Protein AF-A0A653CFW4-F1 (afdb_monomer)

InterPro domains:
  IPR059302 Domain of unknown function DUF8258 [PF26786] (8-149)
  IPR059302 Domain of unknown function DUF8258 [PF26786] (191-338)

Radius of gyration: 27.83 Å; Cα contacts (8 Å, |Δi|>4): 700; chains: 1; bounding box: 88×48×69 Å

Secondary structure (DSSP, 8-state):
----PPP-----SSHHHHHHHHHHHHHHHSS---TT----EEEEETTTS-GGG-S-EE--GGGEEE--GGGGGGS-BTSEEEEETTS-EEEEEEGGG-EE-SSSSSEEEEEEEE-S-TTSTTTTT--TT--EEEEEEEP-EEEEESS-SS------TTPPEEEEEEEEEEEPP-PEEPPHHHHGGGG--HHHHHTT--EEEEEETTEEEEEEEE-SSS--GGGGTSTTPPEEEEGGGEEPPPHHHHTTSPTTSEEEEETTS-EEEEEEGGG-EEEGGGTEEEEEEEEE--SSSSTT-TT-HHHHT--TTTEEEETTEEEEEEEEE--EEEEEEES-TT--GGG--SS--SS---SSPEEEEEEEEEEEEE--GGG-EE---TTS-------

Nearest PDB structures (foldseek):
  3uc2-assembly3_C  TM=2.489E-01  e=1.011E+00  Pseudomonas aeruginosa PAO1
  3gts-assembly1_C  TM=1.998E-01  e=3.021E+00  Stenotrophomonas maltophilia

pLDDT: mean 77.0, std 19.06, range [25.33, 97.38]

Organism: Callosobruchus maculatus (NCBI:txid64391)

Mean predicted aligned error: 14.69 Å

Foldseek 3Di:
DDDDDDDDDDPPDPVQLVVVLVVLQVQQVPQDDDPPFDQAWDKDFQSPDDPVPQEEAEDECVQKAFDDDSQQSSEFAQWGWIAGVQGKTFTWHFVVQWDQDPPDRFTWHWGKDFAPDCPRPQNVPPDVPDRIDTDTQTQSYKYWYQDDNPPDPDPDNGDTTIIRGGMMTRGDFRFAADDVVLVVQLPDFLLCVVVPNQWHWFDDPQKTFIKGKAFQVRHDPVCVVCPQDAAEAEPQQWFDDDPSLQRNEAPPFFWIAGPQRKTWGKDFPVQWDQDPVSRATWHWGKAFPDPPPDPDCPCSPVVVPDDPVQWDDDPNTIIGIDTQGQNHKYWYWDQDPDDDSSPDNRDDDDDDSHPDIDTTMIGTRMMIHTDDPNNMHGHDDPPPPPPPPDD

Sequence (391 aa):
MQQKKRGFFSGGSTFGNILTGMMIYHLTSSLIGGMFRHKPYNVYNYYNMPPEAKQEIKMPSNVLTLCEGNSTNFCAQGTTSICTTNGTVLCVATMTNAVPCAEEKTLCVNATMSCPDKNDPLCQNLTKGEDKATLPVPCLTNLTVDVNLLNETSNNGNADYKYCVTQLAVAGPEYRNCTEKDLVGTTLDYRNVIAGMYSWNLTVWGMVHPYAVFNYDRPMASAGSMGGGDIVMPLDMVISCVENATKVCAPPLVPICTAYKEVMCLETLTETKYCERFNTTCVRSVLPCDAADHLQDTNSPWCSNRTEEEMFEKDGKKHVAVQIPCFANITVNSNLPSFQIHEFNGTLPEGQNSSYTYHYRYCVGTLAIPGPESEACLQVDPAAPVLQTSS

Structure (mmCIF, N/CA/C/O backbone):
data_AF-A0A653CFW4-F1
#
_entry.id   AF-A0A653CFW4-F1
#
loop_
_atom_site.group_PDB
_atom_site.id
_atom_site.type_symbol
_atom_site.label_atom_id
_atom_site.label_alt_id
_atom_site.label_comp_id
_atom_site.label_asym_id
_atom_site.label_entity_id
_atom_site.label_seq_id
_atom_site.pdbx_PDB_ins_code
_atom_site.Cartn_x
_atom_site.Cartn_y
_atom_site.Cartn_z
_atom_site.occupancy
_atom_site.B_iso_or_equiv
_atom_site.auth_seq_id
_atom_site.auth_comp_id
_atom_site.auth_asym_id
_atom_site.auth_atom_id
_atom_site.pdbx_PDB_model_num
ATOM 1 N N . MET A 1 1 ? 57.896 20.022 13.201 1.00 36.12 1 MET A N 1
ATOM 2 C CA . MET A 1 1 ? 56.622 20.686 12.849 1.00 36.12 1 MET A CA 1
ATOM 3 C C . MET A 1 1 ? 56.010 19.954 11.661 1.00 36.12 1 MET A C 1
ATOM 5 O O . MET A 1 1 ? 56.416 20.186 10.534 1.00 36.12 1 MET A O 1
ATOM 9 N N . GLN A 1 2 ? 55.115 19.001 11.925 1.00 29.16 2 GLN A N 1
ATOM 10 C CA . GLN A 1 2 ? 54.359 18.267 10.906 1.00 29.16 2 GLN A CA 1
ATOM 11 C C . GLN A 1 2 ? 52.949 18.860 10.850 1.00 2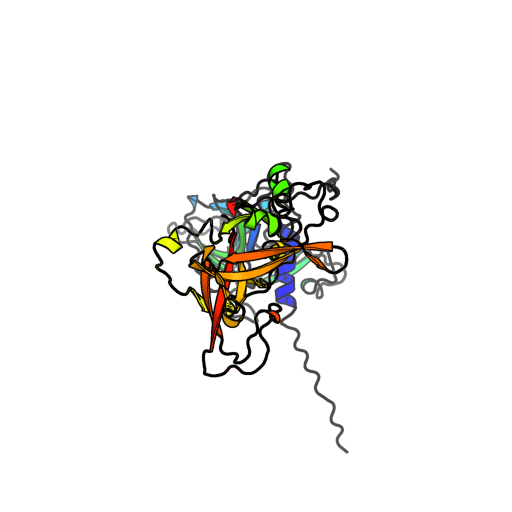9.16 2 GLN A C 1
ATOM 13 O O . GLN A 1 2 ? 52.244 18.849 11.857 1.00 29.16 2 GLN A O 1
ATOM 18 N N . GLN A 1 3 ? 52.542 19.398 9.699 1.00 30.98 3 GLN A N 1
ATOM 19 C CA . GLN A 1 3 ? 51.158 19.808 9.480 1.00 30.98 3 GLN A CA 1
ATOM 20 C C . GLN A 1 3 ? 50.369 18.659 8.853 1.00 30.98 3 GLN A C 1
ATOM 22 O O . GLN A 1 3 ? 50.568 18.273 7.706 1.00 30.98 3 GLN A O 1
ATOM 27 N N . LYS A 1 4 ? 49.456 18.132 9.664 1.00 32.31 4 LYS A N 1
ATOM 28 C CA . LYS A 1 4 ? 48.411 17.169 9.331 1.00 32.31 4 LYS A CA 1
ATOM 29 C C . LYS A 1 4 ? 47.306 17.920 8.572 1.00 32.31 4 LYS A C 1
ATOM 31 O O . LYS A 1 4 ? 46.625 18.749 9.176 1.00 32.31 4 LYS A O 1
ATOM 36 N N . LYS A 1 5 ? 47.115 17.662 7.273 1.00 30.62 5 LYS A N 1
ATOM 37 C CA . LYS A 1 5 ? 45.899 18.081 6.550 1.00 30.62 5 LYS A CA 1
ATOM 38 C C . LYS A 1 5 ? 44.933 16.905 6.442 1.00 30.62 5 LYS A C 1
ATOM 40 O O . LYS A 1 5 ? 45.321 15.775 6.170 1.00 30.62 5 LYS A O 1
ATOM 45 N N . ARG A 1 6 ? 43.694 17.222 6.804 1.00 27.61 6 ARG A N 1
ATOM 46 C CA . ARG A 1 6 ? 42.555 16.345 7.067 1.00 27.61 6 ARG A CA 1
ATOM 47 C C . ARG A 1 6 ? 42.071 15.667 5.786 1.00 27.61 6 ARG A C 1
ATOM 49 O O . ARG A 1 6 ? 42.059 16.295 4.732 1.00 27.61 6 ARG A O 1
ATOM 56 N N . GLY A 1 7 ? 41.649 14.412 5.923 1.00 26.84 7 GLY A N 1
ATOM 57 C CA . GLY A 1 7 ? 40.913 13.693 4.895 1.00 26.84 7 GLY A CA 1
ATOM 58 C C . GLY A 1 7 ? 39.557 14.344 4.634 1.00 26.84 7 GLY A C 1
ATOM 59 O O . GLY A 1 7 ? 38.867 14.755 5.566 1.00 26.84 7 GLY A O 1
ATOM 60 N N . PHE A 1 8 ? 39.208 14.422 3.356 1.00 27.27 8 PHE A N 1
ATOM 61 C CA . PHE A 1 8 ? 37.859 14.652 2.868 1.00 27.27 8 PHE A CA 1
ATOM 62 C C . PHE A 1 8 ? 37.437 13.347 2.191 1.00 27.27 8 PHE A C 1
ATOM 64 O O . PHE A 1 8 ? 37.987 12.972 1.158 1.00 27.27 8 PHE A O 1
ATOM 71 N N . PHE A 1 9 ? 36.524 12.616 2.826 1.00 26.62 9 PHE A N 1
ATOM 72 C CA . PHE A 1 9 ? 35.826 11.501 2.201 1.00 26.62 9 PHE A CA 1
ATOM 73 C C . PHE A 1 9 ? 34.834 12.084 1.185 1.00 26.62 9 PHE A C 1
ATOM 75 O O . PHE A 1 9 ? 33.966 12.867 1.561 1.00 26.62 9 PHE A O 1
ATOM 82 N N . SER A 1 10 ? 34.976 11.721 -0.090 1.00 25.33 10 SER A N 1
ATOM 83 C CA . SER A 1 10 ? 34.045 12.058 -1.175 1.00 25.33 10 SER A CA 1
ATOM 84 C C . SER A 1 10 ? 33.426 10.759 -1.697 1.00 25.33 10 SER A C 1
ATOM 86 O O . SER A 1 10 ? 33.944 10.150 -2.630 1.00 25.33 10 SER A O 1
ATOM 88 N N . GLY A 1 11 ? 32.353 10.303 -1.045 1.00 27.64 11 GLY A N 1
ATOM 89 C CA . GLY A 1 11 ? 31.527 9.170 -1.475 1.00 27.64 11 GLY A CA 1
ATOM 90 C C . GLY A 1 11 ? 30.452 9.626 -2.462 1.00 27.64 11 GLY A C 1
ATOM 91 O O . GLY A 1 11 ? 29.345 9.959 -2.054 1.00 27.64 11 GLY A O 1
ATOM 92 N N . GLY A 1 12 ? 30.807 9.684 -3.748 1.00 27.59 12 GLY A N 1
ATOM 93 C CA . GLY A 1 12 ? 29.988 10.258 -4.823 1.00 27.59 12 GLY A CA 1
ATOM 94 C C . GLY A 1 12 ? 29.283 9.267 -5.758 1.00 27.59 12 GLY A C 1
ATOM 95 O O . GLY A 1 12 ? 28.851 9.692 -6.820 1.00 27.59 12 GLY A O 1
ATOM 96 N N . SER A 1 13 ? 29.158 7.977 -5.431 1.00 30.05 13 SER A N 1
ATOM 97 C CA . SER A 1 13 ? 28.641 6.972 -6.385 1.00 30.05 13 SER A CA 1
ATOM 98 C C . SER A 1 13 ? 27.201 6.497 -6.150 1.00 30.05 13 SER A C 1
ATOM 100 O O . SER A 1 13 ? 26.670 5.752 -6.965 1.00 30.05 13 SER A O 1
ATOM 102 N N . THR A 1 14 ? 26.516 6.940 -5.091 1.00 29.33 14 THR A N 1
ATOM 103 C CA . THR A 1 14 ? 25.161 6.435 -4.768 1.00 29.33 14 THR A CA 1
ATOM 104 C C . THR A 1 14 ? 24.019 7.330 -5.263 1.00 29.33 14 THR A C 1
ATOM 106 O O . THR A 1 14 ? 22.893 6.861 -5.400 1.00 29.33 14 THR A O 1
ATOM 109 N N . PHE A 1 15 ? 24.285 8.605 -5.572 1.00 28.58 15 PHE A N 1
ATOM 110 C CA . PHE A 1 15 ? 23.240 9.563 -5.970 1.00 28.58 15 PHE A CA 1
ATOM 111 C C . PHE A 1 15 ? 22.862 9.509 -7.463 1.00 28.58 15 PHE A C 1
ATOM 113 O O . PHE A 1 15 ? 21.728 9.835 -7.805 1.00 28.58 15 PHE A O 1
ATOM 120 N N . GLY A 1 16 ? 23.747 9.041 -8.352 1.00 29.12 16 GLY A N 1
ATOM 121 C CA . GLY A 1 16 ? 23.452 8.934 -9.793 1.00 29.12 16 GLY A CA 1
ATOM 122 C C . GLY A 1 16 ? 22.421 7.849 -10.148 1.00 29.12 16 GLY A C 1
ATOM 123 O O . GLY A 1 16 ? 21.614 8.020 -11.063 1.00 29.12 16 GLY A O 1
ATOM 124 N N . ASN A 1 17 ? 22.377 6.759 -9.377 1.00 36.38 17 ASN A N 1
ATOM 125 C CA . ASN A 1 17 ? 21.551 5.584 -9.694 1.00 36.38 17 ASN A CA 1
ATOM 126 C C . ASN A 1 17 ? 20.061 5.778 -9.361 1.00 36.38 17 ASN A C 1
ATOM 128 O O . ASN A 1 17 ? 19.197 5.246 -10.054 1.00 36.38 17 ASN A O 1
ATOM 132 N N . ILE A 1 18 ? 19.748 6.591 -8.346 1.00 31.02 18 ILE A N 1
ATOM 133 C CA . ILE A 1 18 ? 18.365 6.941 -7.976 1.00 31.02 18 ILE A CA 1
ATOM 134 C C . ILE A 1 18 ? 17.772 7.932 -8.992 1.00 31.02 18 ILE A C 1
ATOM 136 O O . ILE A 1 18 ? 16.621 7.790 -9.405 1.00 31.02 18 ILE A O 1
ATOM 140 N N . LEU A 1 19 ? 18.579 8.889 -9.464 1.00 35.41 19 LEU A N 1
ATOM 141 C CA . LEU A 1 19 ? 18.164 9.894 -10.449 1.00 35.41 19 LEU A CA 1
ATOM 142 C C . LEU A 1 19 ? 17.912 9.292 -11.839 1.00 35.41 19 LEU A C 1
ATOM 144 O O . LEU A 1 19 ? 16.942 9.666 -12.491 1.00 35.41 19 LEU A O 1
ATOM 148 N N . THR A 1 20 ? 18.687 8.281 -12.242 1.00 39.38 20 THR A N 1
ATOM 149 C CA . THR A 1 20 ? 18.466 7.548 -13.505 1.00 39.38 20 THR A CA 1
ATOM 150 C C . THR A 1 20 ? 17.112 6.817 -13.518 1.00 39.38 20 THR A C 1
ATOM 152 O O . THR A 1 20 ? 16.410 6.808 -14.530 1.00 39.38 20 THR A O 1
ATOM 155 N N . GLY A 1 21 ? 16.693 6.246 -12.380 1.00 33.50 21 GLY A N 1
ATOM 156 C CA . GLY A 1 21 ? 15.370 5.627 -12.225 1.00 33.50 21 GLY A CA 1
ATOM 157 C C . GLY A 1 21 ? 14.217 6.639 -12.249 1.00 33.50 21 GLY A C 1
ATOM 158 O O . GLY A 1 21 ? 13.188 6.383 -12.875 1.00 33.50 21 GLY A O 1
ATOM 159 N N . MET A 1 22 ? 14.405 7.810 -11.631 1.00 37.09 22 MET A N 1
ATOM 160 C CA . MET A 1 22 ? 13.423 8.905 -11.628 1.00 37.09 22 MET A CA 1
ATOM 161 C C . MET A 1 22 ? 13.275 9.577 -13.005 1.00 37.09 22 MET A C 1
ATOM 163 O O . MET A 1 22 ? 12.168 9.936 -13.401 1.00 37.09 22 MET A O 1
ATOM 167 N N . MET A 1 23 ? 14.356 9.708 -13.778 1.00 43.19 23 MET A N 1
ATOM 168 C CA . MET A 1 23 ? 14.316 10.323 -15.110 1.00 43.19 23 MET A CA 1
ATOM 169 C C . MET A 1 23 ? 13.592 9.435 -16.131 1.00 43.19 23 MET A C 1
ATOM 171 O O . MET A 1 23 ? 12.788 9.930 -16.917 1.00 43.19 23 MET A O 1
ATOM 175 N N . ILE A 1 24 ? 13.796 8.114 -16.070 1.00 43.25 24 ILE A N 1
ATOM 176 C CA . ILE A 1 24 ? 13.047 7.151 -16.889 1.00 43.25 24 ILE A CA 1
ATOM 177 C C . ILE A 1 24 ? 11.545 7.201 -16.554 1.00 43.25 24 ILE A C 1
ATOM 179 O O . ILE A 1 24 ? 10.716 7.130 -17.458 1.00 43.25 24 ILE A O 1
ATOM 183 N N . TYR A 1 25 ? 11.175 7.411 -15.288 1.00 37.66 25 TYR A N 1
ATOM 184 C CA . TYR A 1 25 ? 9.782 7.621 -14.879 1.00 37.66 25 TYR A CA 1
ATOM 185 C C . TYR A 1 25 ? 9.181 8.926 -15.451 1.00 37.66 25 TYR A C 1
ATOM 187 O O . TYR A 1 25 ? 8.052 8.934 -15.947 1.00 37.66 25 TYR A O 1
ATOM 195 N N . HIS A 1 26 ? 9.944 10.026 -15.469 1.00 36.69 26 HIS A N 1
ATOM 196 C CA . HIS A 1 26 ? 9.489 11.318 -16.007 1.00 36.69 26 HIS A CA 1
ATOM 197 C C . HIS A 1 26 ? 9.454 11.386 -17.544 1.00 36.69 26 HIS A C 1
ATOM 199 O O . HIS A 1 26 ? 8.540 11.998 -18.109 1.00 36.69 26 HIS A O 1
ATOM 205 N N . LEU A 1 27 ? 10.382 10.711 -18.230 1.00 40.75 27 LEU A N 1
ATOM 206 C CA . LEU A 1 27 ? 10.376 10.569 -19.690 1.00 40.75 27 LEU A CA 1
ATOM 207 C C . LEU A 1 27 ? 9.238 9.670 -20.182 1.00 40.75 27 LEU A C 1
ATOM 209 O O . LEU A 1 27 ? 8.833 9.782 -21.328 1.00 40.75 27 LEU A O 1
ATOM 213 N N . THR A 1 28 ? 8.680 8.802 -19.339 1.00 42.56 28 THR A N 1
ATOM 214 C CA . THR A 1 28 ? 7.626 7.858 -19.746 1.00 42.56 28 THR A CA 1
ATOM 215 C C . THR A 1 28 ? 6.223 8.269 -19.312 1.00 42.56 28 THR A C 1
ATOM 217 O O . THR A 1 28 ? 5.260 7.911 -19.986 1.00 42.56 28 THR A O 1
ATOM 220 N N . SER A 1 29 ? 6.086 9.106 -18.277 1.00 34.50 29 SER A N 1
ATOM 221 C CA . SER A 1 29 ? 4.784 9.676 -17.889 1.00 34.50 29 SER A CA 1
ATOM 222 C C . SER A 1 29 ? 4.270 10.774 -18.833 1.00 34.50 29 SER A C 1
ATOM 224 O O . SER A 1 29 ? 3.079 11.065 -18.823 1.00 34.50 29 SER A O 1
ATOM 226 N N . SER A 1 30 ? 5.128 11.389 -19.659 1.00 34.78 30 SER A N 1
ATOM 227 C CA . SER A 1 30 ? 4.762 12.554 -20.491 1.00 34.78 30 SER A CA 1
ATOM 228 C C . SER A 1 30 ? 4.729 12.306 -22.009 1.00 34.78 30 SER A C 1
ATOM 230 O O . SER A 1 30 ? 4.259 13.168 -22.748 1.00 34.78 30 SER A O 1
ATOM 232 N N . LEU A 1 31 ? 5.180 11.145 -22.507 1.00 42.12 31 LEU A N 1
ATOM 233 C CA . LEU A 1 31 ? 5.502 10.960 -23.936 1.00 42.12 31 LEU A CA 1
ATOM 234 C C . LEU A 1 31 ? 4.509 10.136 -24.772 1.00 42.12 31 LEU A C 1
ATOM 236 O O . LEU A 1 31 ? 4.741 9.945 -25.965 1.00 42.12 31 LEU A O 1
ATOM 240 N N . ILE A 1 32 ? 3.383 9.680 -24.214 1.00 41.59 32 ILE A N 1
ATOM 241 C CA . ILE A 1 32 ? 2.377 8.926 -24.987 1.00 41.59 32 ILE A CA 1
ATOM 242 C C . ILE A 1 32 ? 0.999 9.544 -24.802 1.00 41.59 32 ILE A C 1
ATOM 244 O O . ILE A 1 32 ? 0.158 9.013 -24.091 1.00 41.59 32 ILE A O 1
ATOM 248 N N . GLY A 1 33 ? 0.779 10.681 -25.465 1.00 34.47 33 GLY A N 1
ATOM 249 C CA . GLY A 1 33 ? -0.529 11.293 -25.697 1.00 34.47 33 GLY A CA 1
ATOM 250 C C . GLY A 1 33 ? -1.067 10.966 -27.082 1.00 34.47 33 GLY A C 1
ATOM 251 O O . GLY A 1 33 ? -1.013 11.793 -27.983 1.00 34.47 33 GLY A O 1
ATOM 252 N N . GLY A 1 34 ? -1.583 9.748 -27.255 1.00 33.12 34 GLY A N 1
ATOM 253 C CA . GLY A 1 34 ? -2.521 9.430 -28.330 1.00 33.12 34 GLY A CA 1
ATOM 254 C C . GLY A 1 34 ? -3.940 9.637 -27.808 1.00 33.12 34 GLY A C 1
ATOM 255 O O . GLY A 1 34 ? -4.271 9.105 -26.754 1.00 33.12 34 GLY A O 1
ATOM 256 N N . MET A 1 35 ? -4.752 10.392 -28.550 1.00 36.00 35 MET A N 1
ATOM 257 C CA . MET A 1 35 ? -6.013 11.056 -28.170 1.00 36.00 35 MET A CA 1
ATOM 258 C C . MET A 1 35 ? -7.044 10.276 -27.316 1.00 36.00 35 MET A C 1
ATOM 260 O O . MET A 1 35 ? -7.975 10.914 -26.842 1.00 36.00 35 MET A O 1
ATOM 264 N N . PHE A 1 36 ? -6.929 8.958 -27.069 1.00 37.25 36 PHE A N 1
ATOM 265 C CA . PHE A 1 36 ? -7.952 8.208 -26.318 1.00 37.25 36 PHE A CA 1
ATOM 266 C C . PHE A 1 36 ? -7.522 7.050 -25.390 1.00 37.25 36 PHE A C 1
ATOM 268 O O . PHE A 1 36 ? -8.416 6.505 -24.747 1.00 37.25 36 PHE A O 1
ATOM 275 N N . ARG A 1 37 ? -6.248 6.632 -25.258 1.00 47.84 37 ARG A N 1
ATOM 276 C CA . ARG A 1 37 ? -5.880 5.506 -24.351 1.00 47.84 37 ARG A CA 1
ATOM 277 C C . ARG A 1 37 ? -4.445 5.598 -23.821 1.00 47.84 37 ARG A C 1
ATOM 279 O O . ARG A 1 37 ? -3.516 5.118 -24.464 1.00 47.84 37 ARG A O 1
ATOM 286 N N . HIS A 1 38 ? -4.269 6.165 -22.630 1.00 53.75 38 HIS A N 1
ATOM 287 C CA . HIS A 1 38 ? -3.001 6.109 -21.903 1.00 53.75 38 HIS A CA 1
ATOM 288 C C . HIS A 1 38 ? -2.937 4.799 -21.112 1.00 53.75 38 HIS A C 1
ATOM 290 O O . HIS A 1 38 ? -3.597 4.671 -20.084 1.00 53.75 38 HIS A O 1
ATOM 296 N N . LYS A 1 39 ? -2.167 3.811 -21.583 1.00 55.25 39 LYS A N 1
ATOM 297 C CA . LYS A 1 39 ? -1.753 2.710 -20.706 1.00 55.25 39 LYS A CA 1
ATOM 298 C C . LYS A 1 39 ? -0.632 3.238 -19.816 1.00 55.25 39 LYS A C 1
ATOM 300 O O . LYS A 1 39 ? 0.380 3.676 -20.361 1.00 55.25 39 LYS A O 1
ATOM 305 N N . PRO A 1 40 ? -0.787 3.243 -18.486 1.00 65.94 40 PRO A N 1
ATOM 306 C CA . PRO A 1 40 ? 0.333 3.531 -17.612 1.00 65.94 40 PRO A CA 1
ATOM 307 C C . PRO A 1 40 ? 1.329 2.386 -17.732 1.00 65.94 40 PRO A C 1
ATOM 309 O O . PRO A 1 40 ? 0.945 1.219 -17.796 1.00 65.94 40 PRO A O 1
ATOM 312 N N . TYR A 1 41 ? 2.606 2.727 -17.778 1.00 73.31 41 TYR A N 1
ATOM 313 C CA . TYR A 1 41 ? 3.681 1.756 -17.866 1.00 73.31 41 TYR A CA 1
ATOM 314 C C . TYR A 1 41 ? 4.487 1.775 -16.576 1.00 73.31 41 TYR A C 1
ATOM 316 O O . TYR A 1 41 ? 4.948 2.830 -16.145 1.00 73.31 41 TYR A O 1
ATOM 324 N N . ASN A 1 42 ? 4.697 0.600 -15.990 1.00 78.00 42 ASN A N 1
ATOM 325 C CA . ASN A 1 42 ? 5.676 0.423 -14.928 1.00 78.00 42 ASN A CA 1
ATOM 326 C C . ASN A 1 42 ? 7.026 0.140 -15.570 1.00 78.00 42 ASN A C 1
ATOM 328 O O . ASN A 1 42 ? 7.176 -0.842 -16.301 1.00 78.00 42 ASN A O 1
ATOM 332 N N . VAL A 1 43 ? 7.998 1.012 -15.320 1.00 82.88 43 VAL A N 1
ATOM 333 C CA . VAL A 1 43 ? 9.284 0.959 -16.008 1.00 82.88 43 VAL A CA 1
ATOM 334 C C . VAL A 1 43 ? 10.370 0.418 -15.093 1.00 82.88 43 VAL A C 1
ATOM 336 O O . VAL A 1 43 ? 10.724 1.021 -14.079 1.00 82.88 43 VAL A O 1
ATOM 339 N N . TYR A 1 44 ? 10.921 -0.720 -15.491 1.00 84.88 44 TYR A N 1
ATOM 340 C CA . TYR A 1 44 ? 11.989 -1.422 -14.806 1.00 84.88 44 TYR A CA 1
ATOM 341 C C . TYR A 1 44 ? 13.294 -1.303 -15.588 1.00 84.88 44 TYR A C 1
ATOM 343 O O . TYR A 1 44 ? 13.335 -1.430 -16.810 1.00 84.88 44 TYR A O 1
ATOM 351 N N . ASN A 1 45 ? 14.372 -1.082 -14.857 1.00 87.06 45 ASN A N 1
ATOM 352 C CA . ASN A 1 45 ? 15.750 -1.086 -15.300 1.00 87.06 45 ASN A CA 1
ATOM 353 C C . ASN A 1 45 ? 16.584 -1.881 -14.286 1.00 87.06 45 ASN A C 1
ATOM 355 O O . ASN A 1 45 ? 16.080 -2.393 -13.283 1.00 87.06 45 ASN A O 1
ATOM 359 N N . TYR A 1 46 ? 17.881 -1.999 -14.548 1.00 84.50 46 TYR A N 1
ATOM 360 C CA . TYR A 1 46 ? 18.771 -2.815 -13.725 1.00 84.50 46 TYR A CA 1
ATOM 361 C C . TYR A 1 46 ? 18.797 -2.429 -12.234 1.00 84.50 46 TYR A C 1
ATOM 363 O O . TYR A 1 46 ? 18.972 -3.304 -11.376 1.00 84.50 46 TYR A O 1
ATOM 371 N N . TYR A 1 47 ? 18.605 -1.142 -11.931 1.00 81.44 47 TYR A N 1
ATOM 372 C CA . TYR A 1 47 ? 18.723 -0.579 -10.588 1.00 81.44 47 TYR A CA 1
ATOM 373 C C . TYR A 1 47 ? 17.439 -0.690 -9.762 1.00 81.44 47 TYR A C 1
ATOM 375 O O . TYR A 1 47 ? 17.527 -0.802 -8.543 1.00 81.44 47 TYR A O 1
ATOM 383 N N . ASN A 1 48 ? 16.260 -0.666 -10.392 1.00 79.12 48 ASN A N 1
ATOM 384 C CA . ASN A 1 48 ? 14.973 -0.708 -9.684 1.00 79.12 48 ASN A CA 1
ATOM 385 C C . ASN A 1 48 ? 14.233 -2.053 -9.806 1.00 79.12 48 ASN A C 1
ATOM 387 O O . ASN A 1 48 ? 13.197 -2.233 -9.167 1.00 79.12 48 ASN A O 1
ATOM 391 N N . MET A 1 49 ? 14.734 -3.001 -10.604 1.00 78.06 49 MET A N 1
ATOM 392 C CA . MET A 1 49 ? 14.104 -4.314 -10.714 1.00 78.06 49 MET A CA 1
ATOM 393 C C . MET A 1 49 ? 14.396 -5.177 -9.480 1.00 78.06 49 MET A C 1
ATOM 395 O O . MET A 1 49 ? 15.568 -5.337 -9.111 1.00 78.06 49 MET A O 1
ATOM 399 N N . PRO A 1 50 ? 13.362 -5.789 -8.871 1.00 72.31 50 PRO A N 1
ATOM 400 C CA . PRO A 1 50 ? 13.546 -6.673 -7.732 1.00 72.31 50 PRO A CA 1
ATOM 401 C C . PRO A 1 50 ? 14.465 -7.855 -8.101 1.00 72.31 50 PRO A C 1
ATOM 403 O O . PRO A 1 50 ? 14.323 -8.418 -9.191 1.00 72.31 50 PRO A O 1
ATOM 406 N N . PRO A 1 51 ? 15.405 -8.259 -7.221 1.00 71.56 51 PRO A N 1
ATOM 407 C CA . PRO A 1 51 ? 16.406 -9.290 -7.525 1.00 71.56 51 PRO A CA 1
ATOM 408 C C . PRO A 1 51 ? 15.806 -10.621 -7.991 1.00 71.56 51 PRO A C 1
ATOM 410 O O . PRO A 1 51 ? 16.362 -11.288 -8.859 1.00 71.56 51 PRO A O 1
ATOM 413 N N . GLU A 1 52 ? 14.644 -10.975 -7.446 1.00 65.88 52 GLU A N 1
ATOM 414 C CA . GLU A 1 52 ? 13.893 -12.198 -7.749 1.00 65.88 52 GLU A CA 1
ATOM 415 C C . GLU A 1 52 ? 13.399 -12.253 -9.203 1.00 65.88 52 GLU A C 1
ATOM 417 O O . GLU A 1 52 ? 13.205 -13.338 -9.752 1.00 65.88 52 GLU A O 1
ATOM 422 N N . ALA A 1 53 ? 13.253 -11.092 -9.849 1.00 62.62 53 ALA A N 1
ATOM 423 C CA . ALA A 1 53 ? 12.731 -10.952 -11.202 1.00 62.62 53 ALA A CA 1
ATOM 424 C C . ALA A 1 53 ? 13.826 -10.889 -12.287 1.00 62.62 53 ALA A C 1
ATOM 426 O O . ALA A 1 53 ? 13.505 -10.854 -13.472 1.00 62.62 53 ALA A O 1
ATOM 427 N N . LYS A 1 54 ? 15.118 -10.942 -11.921 1.00 71.50 54 LYS A N 1
ATOM 428 C CA . LYS A 1 54 ? 16.264 -10.905 -12.861 1.00 71.50 54 LYS A CA 1
ATOM 429 C C . LYS A 1 54 ? 16.519 -12.238 -13.589 1.00 71.50 54 LYS A C 1
ATOM 431 O O . LYS A 1 54 ? 17.640 -12.526 -14.004 1.00 71.50 54 LYS A O 1
ATOM 436 N N . GLN A 1 55 ? 15.500 -13.084 -13.715 1.00 77.88 55 GLN A N 1
ATOM 437 C CA . GLN A 1 55 ? 15.611 -14.376 -14.394 1.00 77.88 55 GLN A CA 1
ATOM 438 C C . GLN A 1 55 ? 15.594 -14.199 -15.915 1.00 77.88 55 GLN A C 1
ATOM 440 O O . GLN A 1 55 ? 15.003 -13.248 -16.429 1.00 77.88 55 GLN A O 1
ATOM 445 N N . GLU A 1 56 ? 16.246 -15.123 -16.629 1.00 82.25 56 GLU A N 1
ATOM 446 C CA . GLU A 1 56 ? 16.223 -15.168 -18.095 1.00 82.25 56 GLU A CA 1
ATOM 447 C C . GLU A 1 56 ? 14.775 -15.222 -18.595 1.00 82.25 56 GLU A C 1
ATOM 449 O O . GLU A 1 56 ? 13.997 -16.099 -18.211 1.00 82.25 56 GLU A O 1
ATOM 454 N N . ILE A 1 57 ? 14.425 -14.288 -19.475 1.00 83.44 57 ILE A N 1
ATOM 455 C CA . ILE A 1 57 ? 13.110 -14.221 -20.096 1.00 83.44 57 ILE A CA 1
ATOM 456 C C . ILE A 1 57 ? 13.147 -15.095 -21.346 1.00 83.44 57 ILE A C 1
ATOM 458 O O . ILE A 1 57 ? 13.855 -14.799 -22.306 1.00 83.44 57 ILE A O 1
ATOM 462 N N . LYS A 1 58 ? 12.358 -16.168 -21.352 1.00 86.19 58 LYS A N 1
ATOM 463 C CA . LYS A 1 58 ? 12.141 -16.994 -22.544 1.00 86.19 58 LYS A CA 1
ATOM 464 C C . LYS A 1 58 ? 10.767 -16.682 -23.102 1.00 86.19 58 LYS A C 1
ATOM 466 O O . LYS A 1 58 ? 9.766 -16.911 -22.424 1.00 86.19 58 LYS A O 1
ATOM 471 N N . MET A 1 59 ? 10.719 -16.144 -24.315 1.00 83.56 59 MET A N 1
ATOM 472 C CA . MET A 1 59 ? 9.464 -15.814 -24.985 1.00 83.56 59 MET A CA 1
ATOM 473 C C . MET A 1 59 ? 9.447 -16.424 -26.385 1.00 83.56 59 MET A C 1
ATOM 475 O O . MET A 1 59 ? 10.445 -16.325 -27.098 1.00 83.56 59 MET A O 1
ATOM 479 N N . PRO A 1 60 ? 8.332 -17.047 -26.794 1.00 82.94 60 PRO A N 1
ATOM 480 C CA . PRO A 1 60 ? 8.198 -17.519 -28.160 1.00 82.94 60 PRO A CA 1
ATOM 481 C C . PRO A 1 60 ? 8.015 -16.325 -29.110 1.00 82.94 60 PRO A C 1
ATOM 483 O O . PRO A 1 60 ? 7.394 -15.319 -28.764 1.00 82.94 60 PRO A O 1
ATOM 486 N N . SER A 1 61 ? 8.542 -16.415 -30.326 1.00 80.25 61 SER A N 1
ATOM 487 C CA . SER A 1 61 ? 8.481 -15.328 -31.316 1.00 80.25 61 SER A CA 1
ATOM 488 C C . SER A 1 61 ? 7.066 -14.856 -31.643 1.00 80.25 61 SER A C 1
ATOM 490 O O . SER A 1 61 ? 6.864 -13.678 -31.917 1.00 80.25 61 SER A O 1
ATOM 492 N N . ASN A 1 62 ? 6.062 -15.732 -31.557 1.00 78.44 62 ASN A N 1
ATOM 493 C CA . ASN A 1 62 ? 4.671 -15.390 -31.855 1.00 78.44 62 ASN A CA 1
ATOM 494 C C . ASN A 1 62 ? 4.036 -14.404 -30.858 1.00 78.44 62 ASN A C 1
ATOM 496 O O . ASN A 1 62 ? 2.948 -13.897 -31.134 1.00 78.44 62 ASN A O 1
ATOM 500 N N . VAL A 1 63 ? 4.667 -14.147 -29.704 1.00 83.62 63 VAL A N 1
ATOM 501 C CA . VAL A 1 63 ? 4.199 -13.131 -28.747 1.00 83.62 63 VAL A CA 1
ATOM 502 C C . VAL A 1 63 ? 4.981 -11.825 -28.826 1.00 83.62 63 VAL A C 1
ATOM 504 O O . VAL A 1 63 ? 4.709 -10.934 -28.024 1.00 83.62 63 VAL A O 1
ATOM 507 N N . LEU A 1 64 ? 5.923 -11.702 -29.765 1.00 87.31 64 LEU A N 1
ATOM 508 C CA . LEU A 1 64 ? 6.817 -10.559 -29.916 1.00 87.31 64 LEU A CA 1
ATOM 509 C C . LEU A 1 64 ? 6.629 -9.895 -31.280 1.00 87.31 64 LEU A C 1
ATOM 511 O O . LEU A 1 64 ? 6.533 -10.550 -32.312 1.00 87.31 64 LEU A O 1
ATOM 515 N N . THR A 1 65 ? 6.624 -8.571 -31.284 1.00 89.06 65 THR A N 1
ATOM 516 C CA . THR A 1 65 ? 6.635 -7.740 -32.487 1.00 89.06 65 THR A CA 1
ATOM 517 C C . THR A 1 65 ? 7.569 -6.560 -32.268 1.00 89.06 65 THR A C 1
ATOM 519 O O . THR A 1 65 ? 7.827 -6.172 -31.132 1.00 89.06 65 THR A O 1
ATOM 522 N N . LEU A 1 66 ? 8.081 -5.951 -33.334 1.00 89.88 66 LEU A N 1
ATOM 523 C CA . LEU A 1 66 ? 8.704 -4.636 -33.195 1.00 89.88 66 LEU A CA 1
ATOM 524 C C . LEU A 1 66 ? 7.635 -3.633 -32.750 1.00 89.88 66 LEU A C 1
ATOM 526 O O . LEU A 1 66 ? 6.497 -3.684 -33.222 1.00 89.88 66 LEU A O 1
ATOM 530 N N . CYS A 1 67 ? 7.981 -2.763 -31.803 1.00 86.62 67 CYS A N 1
ATOM 531 C CA . CYS A 1 67 ? 7.080 -1.690 -31.406 1.00 86.62 67 CYS A CA 1
ATOM 532 C C . CYS A 1 67 ? 6.915 -0.681 -32.545 1.00 86.62 67 CYS A C 1
ATOM 534 O O . CYS A 1 67 ? 7.886 -0.322 -33.208 1.00 86.62 67 CYS A O 1
ATOM 536 N N . GLU A 1 68 ? 5.701 -0.164 -32.708 1.00 84.75 68 GLU A N 1
ATOM 537 C CA . GLU A 1 68 ? 5.386 0.900 -33.662 1.00 84.75 68 GLU A CA 1
ATOM 538 C C . GLU A 1 68 ? 4.982 2.192 -32.933 1.00 84.75 68 GLU A C 1
ATOM 540 O O . GLU A 1 68 ? 4.565 2.176 -31.770 1.00 84.75 68 GLU A O 1
ATOM 545 N N . GLY A 1 69 ? 5.086 3.327 -33.628 1.00 80.81 69 GLY A N 1
ATOM 546 C CA . GLY A 1 69 ? 4.648 4.630 -33.122 1.00 80.81 69 GLY A CA 1
ATOM 547 C C . GLY A 1 69 ? 5.414 5.093 -31.880 1.00 80.81 69 GLY A C 1
ATOM 548 O O . GLY A 1 69 ? 6.614 4.881 -31.757 1.00 80.81 69 GLY A O 1
ATOM 549 N N . ASN A 1 70 ? 4.717 5.734 -30.939 1.00 72.62 70 ASN A N 1
ATOM 550 C CA . ASN A 1 70 ? 5.348 6.362 -29.770 1.00 72.62 70 ASN A CA 1
ATOM 551 C C . ASN A 1 70 ? 5.981 5.365 -28.786 1.00 72.62 70 ASN A C 1
ATOM 553 O O . ASN A 1 70 ? 6.816 5.764 -27.976 1.00 72.62 70 ASN A O 1
ATOM 557 N N . SER A 1 71 ? 5.635 4.076 -28.858 1.00 73.00 71 SER A N 1
ATOM 558 C CA . SER A 1 71 ? 6.236 3.048 -28.000 1.00 73.00 71 SER A CA 1
ATOM 559 C C . SER A 1 71 ? 7.724 2.824 -28.293 1.00 73.00 71 SER A C 1
ATOM 561 O O . SER A 1 71 ? 8.433 2.266 -27.459 1.00 73.00 71 SER A O 1
ATOM 563 N N . THR A 1 72 ? 8.242 3.300 -29.430 1.00 79.50 72 THR A N 1
ATOM 564 C CA . THR A 1 72 ? 9.688 3.285 -29.697 1.00 79.50 72 THR A CA 1
ATOM 565 C C . THR A 1 72 ? 10.459 4.265 -28.812 1.00 79.50 72 THR A C 1
ATOM 567 O O . THR A 1 72 ? 11.651 4.084 -28.584 1.00 79.50 72 THR A O 1
ATOM 570 N N . ASN A 1 73 ? 9.789 5.288 -28.269 1.00 81.62 73 ASN A N 1
ATOM 571 C CA . ASN A 1 73 ? 10.424 6.327 -27.455 1.00 81.62 73 ASN A CA 1
ATOM 572 C C . ASN A 1 73 ? 10.767 5.855 -26.034 1.00 81.62 73 ASN A C 1
ATOM 574 O O . ASN A 1 73 ? 11.504 6.543 -25.332 1.00 81.62 73 ASN A O 1
ATOM 578 N N . PHE A 1 74 ? 10.263 4.690 -25.606 1.00 80.31 74 PHE A N 1
ATOM 579 C CA . PHE A 1 74 ? 10.641 4.083 -24.325 1.00 80.31 74 PHE A CA 1
ATOM 580 C C . PHE A 1 74 ? 12.112 3.679 -24.271 1.00 80.31 74 PHE A C 1
ATOM 582 O O . PHE A 1 74 ? 12.673 3.582 -23.182 1.00 80.31 74 PHE A O 1
ATOM 589 N N . CYS A 1 75 ? 12.710 3.409 -25.429 1.00 87.31 75 CYS A N 1
ATOM 590 C CA . CYS A 1 75 ? 14.023 2.806 -25.526 1.00 87.31 75 CYS A CA 1
ATOM 591 C C . CYS A 1 75 ? 15.060 3.833 -25.971 1.00 87.31 75 CYS A C 1
ATOM 593 O O . CYS A 1 75 ? 14.860 4.579 -26.929 1.00 87.31 75 CYS A O 1
ATOM 595 N N . ALA A 1 76 ? 16.189 3.865 -25.264 1.00 85.75 76 ALA A N 1
ATOM 596 C CA . ALA A 1 76 ? 17.307 4.725 -25.622 1.00 85.75 76 ALA A CA 1
ATOM 597 C C . ALA A 1 76 ? 17.894 4.329 -26.988 1.00 85.75 76 ALA A C 1
ATOM 599 O O . ALA A 1 76 ? 17.843 3.162 -27.399 1.00 85.75 76 ALA A O 1
ATOM 600 N N . GLN A 1 77 ? 18.495 5.295 -27.689 1.00 84.38 77 GLN A N 1
ATOM 601 C CA . GLN A 1 77 ? 19.135 5.029 -28.980 1.00 84.38 77 GLN A CA 1
ATOM 602 C C . GLN A 1 77 ? 20.262 4.006 -28.787 1.00 84.38 77 GLN A C 1
ATOM 604 O O . GLN A 1 77 ? 20.999 4.079 -27.809 1.00 84.38 77 GLN A O 1
ATOM 609 N N . GLY A 1 78 ? 20.388 3.040 -29.697 1.00 84.19 78 GLY A N 1
ATOM 610 C CA . GLY A 1 78 ? 21.293 1.890 -29.533 1.00 84.19 78 GLY A CA 1
ATOM 611 C C . GLY A 1 78 ? 20.612 0.638 -28.967 1.00 84.19 78 GLY A C 1
ATOM 612 O O . GLY A 1 78 ? 21.191 -0.444 -29.006 1.00 84.19 78 GLY A O 1
ATOM 613 N N . THR A 1 79 ? 19.359 0.759 -28.526 1.00 90.69 79 THR A N 1
ATOM 614 C CA . THR A 1 79 ? 18.480 -0.377 -28.225 1.00 90.69 79 THR A CA 1
ATOM 615 C C . THR A 1 79 ? 17.293 -0.396 -29.187 1.00 90.69 79 THR A C 1
ATOM 617 O O . THR A 1 79 ? 16.953 0.619 -29.794 1.00 90.69 79 THR A O 1
ATOM 620 N N . THR A 1 80 ? 16.683 -1.563 -29.362 1.00 92.19 80 THR A N 1
ATOM 621 C CA . THR A 1 80 ? 15.490 -1.769 -30.182 1.00 92.19 80 THR A CA 1
ATOM 622 C C . THR A 1 80 ? 14.299 -2.085 -29.293 1.00 92.19 80 THR A C 1
ATOM 624 O O . THR A 1 80 ? 14.398 -2.901 -28.379 1.00 92.19 80 THR A O 1
ATOM 627 N N . SER A 1 81 ? 13.166 -1.452 -29.577 1.00 93.06 81 SER A N 1
ATOM 628 C CA . SER A 1 81 ? 11.911 -1.667 -28.863 1.00 93.06 81 SER A CA 1
ATOM 629 C C . SER A 1 81 ? 11.172 -2.886 -29.414 1.00 93.06 81 SER A C 1
ATOM 631 O O . SER A 1 81 ? 10.701 -2.875 -30.553 1.00 93.06 81 SER A O 1
ATOM 633 N N . ILE A 1 82 ? 11.035 -3.924 -28.595 1.00 92.31 82 ILE A N 1
ATOM 634 C CA . ILE A 1 82 ? 10.216 -5.104 -28.875 1.00 92.31 82 ILE A CA 1
ATOM 635 C C . ILE A 1 82 ? 8.969 -5.039 -28.001 1.00 92.31 82 ILE A C 1
ATOM 637 O O . ILE A 1 82 ? 9.054 -4.945 -26.783 1.00 92.31 82 ILE A O 1
ATOM 641 N N . CYS A 1 83 ? 7.804 -5.105 -28.622 1.00 90.38 83 CYS A N 1
ATOM 642 C CA . CYS A 1 83 ? 6.516 -5.111 -27.960 1.00 90.38 83 CYS A CA 1
ATOM 643 C C . CYS A 1 83 ? 6.000 -6.542 -27.858 1.00 90.38 83 CYS A C 1
ATOM 645 O O . CYS A 1 83 ? 6.063 -7.319 -28.809 1.00 90.38 83 CYS A O 1
ATOM 647 N N . THR A 1 84 ? 5.455 -6.889 -26.706 1.00 87.00 84 THR A N 1
ATOM 648 C CA . THR A 1 84 ? 4.744 -8.147 -26.507 1.00 87.00 84 THR A CA 1
ATOM 649 C C . THR A 1 84 ? 3.255 -7.989 -26.841 1.00 87.00 84 THR A C 1
ATOM 651 O O . THR A 1 84 ? 2.713 -6.880 -26.877 1.00 87.00 84 THR A O 1
ATOM 654 N N . THR A 1 85 ? 2.533 -9.099 -26.996 1.00 81.50 85 THR A N 1
ATOM 655 C CA . THR A 1 85 ? 1.070 -9.094 -27.212 1.00 81.50 85 THR A CA 1
ATOM 656 C C . THR A 1 85 ? 0.264 -8.499 -26.052 1.00 81.50 85 THR A C 1
ATOM 658 O O . THR A 1 85 ? -0.836 -7.997 -26.275 1.00 81.50 85 THR A O 1
ATOM 661 N N . ASN A 1 86 ? 0.796 -8.504 -24.824 1.00 75.50 86 ASN A N 1
ATOM 662 C CA . ASN A 1 86 ? 0.175 -7.836 -23.672 1.00 75.50 86 ASN A CA 1
ATOM 663 C C . ASN A 1 86 ? 0.545 -6.344 -23.552 1.00 75.50 86 ASN A C 1
ATOM 665 O O . ASN A 1 86 ? 0.132 -5.686 -22.601 1.00 75.50 86 ASN A O 1
ATOM 669 N N . GLY A 1 87 ? 1.275 -5.795 -24.527 1.00 81.12 87 GLY A N 1
ATOM 670 C CA . GLY A 1 87 ? 1.608 -4.376 -24.607 1.00 81.12 87 GLY A CA 1
ATOM 671 C C . GLY A 1 87 ? 2.848 -3.965 -23.819 1.00 81.12 87 GLY A C 1
ATOM 672 O O . GLY A 1 87 ? 3.150 -2.776 -23.801 1.00 81.12 87 GLY A O 1
ATOM 673 N N . THR A 1 88 ? 3.562 -4.905 -23.198 1.00 87.19 88 THR A N 1
ATOM 674 C CA . THR A 1 88 ? 4.859 -4.661 -22.554 1.00 87.19 88 THR A CA 1
ATOM 675 C C . THR A 1 88 ? 5.915 -4.321 -23.602 1.00 87.19 88 THR A C 1
ATOM 677 O O . THR A 1 88 ? 5.997 -4.966 -24.645 1.00 87.19 88 THR A O 1
ATOM 680 N N . VAL A 1 89 ? 6.744 -3.320 -23.316 1.00 91.94 89 VAL A N 1
ATOM 681 C CA . VAL A 1 89 ? 7.859 -2.893 -24.165 1.00 91.94 89 VAL A CA 1
ATOM 682 C C . VAL A 1 89 ? 9.172 -3.378 -23.558 1.00 91.94 89 VAL A C 1
ATOM 684 O O . VAL A 1 89 ? 9.479 -3.100 -22.401 1.00 91.94 89 VAL A O 1
ATOM 687 N N . LEU A 1 90 ? 9.957 -4.096 -24.347 1.00 93.38 90 LEU A N 1
ATOM 688 C CA . LEU A 1 90 ? 11.298 -4.575 -24.046 1.00 93.38 90 LEU A CA 1
ATOM 689 C C . LEU A 1 90 ? 12.290 -3.728 -24.844 1.00 93.38 90 LEU A C 1
ATOM 691 O O . LEU A 1 90 ? 12.262 -3.739 -26.073 1.00 93.38 90 LEU A O 1
ATOM 695 N N . CYS A 1 91 ? 13.181 -3.016 -24.166 1.00 94.50 91 CYS A N 1
ATOM 696 C CA . CYS A 1 91 ? 14.302 -2.345 -24.815 1.00 94.50 91 CYS A CA 1
ATOM 697 C C . CYS A 1 91 ? 15.470 -3.312 -24.861 1.00 94.50 91 CYS A C 1
ATOM 699 O O . CYS A 1 91 ? 16.030 -3.661 -23.820 1.00 94.50 91 CYS A O 1
ATOM 701 N N . VAL A 1 92 ? 15.800 -3.784 -26.058 1.00 94.25 92 VAL A N 1
ATOM 702 C CA . VAL A 1 92 ? 16.777 -4.852 -26.234 1.00 94.25 92 VAL A CA 1
ATOM 703 C C . VAL A 1 92 ? 17.960 -4.428 -27.085 1.00 94.25 92 VAL A C 1
ATOM 705 O O . VAL A 1 92 ? 17.843 -3.621 -28.000 1.00 94.25 92 VAL A O 1
ATOM 708 N N . ALA A 1 93 ? 19.107 -5.027 -26.829 1.00 93.31 93 ALA A N 1
ATOM 709 C CA . ALA A 1 93 ? 20.276 -4.955 -27.685 1.00 93.31 93 ALA A CA 1
ATOM 710 C C . ALA A 1 93 ? 20.795 -6.369 -27.939 1.00 93.31 93 ALA A C 1
ATOM 712 O O . ALA A 1 93 ? 20.582 -7.287 -27.147 1.00 93.31 93 ALA A O 1
ATOM 713 N N . THR A 1 94 ? 21.458 -6.573 -29.068 1.00 91.38 94 THR A N 1
ATOM 714 C CA . THR A 1 94 ? 22.059 -7.866 -29.398 1.00 91.38 94 THR A CA 1
ATOM 715 C C . THR A 1 94 ? 23.176 -8.173 -28.400 1.00 91.38 94 THR A C 1
ATOM 717 O O . THR A 1 94 ? 23.912 -7.279 -27.979 1.00 91.38 94 THR A O 1
ATOM 720 N N . MET A 1 95 ? 23.326 -9.438 -27.997 1.00 89.12 95 MET A N 1
ATOM 721 C CA . MET A 1 95 ? 24.393 -9.819 -27.056 1.00 89.12 95 MET A CA 1
ATOM 722 C C . MET A 1 95 ? 25.798 -9.597 -27.634 1.00 89.12 95 MET A C 1
ATOM 724 O O . MET A 1 95 ? 26.755 -9.461 -26.881 1.00 89.12 95 MET A O 1
ATOM 728 N N . THR A 1 96 ? 25.925 -9.506 -28.960 1.00 88.31 96 THR A N 1
ATOM 729 C CA . THR A 1 96 ? 27.156 -9.123 -29.668 1.00 88.31 96 THR A CA 1
ATOM 730 C C . THR A 1 96 ? 27.588 -7.684 -29.373 1.00 88.31 96 THR A C 1
ATOM 732 O O . THR A 1 96 ? 28.783 -7.399 -29.385 1.00 88.31 96 THR A O 1
ATOM 735 N N . ASN A 1 97 ? 26.640 -6.799 -29.050 1.00 88.38 97 ASN A N 1
ATOM 736 C CA . ASN A 1 97 ? 26.892 -5.409 -28.665 1.00 88.38 97 ASN A CA 1
ATOM 737 C C . ASN A 1 97 ? 27.091 -5.232 -27.150 1.00 88.38 97 ASN A C 1
ATOM 739 O O . ASN A 1 97 ? 27.352 -4.117 -26.693 1.00 88.38 97 ASN A O 1
ATOM 743 N N . ALA A 1 98 ? 26.948 -6.305 -26.368 1.00 89.81 98 ALA A N 1
ATOM 744 C CA . ALA A 1 98 ? 27.064 -6.268 -24.920 1.00 89.81 98 ALA A CA 1
ATOM 745 C C . ALA A 1 98 ? 28.519 -6.489 -24.477 1.00 89.81 98 ALA A C 1
ATOM 747 O O . ALA A 1 98 ? 29.161 -7.476 -24.834 1.00 89.81 98 ALA A O 1
ATOM 748 N N . VAL A 1 99 ? 29.041 -5.567 -23.670 1.00 91.56 99 VAL A N 1
ATOM 749 C CA . VAL A 1 99 ? 30.406 -5.581 -23.125 1.00 91.56 99 VAL A CA 1
ATOM 750 C C . VAL A 1 99 ? 30.368 -5.608 -21.596 1.00 91.56 99 VAL A C 1
ATOM 752 O O . VAL A 1 99 ? 29.424 -5.089 -21.012 1.00 91.56 99 VAL A O 1
ATOM 755 N N . PRO A 1 100 ? 31.359 -6.185 -20.900 1.00 90.19 100 PRO A N 1
ATOM 756 C CA . PRO A 1 100 ? 31.403 -6.132 -19.438 1.00 90.19 100 PRO A CA 1
ATOM 757 C C . PRO A 1 100 ? 31.386 -4.687 -18.912 1.00 90.19 100 PRO A C 1
ATOM 759 O O . PRO A 1 100 ? 32.147 -3.846 -19.393 1.00 90.19 100 PRO A O 1
ATOM 762 N N . CYS A 1 101 ? 30.535 -4.396 -17.925 1.00 85.50 101 CYS A N 1
ATOM 763 C CA . CYS A 1 101 ? 30.499 -3.086 -17.273 1.00 85.50 101 CYS A CA 1
ATOM 764 C C . CYS A 1 101 ? 31.771 -2.852 -16.433 1.00 85.50 101 CYS A C 1
ATOM 766 O O . CYS A 1 101 ? 32.311 -3.783 -15.840 1.00 85.50 101 CYS A O 1
ATOM 768 N N . ALA A 1 102 ? 32.236 -1.602 -16.331 1.00 78.69 102 ALA A N 1
ATOM 769 C CA . ALA A 1 102 ? 33.472 -1.270 -15.609 1.00 78.69 102 ALA A CA 1
ATOM 770 C C . ALA A 1 102 ? 33.383 -1.479 -14.083 1.00 78.69 102 ALA A C 1
ATOM 772 O O . ALA A 1 102 ? 34.382 -1.814 -13.449 1.00 78.69 102 ALA A O 1
ATOM 773 N N . GLU A 1 103 ? 32.199 -1.293 -13.497 1.00 68.38 103 GLU A N 1
ATOM 774 C CA . GLU A 1 103 ? 31.998 -1.288 -12.038 1.00 68.38 103 GLU A CA 1
ATOM 775 C C . GLU A 1 103 ? 31.171 -2.481 -11.536 1.00 68.38 103 GLU A C 1
ATOM 777 O O . GLU A 1 103 ? 30.991 -2.659 -10.332 1.00 68.38 103 GLU A O 1
ATOM 782 N N . GLU A 1 104 ? 30.696 -3.343 -12.440 1.00 65.00 104 GLU A N 1
ATOM 783 C CA . GLU A 1 104 ? 29.717 -4.377 -12.117 1.00 65.00 104 GLU A CA 1
ATOM 784 C C . GLU A 1 104 ? 29.992 -5.717 -12.810 1.00 65.00 104 GLU A C 1
ATOM 786 O O . GLU A 1 104 ? 30.536 -5.776 -13.907 1.00 65.00 104 GLU A O 1
ATOM 791 N N . LYS A 1 105 ? 29.539 -6.822 -12.200 1.00 77.44 105 LYS A N 1
ATOM 792 C CA . LYS A 1 105 ? 29.596 -8.177 -12.791 1.00 77.44 105 LYS A CA 1
ATOM 793 C C . LYS A 1 105 ? 28.504 -8.426 -13.845 1.00 77.44 105 LYS A C 1
ATOM 795 O O . LYS A 1 105 ? 28.125 -9.574 -14.068 1.00 77.44 105 LYS A O 1
ATOM 800 N N . THR A 1 106 ? 27.964 -7.371 -14.446 1.00 84.38 106 THR A N 1
ATOM 801 C CA . THR A 1 106 ? 26.910 -7.453 -15.461 1.00 84.38 106 THR A CA 1
ATOM 802 C C . THR A 1 106 ? 27.437 -7.010 -16.825 1.00 84.38 106 THR A C 1
ATOM 804 O O . THR A 1 106 ? 28.524 -6.437 -16.942 1.00 84.38 106 THR A O 1
ATOM 807 N N . LEU A 1 107 ? 26.689 -7.340 -17.873 1.00 91.19 107 LEU A N 1
ATOM 808 C CA . LEU A 1 107 ? 26.943 -6.845 -19.219 1.00 91.19 107 LEU A CA 1
ATOM 809 C C . LEU A 1 107 ? 26.278 -5.477 -19.380 1.00 91.19 107 LEU A C 1
ATOM 811 O O . LEU A 1 107 ? 25.231 -5.227 -18.796 1.00 91.19 107 LEU A O 1
ATOM 815 N N . CYS A 1 108 ? 26.880 -4.607 -20.174 1.00 91.44 108 CYS A N 1
ATOM 816 C CA . CYS A 1 108 ? 26.412 -3.273 -20.507 1.00 91.44 108 CYS A CA 1
ATOM 817 C C . CYS A 1 108 ? 26.336 -3.130 -22.022 1.00 91.44 108 CYS A C 1
ATOM 819 O O . CYS A 1 108 ? 27.146 -3.695 -22.755 1.00 91.44 108 CYS A O 1
ATOM 821 N N . VAL A 1 109 ? 25.409 -2.309 -22.490 1.00 92.19 109 VAL A N 1
ATOM 822 C CA . VAL A 1 109 ? 25.340 -1.884 -23.889 1.00 92.19 109 VAL A CA 1
ATOM 823 C C . VAL A 1 109 ? 25.436 -0.371 -23.949 1.00 92.19 109 VAL A C 1
ATOM 825 O O . VAL A 1 109 ? 24.931 0.333 -23.075 1.00 92.19 109 VAL A O 1
ATOM 828 N N . ASN A 1 110 ? 26.111 0.142 -24.970 1.00 90.06 110 ASN A N 1
ATOM 829 C CA . ASN A 1 110 ? 26.218 1.582 -25.153 1.00 90.06 110 ASN A CA 1
ATOM 830 C C . ASN A 1 110 ? 24.891 2.109 -25.691 1.00 90.06 110 ASN A C 1
ATOM 832 O O . ASN A 1 110 ? 24.506 1.782 -26.813 1.00 90.06 110 ASN A O 1
ATOM 836 N N . ALA A 1 111 ? 24.215 2.931 -24.895 1.00 85.94 111 ALA A N 1
ATOM 837 C CA . ALA A 1 111 ? 22.997 3.603 -25.307 1.00 85.94 111 ALA A CA 1
ATOM 838 C C . ALA A 1 111 ? 23.214 5.116 -25.326 1.00 85.94 111 ALA A C 1
ATOM 840 O O . ALA A 1 111 ? 23.881 5.679 -24.456 1.00 85.94 111 ALA A O 1
ATOM 841 N N . THR A 1 112 ? 22.643 5.781 -26.323 1.00 83.12 112 THR A N 1
ATOM 842 C CA . THR A 1 112 ? 22.673 7.234 -26.445 1.00 83.12 112 THR A CA 1
ATOM 843 C C . THR A 1 112 ? 21.346 7.810 -25.959 1.00 83.12 112 THR A C 1
ATOM 845 O O . THR A 1 112 ? 20.273 7.464 -26.461 1.00 83.12 112 THR A O 1
ATOM 848 N N . MET A 1 113 ? 21.420 8.709 -24.983 1.00 77.69 113 MET A N 1
ATOM 849 C CA . MET A 1 113 ? 20.278 9.433 -24.434 1.00 77.69 113 MET A CA 1
ATOM 850 C C . MET A 1 113 ? 20.351 10.915 -24.792 1.00 77.69 113 MET A C 1
ATOM 852 O O . MET A 1 113 ? 21.435 11.478 -24.949 1.00 77.69 113 MET A O 1
ATOM 856 N N . SER A 1 114 ? 19.185 11.541 -24.939 1.00 77.56 114 SER A N 1
ATOM 857 C CA . SER A 1 114 ? 19.089 12.990 -25.106 1.00 77.56 114 SER A CA 1
ATOM 858 C C . SER A 1 114 ? 19.269 13.668 -23.752 1.00 77.56 114 SER A C 1
ATOM 860 O O . SER A 1 114 ? 18.665 13.242 -22.772 1.00 77.56 114 SER A O 1
ATOM 862 N N . CYS A 1 115 ? 20.042 14.747 -23.720 1.00 72.19 115 CYS A N 1
ATOM 863 C CA . CYS A 1 115 ? 20.342 15.541 -22.532 1.00 72.19 115 CYS A CA 1
ATOM 864 C C . CYS A 1 115 ? 19.727 16.943 -22.661 1.00 72.19 115 CYS A C 1
ATOM 866 O O . CYS A 1 115 ? 20.439 17.898 -22.971 1.00 72.19 115 CYS A O 1
ATOM 868 N N . PRO A 1 116 ? 18.399 17.085 -22.481 1.00 68.62 116 PRO A N 1
ATOM 869 C CA . PRO A 1 116 ? 17.739 18.385 -22.574 1.00 68.62 116 PRO A CA 1
ATOM 870 C C . PRO A 1 116 ? 18.125 19.318 -21.415 1.00 68.62 116 PRO A C 1
ATOM 872 O O . PRO A 1 116 ? 18.183 20.531 -21.608 1.00 68.62 116 PRO A O 1
ATOM 875 N N . ASP A 1 117 ? 18.426 18.764 -20.235 1.00 69.69 117 ASP A N 1
ATOM 876 C CA . ASP A 1 117 ? 18.969 19.505 -19.096 1.00 69.69 117 ASP A CA 1
ATOM 877 C C . ASP A 1 117 ? 20.466 19.211 -18.934 1.00 69.69 117 ASP A C 1
ATOM 879 O O . ASP A 1 117 ? 20.886 18.073 -18.733 1.00 69.69 117 ASP A O 1
ATOM 883 N N . LYS A 1 118 ? 21.286 20.262 -19.005 1.00 66.38 118 LYS A N 1
ATOM 884 C CA . LYS A 1 118 ? 22.749 20.177 -18.857 1.00 66.38 118 LYS A CA 1
ATOM 885 C C . LYS A 1 118 ? 23.192 20.015 -17.406 1.00 66.38 118 LYS A C 1
ATOM 887 O O . LYS A 1 118 ? 24.355 19.707 -17.161 1.00 66.38 118 LYS A O 1
ATOM 892 N N . ASN A 1 119 ? 22.291 20.246 -16.455 1.00 65.81 119 ASN A N 1
ATOM 893 C CA . ASN A 1 119 ? 22.562 20.052 -15.036 1.00 65.81 119 ASN A CA 1
ATOM 894 C C . ASN A 1 119 ? 22.308 18.608 -14.587 1.00 65.81 119 ASN A C 1
ATOM 896 O O . ASN A 1 119 ? 22.688 18.257 -13.467 1.00 65.81 119 ASN A O 1
ATOM 900 N N . ASP A 1 120 ? 21.703 17.777 -15.444 1.00 64.06 120 ASP A N 1
ATOM 901 C CA . ASP A 1 120 ? 21.495 16.362 -15.157 1.00 64.06 120 ASP A CA 1
ATOM 902 C C . ASP A 1 120 ? 22.853 15.680 -14.903 1.00 64.06 120 ASP A C 1
ATOM 904 O O . ASP A 1 120 ? 23.755 15.801 -15.740 1.00 64.06 120 ASP A O 1
ATOM 908 N N . PRO A 1 121 ? 23.038 14.973 -13.771 1.00 67.06 121 PRO A N 1
ATOM 909 C CA . PRO A 1 121 ? 24.275 14.264 -13.446 1.00 67.06 121 PRO A CA 1
ATOM 910 C C . PRO A 1 121 ? 24.798 13.349 -14.552 1.00 67.06 121 PRO A C 1
ATOM 912 O O . PRO A 1 121 ? 26.011 13.219 -14.710 1.00 67.06 121 PRO A O 1
ATOM 915 N N . LEU A 1 122 ? 23.906 12.752 -15.342 1.00 62.91 122 LEU A N 1
ATOM 916 C CA . LEU A 1 122 ? 24.260 11.879 -16.462 1.00 62.91 122 LEU A CA 1
ATOM 917 C C . LEU A 1 122 ? 24.801 12.658 -17.671 1.00 62.91 122 LEU A C 1
ATOM 919 O O . LEU A 1 122 ? 25.482 12.095 -18.526 1.00 62.91 122 LEU A O 1
ATOM 923 N N . CYS A 1 123 ? 24.545 13.963 -17.715 1.00 69.25 123 CYS A N 1
ATOM 924 C CA . CYS A 1 123 ? 24.893 14.876 -18.797 1.00 69.25 123 CYS A CA 1
ATOM 925 C C . CYS A 1 123 ? 26.035 15.844 -18.423 1.00 69.25 123 CYS A C 1
ATOM 927 O O . CYS A 1 123 ? 26.492 16.609 -19.271 1.00 69.25 123 CYS A O 1
ATOM 929 N N . GLN A 1 124 ? 26.546 15.794 -17.185 1.00 67.81 124 GLN A N 1
ATOM 930 C CA . GLN A 1 124 ? 27.587 16.710 -16.684 1.00 67.81 124 GLN A CA 1
ATOM 931 C C . GLN A 1 124 ? 28.932 16.590 -17.415 1.00 67.81 124 GLN A C 1
ATOM 933 O O . GLN A 1 124 ? 29.707 17.546 -17.435 1.00 67.81 124 GLN A O 1
ATOM 938 N N . ASN A 1 125 ? 29.203 15.439 -18.035 1.00 66.31 125 ASN A N 1
ATOM 939 C CA . ASN A 1 125 ? 30.440 15.189 -18.779 1.00 66.31 125 ASN A CA 1
ATOM 940 C C . ASN A 1 125 ? 30.356 15.580 -20.264 1.00 66.31 125 ASN A C 1
ATOM 942 O O . ASN A 1 125 ? 31.311 15.342 -21.003 1.00 66.31 125 ASN A O 1
ATOM 946 N N . LEU A 1 126 ? 29.239 16.159 -20.714 1.00 71.38 126 LEU A N 1
ATOM 947 C CA . LEU A 1 126 ? 29.076 16.577 -22.103 1.00 71.38 126 LEU A CA 1
ATOM 948 C C . LEU A 1 126 ? 29.854 17.849 -22.419 1.00 71.38 126 LEU A C 1
ATOM 950 O O . LEU A 1 126 ? 29.879 18.820 -21.655 1.00 71.38 126 LEU A O 1
ATOM 954 N N . THR A 1 127 ? 30.466 17.867 -23.598 1.00 69.06 127 THR A N 1
ATOM 955 C CA . THR A 1 127 ? 31.181 19.038 -24.098 1.00 69.06 127 THR A CA 1
ATOM 956 C C . THR A 1 127 ? 30.175 20.145 -24.431 1.00 69.06 127 THR A C 1
ATOM 958 O O . THR A 1 127 ? 29.039 19.880 -24.828 1.00 69.06 127 THR A O 1
ATOM 961 N N . LYS A 1 128 ? 30.562 21.425 -24.297 1.00 58.22 128 LYS A N 1
ATOM 962 C CA . LYS A 1 128 ? 29.685 22.554 -24.664 1.00 58.22 128 LYS A CA 1
ATOM 963 C C . LYS A 1 128 ? 29.242 22.439 -26.131 1.00 58.22 128 LYS A C 1
ATOM 965 O O . LYS A 1 128 ? 30.024 22.743 -27.024 1.00 58.22 128 LYS A O 1
ATOM 970 N N . GLY A 1 129 ? 27.982 22.059 -26.350 1.00 61.16 129 GLY A N 1
ATOM 971 C CA . GLY A 1 129 ? 27.372 21.910 -27.678 1.00 61.16 129 GLY A CA 1
ATOM 972 C C . GLY A 1 129 ? 26.856 20.503 -27.992 1.00 61.16 129 GLY A C 1
ATOM 973 O O . GLY A 1 129 ? 26.224 20.323 -29.026 1.00 61.16 129 GLY A O 1
ATOM 974 N N . GLU A 1 130 ? 27.097 19.524 -27.118 1.00 70.44 130 GLU A N 1
ATOM 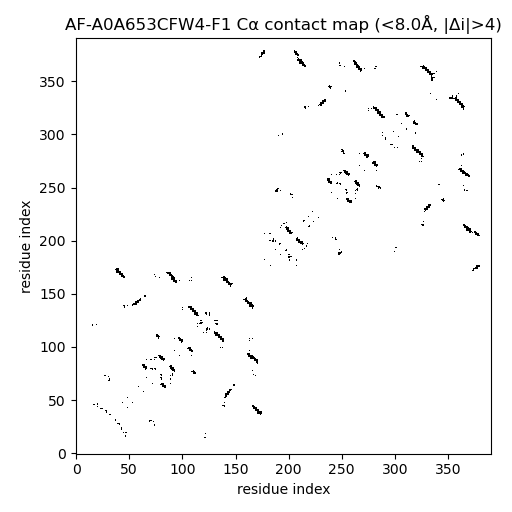975 C CA . GLU A 1 130 ? 26.526 18.182 -27.235 1.00 70.44 130 GLU A CA 1
ATOM 976 C C . GLU A 1 130 ? 25.212 18.095 -26.453 1.00 70.44 130 GLU A C 1
ATOM 978 O O . GLU A 1 130 ? 25.171 18.396 -25.262 1.00 70.44 130 GLU A O 1
ATOM 983 N N . ASP A 1 131 ? 24.148 17.654 -27.126 1.00 75.88 131 ASP A N 1
ATOM 984 C CA . ASP A 1 131 ? 22.821 17.444 -26.524 1.00 75.88 131 ASP A CA 1
ATOM 985 C C . ASP A 1 131 ? 22.511 15.946 -26.335 1.00 75.88 131 ASP A C 1
ATOM 987 O O . ASP A 1 131 ? 21.374 15.553 -26.069 1.00 75.88 131 ASP A O 1
ATOM 991 N N . LYS A 1 132 ? 23.519 15.079 -26.508 1.00 78.19 132 LYS A N 1
ATOM 992 C CA . LYS A 1 132 ? 23.398 13.623 -26.394 1.00 78.19 132 LYS A CA 1
ATOM 993 C C . LYS A 1 132 ? 24.576 13.027 -25.635 1.00 78.19 132 LYS A C 1
ATOM 995 O O . LYS A 1 132 ? 25.718 13.264 -26.017 1.00 78.19 132 LYS A O 1
ATOM 1000 N N . ALA A 1 133 ? 24.294 12.192 -24.640 1.00 79.62 133 ALA A N 1
ATOM 1001 C CA . ALA A 1 133 ? 25.292 11.407 -23.917 1.00 79.62 133 ALA A CA 1
ATOM 1002 C C . ALA A 1 133 ? 25.216 9.939 -24.318 1.00 79.62 133 ALA A C 1
ATOM 1004 O O . ALA A 1 133 ? 24.129 9.370 -24.393 1.00 79.62 133 ALA A O 1
ATOM 1005 N N . THR A 1 134 ? 26.373 9.323 -24.569 1.00 83.94 134 THR A N 1
ATOM 1006 C CA . THR A 1 134 ? 26.475 7.867 -24.719 1.00 83.94 134 THR A CA 1
ATOM 1007 C C . THR A 1 134 ? 26.967 7.288 -23.410 1.00 83.94 134 THR A C 1
ATOM 1009 O O . THR A 1 134 ? 28.052 7.638 -22.947 1.00 83.94 134 THR A O 1
ATOM 1012 N N . LEU A 1 135 ? 26.155 6.427 -22.809 1.00 83.81 135 LEU A N 1
ATOM 1013 C CA . LEU A 1 135 ? 26.389 5.874 -21.485 1.00 83.81 135 LEU A CA 1
ATOM 1014 C C . LEU A 1 135 ? 26.261 4.345 -21.538 1.00 83.81 135 LEU A C 1
ATOM 1016 O O . LEU A 1 135 ? 25.422 3.823 -22.281 1.00 83.81 135 LEU A O 1
ATOM 1020 N N . PRO A 1 136 ? 27.088 3.615 -20.773 1.00 87.44 136 PRO A N 1
ATOM 1021 C CA . PRO A 1 136 ? 26.946 2.175 -20.646 1.00 87.44 136 PRO A CA 1
ATOM 1022 C C . PRO A 1 136 ? 25.708 1.868 -19.797 1.00 87.44 136 PRO A C 1
ATOM 1024 O O . PRO A 1 136 ? 25.655 2.209 -18.618 1.00 87.44 136 PRO A O 1
ATOM 1027 N N . VAL A 1 137 ? 24.707 1.224 -20.396 1.00 88.06 137 VAL A N 1
ATOM 1028 C CA . VAL A 1 137 ? 23.476 0.818 -19.709 1.00 88.06 137 VAL A CA 1
ATOM 1029 C C . VAL A 1 137 ? 23.555 -0.672 -19.380 1.00 88.06 137 VAL A C 1
ATOM 1031 O O . VAL A 1 137 ? 23.702 -1.477 -20.304 1.00 88.06 137 VAL A O 1
ATOM 1034 N N . PRO A 1 138 ? 23.459 -1.066 -18.100 1.00 90.62 138 PRO A N 1
ATOM 1035 C CA . PRO A 1 138 ? 23.517 -2.467 -17.703 1.00 90.62 138 PRO A CA 1
ATOM 1036 C C . PRO A 1 138 ? 22.319 -3.271 -18.224 1.00 90.62 138 PRO A C 1
ATOM 1038 O O . PRO A 1 138 ? 21.178 -2.804 -18.244 1.00 90.62 138 PRO A O 1
ATOM 1041 N N . CYS A 1 139 ? 22.585 -4.518 -18.600 1.00 90.50 139 CYS A N 1
ATOM 1042 C CA . CYS A 1 139 ? 21.580 -5.510 -18.940 1.00 90.50 139 CYS A CA 1
ATOM 1043 C C . CYS A 1 139 ? 20.808 -5.891 -17.678 1.00 90.50 139 CYS A C 1
ATOM 1045 O O . CYS A 1 139 ? 21.370 -6.396 -16.706 1.00 90.50 139 CYS A O 1
ATOM 1047 N N . LEU A 1 140 ? 19.502 -5.666 -17.725 1.00 89.94 140 LEU A N 1
ATOM 1048 C CA . LEU A 1 140 ? 18.517 -6.089 -16.746 1.00 89.94 140 LEU A CA 1
ATOM 1049 C C . LEU A 1 140 ? 18.454 -7.612 -16.632 1.00 89.94 140 LEU A C 1
ATOM 1051 O O . LEU A 1 140 ? 18.515 -8.174 -15.541 1.00 89.94 140 LEU A O 1
ATOM 1055 N N . THR A 1 141 ? 18.290 -8.254 -17.784 1.00 91.12 141 THR A N 1
ATOM 1056 C CA . THR A 1 141 ? 18.165 -9.698 -17.956 1.00 91.12 141 THR A CA 1
ATOM 1057 C C . THR A 1 141 ? 18.450 -10.055 -19.416 1.00 91.12 141 THR A C 1
ATOM 1059 O O . THR A 1 141 ? 18.581 -9.177 -20.273 1.00 91.12 141 THR A O 1
ATOM 1062 N N . ASN A 1 142 ? 18.537 -11.347 -19.708 1.00 91.50 142 ASN A N 1
ATOM 1063 C CA . ASN A 1 142 ? 18.665 -11.861 -21.062 1.00 91.50 142 ASN A CA 1
ATOM 1064 C C . ASN A 1 142 ? 17.292 -12.298 -21.575 1.00 91.50 142 ASN A C 1
ATOM 1066 O O . ASN A 1 142 ? 16.560 -13.002 -20.879 1.00 91.50 142 ASN A O 1
ATOM 1070 N N . LEU A 1 143 ? 16.969 -11.899 -22.799 1.00 90.44 143 LEU A N 1
ATOM 1071 C CA . LEU A 1 143 ? 15.823 -12.373 -23.559 1.00 90.44 143 LEU A CA 1
ATOM 1072 C C . LEU A 1 143 ? 16.308 -13.422 -24.560 1.00 90.44 143 LEU A C 1
ATOM 1074 O O . LEU A 1 143 ? 17.165 -13.124 -25.390 1.00 90.44 143 LEU A O 1
ATOM 1078 N N . THR A 1 144 ? 15.734 -14.617 -24.503 1.00 90.44 144 THR A N 1
ATOM 1079 C CA . THR A 1 144 ? 16.005 -15.695 -25.457 1.00 90.44 144 THR A CA 1
ATOM 1080 C C . THR A 1 144 ? 14.754 -15.972 -26.284 1.00 90.44 144 THR A C 1
ATOM 1082 O O . THR A 1 144 ? 13.678 -16.194 -25.722 1.00 90.44 144 THR A O 1
ATOM 1085 N N . VAL A 1 145 ? 14.900 -15.940 -27.610 1.00 86.50 145 VAL A N 1
ATOM 1086 C CA . VAL A 1 145 ? 13.810 -16.123 -28.582 1.00 86.50 145 VAL A CA 1
ATOM 1087 C C . VAL A 1 145 ? 14.232 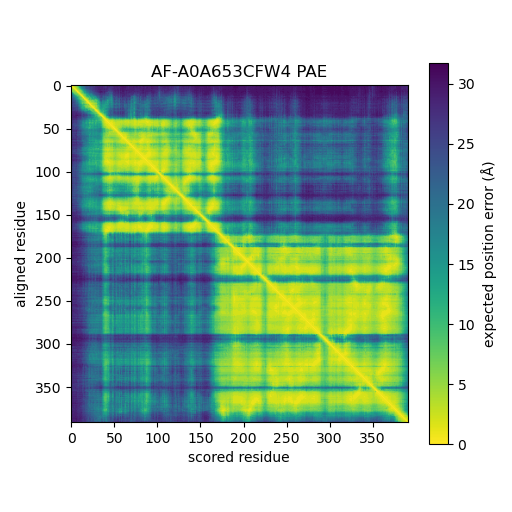-17.064 -29.708 1.00 86.50 145 VAL A C 1
ATOM 1089 O O . VAL A 1 145 ? 15.409 -17.170 -30.049 1.00 86.50 145 VAL A O 1
ATOM 1092 N N . ASP A 1 146 ? 13.250 -17.717 -30.315 1.00 82.06 146 ASP A N 1
ATOM 1093 C CA . ASP A 1 146 ? 13.422 -18.724 -31.367 1.00 82.06 146 ASP A CA 1
ATOM 1094 C C . ASP A 1 146 ? 13.496 -18.137 -32.791 1.00 82.06 146 ASP A C 1
ATOM 1096 O O . ASP A 1 146 ? 13.704 -18.870 -33.757 1.00 82.06 146 ASP A O 1
ATOM 1100 N N . VAL A 1 147 ? 13.353 -16.815 -32.942 1.00 81.50 147 VAL A N 1
ATOM 1101 C CA . VAL A 1 147 ? 13.428 -16.109 -34.231 1.00 81.50 147 VAL A CA 1
ATOM 1102 C C . VAL A 1 147 ? 14.261 -14.843 -34.098 1.00 81.50 147 VAL A C 1
ATOM 1104 O O . VAL A 1 147 ? 14.206 -14.137 -33.094 1.00 81.50 147 VAL A O 1
ATOM 1107 N N . ASN A 1 148 ? 15.004 -14.518 -35.152 1.00 81.19 148 ASN A N 1
ATOM 1108 C CA . ASN A 1 148 ? 15.754 -13.279 -35.222 1.00 81.19 148 ASN A CA 1
ATOM 1109 C C . ASN A 1 148 ? 14.837 -12.071 -35.437 1.00 81.19 148 ASN A C 1
ATOM 1111 O O . 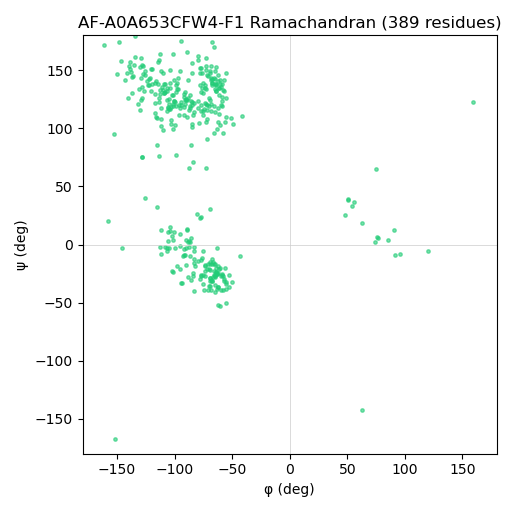ASN A 1 148 ? 14.364 -11.827 -36.547 1.00 81.19 148 ASN A O 1
ATOM 1115 N N . LEU A 1 149 ? 14.630 -11.284 -34.387 1.00 78.50 149 LEU A N 1
ATOM 1116 C CA . LEU A 1 149 ? 13.774 -10.098 -34.434 1.00 78.50 149 LEU A CA 1
ATOM 1117 C C . LEU A 1 149 ? 14.490 -8.864 -35.006 1.00 78.50 149 LEU A C 1
ATOM 1119 O O . LEU A 1 149 ? 13.829 -7.921 -35.429 1.00 78.50 149 LEU A O 1
ATOM 1123 N N . LEU A 1 150 ? 15.829 -8.869 -35.042 1.00 79.81 150 LEU A N 1
ATOM 1124 C CA . LEU A 1 150 ? 16.660 -7.721 -35.440 1.00 79.81 150 LEU A CA 1
ATOM 1125 C C . LEU A 1 150 ? 17.400 -7.933 -36.769 1.00 79.81 150 LEU A C 1
ATOM 1127 O O . LEU A 1 150 ? 18.276 -7.148 -37.124 1.00 79.81 150 LEU A O 1
ATOM 1131 N N . ASN A 1 151 ? 17.026 -8.976 -37.516 1.00 66.88 151 ASN A N 1
ATOM 1132 C CA . ASN A 1 151 ? 17.523 -9.274 -38.859 1.00 66.88 151 ASN A CA 1
ATOM 1133 C C . ASN A 1 151 ? 19.064 -9.362 -38.964 1.00 66.88 151 ASN A C 1
ATOM 1135 O O . ASN A 1 151 ? 19.651 -9.004 -39.984 1.00 66.88 151 ASN A O 1
ATOM 1139 N N . GLU A 1 152 ? 19.742 -9.841 -37.914 1.00 60.78 152 GLU A N 1
ATOM 1140 C CA . GLU A 1 152 ? 21.159 -10.215 -38.016 1.00 60.78 152 GLU A CA 1
ATOM 1141 C C . GLU A 1 152 ? 21.340 -11.355 -39.041 1.00 60.78 152 GLU A C 1
ATOM 1143 O O . GLU A 1 152 ? 20.618 -12.352 -39.036 1.00 60.78 152 GLU A O 1
ATOM 1148 N N . THR A 1 153 ? 22.325 -11.253 -39.927 1.00 53.88 153 THR A N 1
ATOM 1149 C CA . THR A 1 153 ? 22.643 -12.275 -40.935 1.00 53.88 153 THR A CA 1
ATOM 1150 C C . THR A 1 153 ? 23.301 -13.510 -40.301 1.00 53.88 153 THR A C 1
ATOM 1152 O O . THR A 1 153 ? 24.464 -13.818 -40.545 1.00 53.88 153 THR A O 1
ATOM 1155 N N . SER A 1 154 ? 22.568 -14.244 -39.462 1.00 55.16 154 SER A N 1
ATOM 1156 C CA . SER A 1 154 ? 23.006 -15.517 -38.886 1.00 55.16 154 SER A CA 1
ATOM 1157 C C . SER A 1 154 ? 22.311 -16.672 -39.601 1.00 55.16 154 SER A C 1
ATOM 1159 O O . SER A 1 154 ? 21.119 -16.913 -39.426 1.00 55.16 154 SER A O 1
ATOM 1161 N N . ASN A 1 155 ? 23.078 -17.381 -40.427 1.00 51.94 155 ASN A N 1
ATOM 1162 C CA . ASN A 1 155 ? 22.631 -18.436 -41.342 1.00 51.94 155 ASN A CA 1
ATOM 1163 C C . ASN A 1 155 ? 22.415 -19.810 -40.662 1.00 51.94 155 ASN A C 1
ATOM 1165 O O . ASN A 1 155 ? 22.534 -20.849 -41.310 1.00 51.94 155 ASN A O 1
ATOM 1169 N N . ASN A 1 156 ? 22.123 -19.840 -39.359 1.00 58.03 156 ASN A N 1
ATOM 1170 C CA . ASN A 1 156 ? 21.979 -21.081 -38.594 1.00 58.03 156 ASN A CA 1
ATOM 1171 C C . ASN A 1 156 ? 20.517 -21.300 -38.198 1.00 58.03 156 ASN A C 1
ATOM 1173 O O . ASN A 1 156 ? 20.047 -20.760 -37.202 1.00 58.03 156 ASN A O 1
ATOM 1177 N N . GLY A 1 157 ? 19.811 -22.128 -38.969 1.00 56.00 157 GLY A N 1
ATOM 1178 C CA . GLY A 1 157 ? 18.371 -22.389 -38.837 1.00 56.00 157 GLY A CA 1
ATOM 1179 C C . GLY A 1 157 ? 17.917 -23.175 -37.600 1.00 56.00 157 GLY A C 1
ATOM 1180 O O . GLY A 1 157 ? 16.954 -23.913 -37.725 1.00 56.00 157 GLY A O 1
ATOM 1181 N N . ASN A 1 158 ? 18.605 -23.065 -36.456 1.00 59.38 158 ASN A N 1
ATOM 1182 C CA . ASN A 1 158 ? 18.238 -23.679 -35.166 1.00 59.38 158 ASN A CA 1
ATOM 1183 C C . ASN A 1 158 ? 18.886 -22.969 -33.950 1.00 59.38 158 ASN A C 1
ATOM 1185 O O . ASN A 1 158 ? 19.061 -23.580 -32.896 1.00 59.38 158 ASN A O 1
ATOM 1189 N N . ALA A 1 159 ? 19.328 -21.716 -34.090 1.00 73.81 159 ALA A N 1
ATOM 1190 C CA . ALA A 1 159 ? 19.969 -20.995 -32.993 1.00 73.81 159 ALA A CA 1
ATOM 1191 C C . ALA A 1 159 ? 18.948 -20.147 -32.224 1.00 73.81 159 ALA A C 1
ATOM 1193 O O . ALA A 1 159 ? 18.320 -19.269 -32.806 1.00 73.81 159 ALA A O 1
ATOM 1194 N N . ASP A 1 160 ? 18.837 -20.377 -30.915 1.00 83.88 160 ASP A N 1
ATOM 1195 C CA . ASP A 1 160 ? 18.198 -19.436 -29.997 1.00 83.88 160 ASP A CA 1
ATOM 1196 C C . ASP A 1 160 ? 18.940 -18.089 -30.056 1.00 83.88 160 ASP A C 1
ATOM 1198 O O . ASP A 1 160 ? 20.153 -18.019 -29.812 1.00 83.88 160 ASP A O 1
ATOM 1202 N N . TYR A 1 161 ? 18.222 -17.010 -30.364 1.00 87.62 161 TYR A N 1
ATOM 1203 C CA . TYR A 1 161 ? 18.769 -15.658 -30.387 1.00 87.62 161 TYR A CA 1
ATOM 1204 C C . TYR A 1 161 ? 18.683 -15.055 -28.993 1.00 87.62 161 TYR A C 1
ATOM 1206 O O . TYR A 1 161 ? 17.624 -15.051 -28.364 1.00 87.62 161 TYR A O 1
ATOM 1214 N N . LYS A 1 162 ? 19.814 -14.535 -28.513 1.00 91.25 162 LYS A N 1
ATOM 1215 C CA . LYS A 1 162 ? 19.918 -13.914 -27.194 1.00 91.25 162 LYS A CA 1
ATOM 1216 C C . LYS A 1 162 ? 20.085 -12.412 -27.324 1.00 91.25 162 LYS A C 1
ATOM 1218 O O . LYS A 1 162 ? 20.987 -11.933 -28.015 1.00 91.25 162 LYS A O 1
ATOM 1223 N N . TYR A 1 163 ? 19.264 -11.687 -26.585 1.00 93.38 163 TYR A N 1
ATOM 1224 C CA . TYR A 1 163 ? 19.291 -10.240 -26.489 1.00 93.38 163 TYR A CA 1
ATOM 1225 C C . TYR A 1 163 ? 19.490 -9.813 -25.034 1.00 93.38 163 TYR A C 1
ATOM 1227 O O . TYR A 1 163 ? 18.950 -10.419 -24.111 1.00 93.38 163 TYR A O 1
ATOM 1235 N N . CYS A 1 164 ? 20.255 -8.752 -24.830 1.00 93.12 164 CYS A N 1
ATOM 1236 C CA . CYS A 1 164 ? 20.345 -8.036 -23.567 1.00 93.12 164 CYS A CA 1
ATOM 1237 C C . CYS A 1 164 ? 19.126 -7.118 -23.448 1.00 93.12 164 CYS A C 1
ATOM 1239 O O . CYS A 1 164 ? 18.964 -6.209 -24.260 1.00 93.12 164 CYS A O 1
ATOM 1241 N N . VAL A 1 165 ? 18.273 -7.338 -22.450 1.00 94.12 165 VAL A N 1
ATOM 1242 C CA . VAL A 1 165 ? 17.194 -6.405 -22.100 1.00 94.12 165 VAL A CA 1
ATOM 1243 C C . VAL A 1 165 ? 17.798 -5.336 -21.204 1.00 94.12 165 VAL A C 1
ATOM 1245 O O . VAL A 1 165 ? 18.335 -5.670 -20.157 1.00 94.12 165 VAL A O 1
ATOM 1248 N N . THR A 1 166 ? 17.727 -4.063 -21.573 1.00 92.06 166 THR A N 1
ATOM 1249 C CA . THR A 1 166 ? 18.211 -2.948 -20.737 1.00 92.06 166 THR A CA 1
ATOM 1250 C C . THR A 1 166 ? 17.107 -2.349 -19.878 1.00 92.06 166 THR A C 1
ATOM 1252 O O . THR A 1 166 ? 17.346 -1.907 -18.754 1.00 92.06 166 THR A O 1
ATOM 1255 N N . GLN A 1 167 ? 15.886 -2.353 -20.407 1.00 91.69 167 GLN A N 1
ATOM 1256 C CA . GLN A 1 167 ? 14.722 -1.737 -19.797 1.00 91.69 167 GLN A CA 1
ATOM 1257 C C . GLN A 1 167 ? 13.458 -2.497 -20.202 1.00 91.69 167 GLN A C 1
ATOM 1259 O O . GLN A 1 167 ? 13.349 -3.028 -21.309 1.00 91.69 167 GLN A O 1
ATOM 1264 N N . LEU A 1 168 ? 12.501 -2.540 -19.287 1.00 89.81 168 LEU A N 1
ATOM 1265 C CA . LEU A 1 168 ? 11.217 -3.204 -19.431 1.00 89.81 168 LEU A CA 1
ATOM 1266 C C . LEU A 1 168 ? 10.128 -2.214 -19.021 1.00 89.81 168 LEU A C 1
ATOM 1268 O O . LEU A 1 168 ? 10.063 -1.834 -17.858 1.00 89.81 168 LEU A O 1
ATOM 1272 N N . ALA A 1 169 ? 9.261 -1.807 -19.939 1.00 89.19 169 ALA A N 1
ATOM 1273 C CA . ALA A 1 169 ? 8.055 -1.058 -19.614 1.00 89.19 169 ALA A CA 1
ATOM 1274 C C . ALA A 1 169 ? 6.869 -2.027 -19.639 1.00 89.19 169 ALA A C 1
ATOM 1276 O O . ALA A 1 169 ? 6.362 -2.379 -20.702 1.00 89.19 169 ALA A O 1
ATOM 1277 N N . VAL A 1 170 ? 6.434 -2.491 -18.470 1.00 84.62 170 VAL A N 1
ATOM 1278 C CA . VAL A 1 170 ? 5.276 -3.384 -18.342 1.00 84.62 170 VAL A CA 1
ATOM 1279 C C . VAL A 1 170 ? 4.011 -2.548 -18.424 1.00 84.62 170 VAL A C 1
ATOM 1281 O O . VAL A 1 170 ? 3.844 -1.613 -17.640 1.00 84.62 170 VAL A O 1
ATOM 1284 N N . ALA A 1 171 ? 3.125 -2.877 -19.364 1.00 75.06 171 ALA A N 1
ATOM 1285 C CA . ALA A 1 171 ? 1.817 -2.240 -19.425 1.00 75.06 171 ALA A CA 1
ATOM 1286 C C . ALA A 1 171 ? 1.051 -2.563 -18.133 1.00 75.06 171 ALA A C 1
ATOM 1288 O O . ALA A 1 171 ? 0.785 -3.729 -17.836 1.00 75.06 171 ALA A O 1
ATOM 1289 N N . GLY A 1 172 ? 0.728 -1.531 -17.355 1.00 64.56 172 GLY A N 1
ATOM 1290 C CA . GLY A 1 172 ? -0.181 -1.643 -16.223 1.00 64.56 172 GLY A CA 1
ATOM 1291 C C . GLY A 1 172 ? -1.605 -1.976 -16.688 1.00 64.56 172 GLY A C 1
ATOM 1292 O O . GLY A 1 172 ? -1.894 -1.936 -17.892 1.00 64.56 172 GLY A O 1
ATOM 1293 N N . PRO A 1 173 ? -2.517 -2.307 -15.757 1.00 61.53 173 PRO A N 1
ATOM 1294 C CA . PRO A 1 173 ? -3.930 -2.439 -16.096 1.00 61.53 173 PRO A CA 1
ATOM 1295 C C . PRO A 1 173 ? -4.443 -1.145 -16.755 1.00 61.53 173 PRO A C 1
ATOM 1297 O O . PRO A 1 173 ? -3.973 -0.046 -16.458 1.00 61.53 173 PRO A O 1
ATOM 1300 N N . GLU A 1 174 ? -5.395 -1.270 -17.685 1.00 60.38 174 GLU A N 1
ATOM 1301 C CA . GLU A 1 174 ? -6.054 -0.109 -18.292 1.00 60.38 174 GLU A CA 1
ATOM 1302 C C . GLU A 1 174 ? -6.868 0.618 -17.214 1.00 60.38 174 GLU A C 1
ATOM 1304 O O . GLU A 1 174 ? -7.998 0.229 -16.922 1.00 60.38 174 GLU A O 1
ATOM 1309 N N . TYR A 1 175 ? -6.301 1.661 -16.598 1.00 66.00 175 TYR A N 1
ATOM 1310 C CA . TYR A 1 175 ? -7.065 2.489 -15.670 1.00 66.00 175 TYR A CA 1
ATOM 1311 C C . TYR A 1 175 ? -8.097 3.297 -16.450 1.00 66.00 175 TYR A C 1
ATOM 1313 O O . TYR A 1 175 ? -7.779 4.030 -17.390 1.00 66.00 175 TYR A O 1
ATOM 1321 N N . ARG A 1 176 ? -9.357 3.182 -16.037 1.00 77.88 176 ARG A N 1
ATOM 1322 C CA . ARG A 1 176 ? -10.418 4.081 -16.491 1.00 77.88 176 ARG A CA 1
ATOM 1323 C C . ARG A 1 176 ? -10.243 5.454 -15.838 1.00 77.88 176 ARG A C 1
ATOM 1325 O O . ARG A 1 176 ? -9.721 5.553 -14.730 1.00 77.88 176 ARG A O 1
ATOM 1332 N N . ASN A 1 177 ? -10.724 6.514 -16.482 1.00 82.94 177 ASN A N 1
ATOM 1333 C CA . ASN A 1 177 ? -10.886 7.797 -15.796 1.00 82.94 177 ASN A CA 1
ATOM 1334 C C . ASN A 1 177 ? -11.983 7.662 -14.737 1.00 82.94 177 ASN A C 1
ATOM 1336 O O . ASN A 1 177 ? -13.013 7.028 -14.991 1.00 82.94 177 ASN A O 1
ATOM 1340 N N . CYS A 1 178 ? -11.768 8.252 -13.564 1.00 83.38 178 CYS A N 1
ATOM 1341 C CA . CYS A 1 178 ? -12.776 8.264 -12.515 1.00 83.38 178 CYS A CA 1
ATOM 1342 C C . CYS A 1 178 ? -14.005 9.047 -12.976 1.00 83.38 178 CYS A C 1
ATOM 1344 O O . CYS A 1 178 ? -13.902 10.159 -13.496 1.00 83.38 178 CYS A O 1
ATOM 1346 N N . THR A 1 179 ? -15.182 8.467 -12.772 1.00 85.62 179 THR A N 1
ATOM 1347 C CA . THR A 1 179 ? -16.448 9.183 -12.907 1.00 85.62 179 THR A CA 1
ATOM 1348 C C . THR A 1 179 ? -16.713 10.003 -11.648 1.00 85.62 179 THR A C 1
ATOM 1350 O O . THR A 1 179 ? -16.159 9.725 -10.586 1.00 85.62 179 THR A O 1
ATOM 1353 N N . GLU A 1 180 ? -17.612 10.983 -11.727 1.00 80.75 180 GLU A N 1
ATOM 1354 C CA . GLU A 1 180 ? -18.042 11.745 -10.547 1.00 80.75 180 GLU A CA 1
ATOM 1355 C C . GLU A 1 180 ? -18.523 10.817 -9.419 1.00 80.75 180 GLU A C 1
ATOM 1357 O O . GLU A 1 180 ? -18.183 11.025 -8.263 1.00 80.75 180 GLU A O 1
ATOM 1362 N N . LYS A 1 181 ? -19.197 9.707 -9.751 1.00 78.38 181 LYS A N 1
ATOM 1363 C CA . LYS A 1 181 ? -19.621 8.695 -8.769 1.00 78.38 181 LYS A CA 1
ATOM 1364 C C . LYS A 1 181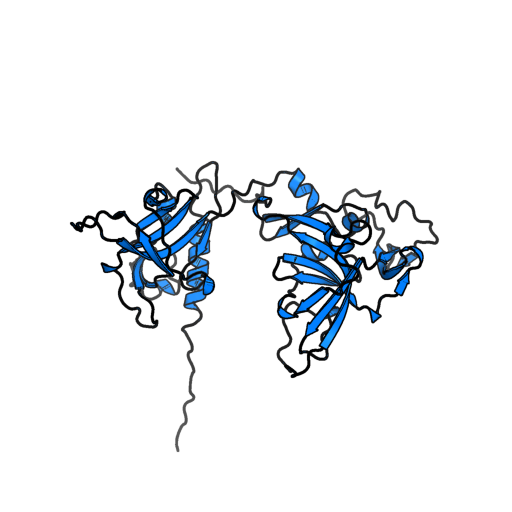 ? -18.452 8.020 -8.051 1.00 78.38 181 LYS A C 1
ATOM 1366 O O . LYS A 1 181 ? -18.569 7.729 -6.866 1.00 78.38 181 LYS A O 1
ATOM 1371 N N . ASP A 1 182 ? -17.342 7.786 -8.751 1.00 78.31 182 ASP A N 1
ATOM 1372 C CA . ASP A 1 182 ? -16.132 7.218 -8.148 1.00 78.31 182 ASP A CA 1
ATOM 1373 C C . ASP A 1 182 ? -15.477 8.237 -7.189 1.00 78.31 182 ASP A C 1
ATOM 1375 O O . ASP A 1 182 ? -14.882 7.858 -6.181 1.00 78.31 182 ASP A O 1
ATOM 1379 N N . LEU A 1 183 ? -15.655 9.537 -7.450 1.00 77.62 183 LEU A N 1
ATOM 1380 C CA . LEU A 1 183 ? -15.147 10.629 -6.615 1.00 77.62 183 LEU A CA 1
ATOM 1381 C C . LEU A 1 183 ? -16.069 10.980 -5.438 1.00 77.62 183 LEU A C 1
ATOM 1383 O O . LEU A 1 183 ? -15.580 11.431 -4.404 1.00 77.62 183 LEU A O 1
ATOM 1387 N N . VAL A 1 184 ? -17.378 10.733 -5.539 1.00 64.44 184 VAL A N 1
ATOM 1388 C CA . VAL A 1 184 ? -18.361 10.972 -4.458 1.00 64.44 184 VAL A CA 1
ATOM 1389 C C . VAL A 1 184 ? -18.040 10.145 -3.197 1.00 64.44 184 VAL A C 1
ATOM 1391 O O . VAL A 1 184 ? -18.426 10.528 -2.099 1.00 64.44 184 VAL A O 1
ATOM 1394 N N . GLY A 1 185 ? -17.248 9.071 -3.319 1.00 58.47 185 GLY A N 1
ATOM 1395 C CA . GLY A 1 185 ? -16.716 8.293 -2.192 1.00 58.47 185 GLY A CA 1
ATOM 1396 C C . GLY A 1 185 ? -15.440 8.847 -1.534 1.00 58.47 185 GLY A C 1
ATOM 1397 O O . GLY A 1 185 ? -14.954 8.262 -0.573 1.00 58.47 185 GLY A O 1
ATOM 1398 N N . THR A 1 186 ? -14.864 9.948 -2.018 1.00 57.94 186 THR A N 1
ATOM 1399 C CA . THR A 1 186 ? -13.585 10.480 -1.492 1.00 57.94 186 THR A CA 1
ATOM 1400 C C . THR A 1 186 ? -13.749 11.351 -0.241 1.00 57.94 186 THR A C 1
ATOM 1402 O O . THR A 1 186 ? -12.775 11.635 0.454 1.00 57.94 186 THR A O 1
ATOM 1405 N N . THR A 1 187 ? -14.983 11.742 0.094 1.00 63.66 187 THR A N 1
ATOM 1406 C CA . THR A 1 187 ? -15.343 12.422 1.354 1.00 63.66 187 THR A CA 1
ATOM 1407 C C . THR A 1 187 ? -15.656 11.445 2.488 1.00 63.66 187 THR A C 1
ATOM 1409 O O . THR A 1 187 ? -16.040 11.859 3.582 1.00 63.66 187 THR A O 1
ATOM 1412 N N . LEU A 1 188 ? -15.513 10.143 2.238 1.00 67.56 188 LEU A N 1
ATOM 1413 C CA . LEU A 1 188 ? -15.834 9.111 3.205 1.00 67.56 188 LEU A CA 1
ATOM 1414 C C . LEU A 1 188 ? -14.790 9.082 4.336 1.00 67.56 188 LEU A C 1
ATOM 1416 O O . LEU A 1 188 ? -13.651 8.658 4.152 1.00 67.56 188 LEU A O 1
ATOM 1420 N N . ASP A 1 189 ? -15.222 9.549 5.503 1.00 84.56 189 ASP A N 1
ATOM 1421 C CA . ASP A 1 189 ? -14.533 9.481 6.797 1.00 84.56 189 ASP A CA 1
ATOM 1422 C C . ASP A 1 189 ? -14.987 8.247 7.614 1.00 84.56 189 ASP A C 1
ATOM 1424 O O . ASP A 1 189 ? -15.935 7.552 7.228 1.00 84.56 189 ASP A O 1
ATOM 1428 N N . TYR A 1 190 ? -14.377 8.003 8.778 1.00 88.81 190 TYR A N 1
ATOM 1429 C CA . TYR A 1 190 ? -14.698 6.923 9.722 1.00 88.81 190 TYR A CA 1
ATOM 1430 C C . TYR A 1 190 ? -16.178 6.897 10.100 1.00 88.81 190 TYR A C 1
ATOM 1432 O O . TYR A 1 190 ? -16.728 5.847 10.434 1.00 88.81 190 TYR A O 1
ATOM 1440 N N . ARG A 1 191 ? -16.846 8.053 10.024 1.00 87.50 191 ARG A N 1
ATOM 1441 C CA . ARG A 1 191 ? -18.292 8.168 10.191 1.00 87.50 191 ARG A CA 1
ATOM 1442 C C . ARG A 1 191 ? -18.999 7.234 9.207 1.00 87.50 191 ARG A C 1
ATOM 1444 O O . ARG A 1 191 ? -19.779 6.388 9.593 1.00 87.50 191 ARG A O 1
ATOM 1451 N N . ASN A 1 192 ? -18.686 7.250 7.928 1.00 85.94 192 ASN A N 1
ATOM 1452 C CA . ASN A 1 192 ? -19.423 6.387 7.001 1.00 85.94 192 ASN A CA 1
ATOM 1453 C C . ASN A 1 192 ? -19.197 4.895 7.292 1.00 85.94 192 ASN A C 1
ATOM 1455 O O . ASN A 1 192 ? -20.135 4.099 7.230 1.00 85.94 192 ASN A O 1
ATOM 1459 N N . VAL A 1 193 ? -17.987 4.537 7.726 1.00 87.94 193 VAL A N 1
ATOM 1460 C CA . VAL A 1 193 ? -17.636 3.162 8.101 1.00 87.94 193 VAL A CA 1
ATOM 1461 C C . VAL A 1 193 ? -18.491 2.643 9.251 1.00 87.94 193 VAL A C 1
ATOM 1463 O O . VAL A 1 193 ? -19.099 1.579 9.134 1.00 87.94 193 VAL A O 1
ATOM 1466 N N . ILE A 1 194 ? -18.568 3.378 10.364 1.00 86.56 194 ILE A N 1
ATOM 1467 C CA . ILE A 1 194 ? -19.334 2.901 11.525 1.00 86.56 194 ILE A CA 1
ATOM 1468 C C . ILE A 1 194 ? -20.863 2.925 11.190 1.00 86.56 194 ILE A C 1
ATOM 1470 O O . ILE A 1 194 ? -21.651 2.251 11.842 1.00 86.56 194 ILE A O 1
ATOM 1474 N N . ALA A 1 195 ? -21.300 3.647 10.140 1.00 85.50 195 ALA A N 1
ATOM 1475 C CA . ALA A 1 195 ? -22.699 3.776 9.721 1.00 85.50 195 ALA A CA 1
ATOM 1476 C C . ALA A 1 195 ? -23.115 2.642 8.772 1.00 85.50 195 ALA A C 1
ATOM 1478 O O . ALA A 1 195 ? -24.244 2.618 8.282 1.00 85.50 195 ALA A O 1
ATOM 1479 N N . GLY A 1 196 ? -22.202 1.706 8.501 1.00 85.81 196 GLY A N 1
ATOM 1480 C CA . GLY A 1 196 ? -22.435 0.557 7.637 1.00 85.81 196 GLY A CA 1
ATOM 1481 C C . GLY A 1 196 ? -22.092 0.797 6.167 1.00 85.81 196 GLY A C 1
ATOM 1482 O O . GLY A 1 196 ? -22.450 -0.016 5.315 1.00 85.81 196 GLY A O 1
ATOM 1483 N N . MET A 1 197 ? -21.393 1.885 5.827 1.00 87.12 197 MET A N 1
ATOM 1484 C CA . MET A 1 197 ? -20.823 2.048 4.489 1.00 87.12 197 MET A CA 1
ATOM 1485 C C . MET A 1 197 ? -19.470 1.345 4.424 1.00 87.12 197 MET A C 1
ATOM 1487 O O . MET A 1 197 ? -18.446 1.847 4.877 1.00 87.12 197 MET A O 1
ATOM 1491 N N . TYR A 1 198 ? -19.479 0.157 3.831 1.00 88.75 198 TYR A N 1
ATOM 1492 C CA . TYR A 1 198 ? -18.323 -0.740 3.790 1.00 88.75 198 TYR A CA 1
ATOM 1493 C C . TYR A 1 198 ? -17.542 -0.712 2.470 1.00 88.75 198 TYR A C 1
ATOM 1495 O O . TYR A 1 198 ? -16.730 -1.600 2.208 1.00 88.75 198 TYR A O 1
ATOM 1503 N N . SER A 1 199 ? -17.845 0.251 1.605 1.00 88.44 199 SER A N 1
ATOM 1504 C CA . SER A 1 199 ? -17.094 0.530 0.385 1.00 88.44 199 SER A CA 1
ATOM 1505 C C . SER A 1 199 ? -16.527 1.925 0.523 1.00 88.44 199 SER A C 1
ATOM 1507 O O . SER A 1 199 ? -17.263 2.860 0.839 1.00 88.44 199 SER A O 1
ATOM 1509 N N . TRP A 1 200 ? -15.234 2.056 0.288 1.00 87.00 200 TRP A N 1
ATOM 1510 C CA . TRP A 1 200 ? -14.505 3.292 0.497 1.00 87.00 200 TRP A CA 1
ATOM 1511 C C . TRP A 1 200 ? -13.557 3.537 -0.668 1.00 87.00 200 TRP A C 1
ATOM 1513 O O . TRP A 1 200 ? -13.012 2.586 -1.204 1.00 87.00 200 TRP A O 1
ATOM 1523 N N . ASN A 1 201 ? -13.369 4.789 -1.076 1.00 87.69 201 ASN A N 1
ATOM 1524 C CA . ASN A 1 201 ? -12.478 5.130 -2.179 1.00 87.69 201 ASN A CA 1
ATOM 1525 C C . ASN A 1 201 ? -11.341 6.001 -1.646 1.00 87.69 201 ASN A C 1
ATOM 1527 O O . ASN A 1 201 ? -11.566 7.137 -1.228 1.00 87.69 201 ASN A O 1
ATOM 1531 N N . LEU A 1 202 ? -10.121 5.470 -1.668 1.00 85.19 202 LEU A N 1
ATOM 1532 C CA . LEU A 1 202 ? -8.928 6.175 -1.222 1.00 85.19 202 LEU A CA 1
ATOM 1533 C C . LEU A 1 202 ? -8.214 6.804 -2.417 1.00 85.19 202 LEU A C 1
ATOM 1535 O O . LEU A 1 202 ? -7.743 6.101 -3.312 1.00 85.19 202 LEU A O 1
ATOM 1539 N N . THR A 1 203 ? -8.074 8.128 -2.394 1.00 82.06 203 THR A N 1
ATOM 1540 C CA . THR A 1 203 ? -7.249 8.845 -3.367 1.00 82.06 203 THR A CA 1
ATOM 1541 C C . THR A 1 203 ? -5.796 8.909 -2.901 1.00 82.06 203 THR A C 1
ATOM 1543 O O . THR A 1 203 ? -5.492 9.555 -1.891 1.00 82.06 203 THR A O 1
ATOM 1546 N N . VAL A 1 204 ? -4.892 8.305 -3.672 1.00 75.06 204 VAL A N 1
ATOM 1547 C CA . VAL A 1 204 ? -3.437 8.374 -3.486 1.00 75.06 204 VAL A CA 1
ATOM 1548 C C . VAL A 1 204 ? -2.788 8.759 -4.813 1.00 75.06 204 VAL A C 1
ATOM 1550 O O . VAL A 1 204 ? -3.014 8.107 -5.826 1.00 75.06 204 VAL A O 1
ATOM 1553 N N . TRP A 1 205 ? -1.996 9.835 -4.821 1.00 73.88 205 TRP A N 1
ATOM 1554 C CA . TRP A 1 205 ? -1.229 10.288 -5.997 1.00 73.88 205 TRP A CA 1
ATOM 1555 C C . TRP A 1 205 ? -2.050 10.426 -7.297 1.00 73.88 205 TRP A C 1
ATOM 1557 O O . TRP A 1 205 ? -1.582 10.077 -8.377 1.00 73.88 205 TRP A O 1
ATOM 1567 N N . GLY A 1 206 ? -3.287 10.923 -7.200 1.00 74.44 206 GLY A N 1
ATOM 1568 C CA . GLY A 1 206 ? -4.176 11.084 -8.359 1.00 74.44 206 GLY A CA 1
ATOM 1569 C C . GLY A 1 206 ? -4.820 9.784 -8.857 1.00 74.44 206 GLY A C 1
ATOM 1570 O O . GLY A 1 206 ? -5.519 9.803 -9.866 1.00 74.44 206 GLY A O 1
ATOM 1571 N N . MET A 1 207 ? -4.631 8.664 -8.158 1.00 77.88 207 MET A N 1
ATOM 1572 C CA . MET A 1 207 ? -5.379 7.426 -8.372 1.00 77.88 207 MET A CA 1
ATOM 1573 C C . MET A 1 207 ? -6.412 7.253 -7.270 1.00 77.88 207 MET A C 1
ATOM 1575 O O . MET A 1 207 ? -6.123 7.500 -6.101 1.00 77.88 207 MET A O 1
ATOM 1579 N N . VAL A 1 208 ? -7.607 6.803 -7.633 1.00 85.69 208 VAL A N 1
ATOM 1580 C CA . VAL A 1 208 ? -8.655 6.425 -6.687 1.00 85.69 208 VAL A CA 1
ATOM 1581 C C . VAL A 1 208 ? -8.717 4.909 -6.643 1.00 85.69 208 VAL A C 1
ATOM 1583 O O . VAL A 1 208 ? -9.027 4.265 -7.646 1.00 85.69 208 VAL A O 1
ATOM 1586 N N . HIS A 1 209 ? -8.415 4.349 -5.479 1.00 86.75 209 HIS A N 1
ATOM 1587 C CA . HIS A 1 209 ? -8.481 2.920 -5.216 1.00 86.75 209 HIS A CA 1
ATOM 1588 C C . HIS A 1 209 ? -9.756 2.594 -4.440 1.00 86.75 209 HIS A C 1
ATOM 1590 O O . HIS A 1 209 ? -9.992 3.216 -3.401 1.00 86.75 209 HIS A O 1
ATOM 1596 N N . PRO A 1 210 ? -10.563 1.618 -4.886 1.00 90.00 210 PRO A N 1
ATOM 1597 C CA . PRO A 1 210 ? -11.635 1.099 -4.055 1.00 90.00 210 PRO A CA 1
ATOM 1598 C C . PRO A 1 210 ? -11.044 0.276 -2.910 1.00 90.00 210 PRO A C 1
ATOM 1600 O O . PRO A 1 210 ? -10.037 -0.406 -3.069 1.00 90.00 210 PRO A O 1
ATOM 1603 N N . TYR A 1 211 ? -11.684 0.335 -1.755 1.00 92.25 211 TYR A N 1
ATOM 1604 C CA . TYR A 1 211 ? -11.352 -0.382 -0.537 1.00 92.25 211 TYR A CA 1
ATOM 1605 C C . TYR A 1 211 ? -12.617 -1.042 0.003 1.00 92.25 211 TYR A C 1
ATOM 1607 O O . TYR A 1 211 ? -13.677 -0.418 0.114 1.00 92.25 211 TYR A O 1
ATOM 1615 N N . ALA A 1 212 ? -12.487 -2.307 0.385 1.00 92.12 212 ALA A N 1
ATOM 1616 C CA . ALA A 1 212 ? -13.487 -3.008 1.169 1.00 92.12 212 ALA A CA 1
ATOM 1617 C C . ALA A 1 212 ? -13.189 -2.786 2.652 1.00 92.12 212 ALA A C 1
ATOM 1619 O O . ALA A 1 212 ? -12.086 -3.076 3.117 1.00 92.12 212 ALA A O 1
ATOM 1620 N N . VAL A 1 213 ? -14.170 -2.276 3.390 1.00 93.62 213 VAL A N 1
ATOM 1621 C CA . VAL A 1 213 ? -14.033 -2.001 4.821 1.00 93.62 213 VAL A CA 1
ATOM 1622 C C . VAL A 1 213 ? -14.759 -3.067 5.635 1.00 93.62 213 VAL A C 1
ATOM 1624 O O . VAL A 1 213 ? -15.898 -3.435 5.342 1.00 93.62 213 VAL A O 1
ATOM 1627 N N . PHE A 1 214 ? -14.086 -3.545 6.672 1.00 92.81 214 PHE A N 1
ATOM 1628 C 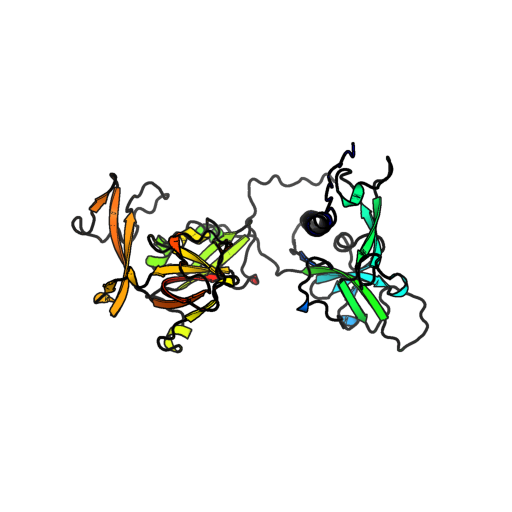CA . PHE A 1 214 ? -14.520 -4.584 7.589 1.00 92.81 214 PHE A CA 1
ATOM 1629 C C . PHE A 1 214 ? -14.481 -4.052 9.019 1.00 92.81 214 PHE A C 1
ATOM 1631 O O . PHE A 1 214 ? -13.571 -3.315 9.409 1.00 92.81 214 PHE A O 1
ATOM 1638 N N . ASN A 1 215 ? -15.482 -4.436 9.798 1.00 94.19 215 ASN A N 1
ATOM 1639 C CA . ASN A 1 215 ? -15.596 -4.128 11.218 1.00 94.19 215 ASN A CA 1
ATOM 1640 C C . ASN A 1 215 ? -16.395 -5.243 11.909 1.00 94.19 215 ASN A C 1
ATOM 1642 O O . ASN A 1 215 ? -16.639 -6.297 11.322 1.00 94.19 215 ASN A O 1
ATOM 1646 N N . TYR A 1 216 ? -16.818 -5.016 13.150 1.00 93.00 216 TYR A N 1
ATOM 1647 C CA . TYR A 1 216 ? -17.589 -5.999 13.911 1.00 93.00 216 TYR A CA 1
ATOM 1648 C C . TYR A 1 216 ? -18.916 -6.400 13.251 1.00 93.00 216 TYR A C 1
ATOM 1650 O O . TYR A 1 216 ? -19.267 -7.577 13.259 1.00 93.00 216 TYR A O 1
ATOM 1658 N N . ASP A 1 217 ? -19.634 -5.450 12.649 1.00 92.12 217 ASP A N 1
ATOM 1659 C CA . ASP A 1 217 ? -20.932 -5.709 12.016 1.00 92.12 217 ASP A CA 1
ATOM 1660 C C . ASP A 1 217 ? -20.787 -6.393 10.645 1.00 92.12 217 ASP A C 1
ATOM 1662 O O . ASP A 1 217 ? -21.676 -7.127 10.209 1.00 92.12 217 ASP A O 1
ATOM 1666 N N . ARG A 1 218 ? -19.648 -6.189 9.970 1.00 92.12 218 ARG A N 1
ATOM 1667 C CA . ARG A 1 218 ? -19.281 -6.869 8.721 1.00 92.12 218 ARG A CA 1
ATOM 1668 C C . ARG A 1 218 ? -17.880 -7.475 8.833 1.00 92.12 218 ARG A C 1
ATOM 1670 O O . ARG A 1 218 ? -16.930 -6.932 8.256 1.00 92.12 218 ARG A O 1
ATOM 1677 N N . PRO A 1 219 ? -17.734 -8.599 9.553 1.00 88.75 219 PRO A N 1
ATOM 1678 C CA . PRO A 1 219 ? -16.446 -9.256 9.671 1.00 88.75 219 PRO A CA 1
ATOM 1679 C C . PRO A 1 219 ? -16.039 -9.852 8.320 1.00 88.75 219 PRO A C 1
ATOM 1681 O O . PRO A 1 219 ? -16.876 -10.203 7.482 1.00 88.75 219 PRO A O 1
ATOM 1684 N N . MET A 1 220 ? -14.735 -9.993 8.100 1.00 83.25 220 MET A N 1
ATOM 1685 C CA . MET A 1 220 ? -14.217 -10.705 6.933 1.00 83.25 220 MET A CA 1
ATOM 1686 C C . MET A 1 220 ? -14.723 -12.158 6.963 1.00 83.25 220 MET A C 1
ATOM 1688 O O . MET A 1 220 ? -14.687 -12.799 8.010 1.00 83.25 220 MET A O 1
ATOM 1692 N N . ALA A 1 221 ? -15.187 -12.709 5.834 1.00 72.25 221 ALA A N 1
ATOM 1693 C CA . ALA A 1 221 ? -15.760 -14.064 5.791 1.00 72.25 221 ALA A CA 1
ATOM 1694 C C . ALA A 1 221 ? -14.788 -15.155 6.294 1.00 72.25 221 ALA A C 1
ATOM 1696 O O . ALA A 1 221 ? -15.213 -16.177 6.832 1.00 72.25 221 ALA A O 1
ATOM 1697 N N . SER A 1 222 ? -13.479 -14.916 6.177 1.00 61.03 222 SER A N 1
ATOM 1698 C CA . SER A 1 222 ? -12.439 -15.777 6.741 1.00 61.03 222 SER A CA 1
ATOM 1699 C C . SER A 1 222 ? -12.427 -15.784 8.271 1.00 61.03 222 SER A C 1
ATOM 1701 O O . SER A 1 222 ? -12.095 -16.821 8.835 1.00 61.03 222 SER A O 1
ATOM 1703 N N . ALA A 1 223 ? -12.856 -14.713 8.947 1.00 53.44 223 ALA A N 1
ATOM 1704 C CA . ALA A 1 223 ? -12.865 -14.602 10.408 1.00 53.44 223 ALA A CA 1
ATOM 1705 C C . ALA A 1 223 ? -13.837 -15.589 11.081 1.00 53.44 223 ALA A C 1
ATOM 1707 O O . ALA A 1 223 ? -13.599 -16.024 12.202 1.00 53.44 223 ALA A O 1
ATOM 1708 N N . GLY A 1 224 ? -14.896 -16.013 10.379 1.00 48.59 224 GLY A N 1
ATOM 1709 C CA . GLY A 1 224 ? -15.803 -17.063 10.860 1.00 48.59 224 GLY A CA 1
ATOM 1710 C C . GLY A 1 224 ? -15.213 -18.480 10.795 1.00 48.59 224 GLY A C 1
ATOM 1711 O O . GLY A 1 224 ? -15.655 -19.353 11.535 1.00 48.59 224 GLY A O 1
ATOM 1712 N N . SER A 1 225 ? -14.210 -18.715 9.935 1.00 45.19 225 SER A N 1
ATOM 1713 C CA . SER A 1 225 ? -13.489 -20.002 9.841 1.00 45.19 225 SER A CA 1
ATOM 1714 C C . SER A 1 225 ? -12.124 -19.982 10.542 1.00 45.19 225 SER A C 1
ATOM 1716 O O . SER A 1 225 ? -11.633 -21.018 10.984 1.00 45.19 225 SER A O 1
ATOM 1718 N N . MET A 1 226 ? -11.534 -18.796 10.698 1.00 46.47 226 MET A N 1
ATOM 1719 C CA . MET A 1 226 ? -10.369 -18.526 11.531 1.00 46.47 226 MET A CA 1
ATOM 1720 C C . MET A 1 226 ? -10.856 -18.299 12.960 1.00 46.47 226 MET A C 1
ATOM 1722 O O . MET A 1 226 ? -10.886 -17.171 13.438 1.00 46.47 226 MET A O 1
ATOM 1726 N N . GLY A 1 227 ? -11.310 -19.364 13.623 1.00 44.56 227 GLY A N 1
ATOM 1727 C CA . GLY A 1 227 ? -11.835 -19.288 14.984 1.00 44.56 227 GLY A CA 1
ATOM 1728 C C . GLY A 1 227 ? -10.890 -18.529 15.916 1.00 44.56 227 GLY A C 1
ATOM 1729 O O . GLY A 1 227 ? -9.857 -19.068 16.295 1.00 44.56 227 GLY A O 1
ATOM 1730 N N . GLY A 1 228 ? -11.236 -17.279 16.245 1.00 56.75 228 GLY A N 1
ATOM 1731 C CA . GLY A 1 228 ? -10.556 -16.439 17.238 1.00 56.75 228 GLY A CA 1
ATOM 1732 C C . GLY A 1 228 ? -9.029 -16.374 17.131 1.00 56.75 228 GLY A C 1
ATOM 1733 O O . GLY A 1 228 ? -8.374 -16.176 18.150 1.00 56.75 228 GLY A O 1
ATOM 1734 N N . GLY A 1 229 ? -8.457 -16.607 15.948 1.00 62.75 229 GLY A N 1
ATOM 1735 C CA . GLY A 1 229 ? -7.010 -16.673 15.782 1.00 62.75 229 GLY A CA 1
ATOM 1736 C C . GLY A 1 229 ? -6.400 -15.283 15.897 1.00 62.75 229 GLY A C 1
ATOM 1737 O O . GLY A 1 229 ? -6.749 -14.402 15.114 1.00 62.75 229 GLY A O 1
ATOM 1738 N N . ASP A 1 230 ? -5.488 -15.093 16.851 1.00 75.56 230 ASP A N 1
ATOM 1739 C CA . ASP A 1 230 ? -4.660 -13.889 16.911 1.00 75.56 230 ASP A CA 1
ATOM 1740 C C . ASP A 1 230 ? -3.871 -13.775 15.595 1.00 75.56 230 ASP A C 1
ATOM 1742 O O . ASP A 1 230 ? -3.079 -14.659 15.251 1.00 75.56 230 ASP A O 1
ATOM 1746 N N . ILE A 1 231 ? -4.080 -12.690 14.847 1.00 82.38 231 ILE A N 1
ATOM 1747 C CA . ILE A 1 231 ? -3.275 -12.395 13.657 1.00 82.38 231 ILE A CA 1
ATOM 1748 C C . ILE A 1 231 ? -1.880 -12.026 14.155 1.00 82.38 231 ILE A C 1
ATOM 1750 O O . ILE A 1 231 ? -1.742 -11.125 14.975 1.00 82.38 231 ILE A O 1
ATOM 1754 N N . VAL A 1 232 ? -0.837 -12.710 13.691 1.00 85.69 232 VAL A N 1
ATOM 1755 C CA . VAL A 1 232 ? 0.544 -12.387 14.070 1.00 85.69 232 VAL A CA 1
ATOM 1756 C C . VAL A 1 232 ? 1.202 -11.642 12.919 1.00 85.69 232 VAL A C 1
ATOM 1758 O O . VAL A 1 232 ? 1.337 -12.189 11.827 1.00 85.69 232 VAL A O 1
ATOM 1761 N N . MET A 1 233 ? 1.618 -10.403 13.169 1.00 87.25 233 MET A N 1
ATOM 1762 C CA . MET A 1 233 ? 2.240 -9.530 12.177 1.00 87.25 233 MET A CA 1
ATOM 1763 C C . MET A 1 233 ? 3.648 -9.127 12.628 1.00 87.25 233 MET A C 1
ATOM 1765 O O . MET A 1 233 ? 3.830 -8.724 13.779 1.00 87.25 233 MET A O 1
ATOM 1769 N N . PRO A 1 234 ? 4.667 -9.229 11.766 1.00 86.31 234 PRO A N 1
ATOM 1770 C CA . PRO A 1 234 ? 5.984 -8.695 12.074 1.00 86.31 234 PRO A CA 1
ATOM 1771 C C . PRO A 1 234 ? 5.994 -7.164 11.915 1.00 86.31 234 PRO A C 1
ATOM 1773 O O . PRO A 1 234 ? 5.272 -6.602 11.092 1.00 86.31 234 PRO A O 1
ATOM 1776 N N . LEU A 1 235 ? 6.789 -6.470 12.733 1.00 87.25 235 LEU A N 1
ATOM 1777 C CA . LEU A 1 235 ? 6.801 -5.004 12.765 1.00 87.25 235 LEU A CA 1
ATOM 1778 C C . LEU A 1 235 ? 7.257 -4.352 11.440 1.00 87.25 235 LEU A C 1
ATOM 1780 O O . LEU A 1 235 ? 6.860 -3.231 11.149 1.00 87.25 235 LEU A O 1
ATOM 1784 N N . ASP A 1 236 ? 8.047 -5.040 10.619 1.00 83.19 236 ASP A N 1
ATOM 1785 C CA . ASP A 1 236 ? 8.495 -4.562 9.302 1.00 83.19 236 ASP A CA 1
ATOM 1786 C C . ASP A 1 236 ? 7.372 -4.490 8.253 1.00 83.19 236 ASP A C 1
ATOM 1788 O O . ASP A 1 236 ? 7.524 -3.820 7.234 1.00 83.19 236 ASP A O 1
ATOM 1792 N N . MET A 1 237 ? 6.226 -5.129 8.509 1.00 82.94 237 MET A N 1
ATOM 1793 C CA . MET A 1 237 ? 5.030 -4.969 7.682 1.00 82.94 237 MET A CA 1
ATOM 1794 C C . MET A 1 237 ? 4.255 -3.688 7.990 1.00 82.94 237 MET A C 1
ATOM 1796 O O . MET A 1 237 ? 3.395 -3.322 7.193 1.00 82.94 237 MET A O 1
ATOM 1800 N N . VAL A 1 238 ? 4.530 -3.020 9.113 1.00 86.69 238 VAL A N 1
ATOM 1801 C CA . VAL A 1 238 ? 3.813 -1.828 9.577 1.00 86.69 238 VAL A CA 1
ATOM 1802 C C . VAL A 1 238 ? 4.494 -0.565 9.045 1.00 86.69 238 VAL A C 1
ATOM 1804 O O . VAL A 1 238 ? 5.674 -0.326 9.289 1.00 86.69 238 VAL A O 1
ATOM 1807 N N . ILE A 1 239 ? 3.732 0.271 8.343 1.00 89.06 239 ILE A N 1
ATOM 1808 C CA . ILE A 1 239 ? 4.159 1.560 7.789 1.00 89.06 239 ILE A CA 1
ATOM 1809 C C . ILE A 1 239 ? 3.179 2.673 8.182 1.00 89.06 239 ILE A C 1
ATOM 1811 O O . ILE A 1 239 ? 2.033 2.417 8.565 1.00 89.06 239 ILE A O 1
ATOM 1815 N N . SER A 1 240 ? 3.622 3.929 8.107 1.00 89.00 240 SER A N 1
ATOM 1816 C CA . SER A 1 240 ? 2.730 5.068 8.329 1.00 89.00 240 SER A CA 1
ATOM 1817 C C . SER A 1 240 ? 1.710 5.191 7.198 1.00 89.00 240 SER A C 1
ATOM 1819 O O . SER A 1 240 ? 2.007 4.962 6.024 1.00 89.00 240 SER A O 1
ATOM 1821 N N . CYS A 1 241 ? 0.483 5.554 7.561 1.00 90.19 241 CYS A N 1
ATOM 1822 C CA . CYS A 1 241 ? -0.559 5.822 6.585 1.00 90.19 241 CYS A CA 1
ATOM 1823 C C . CYS A 1 241 ? -0.404 7.200 5.942 1.00 90.19 241 CYS A C 1
ATOM 1825 O O . CYS A 1 241 ? -0.015 8.170 6.590 1.00 90.19 241 CYS A O 1
ATOM 1827 N N . VAL A 1 242 ? -0.802 7.299 4.673 1.00 88.25 242 VAL A N 1
ATOM 1828 C CA . VAL A 1 242 ? -1.025 8.591 4.009 1.00 88.25 242 VAL A CA 1
ATOM 1829 C C . VAL A 1 242 ? -2.187 9.339 4.676 1.00 88.25 242 VAL A C 1
ATOM 1831 O O . VAL A 1 242 ? -3.129 8.710 5.155 1.00 88.25 242 VAL A O 1
ATOM 1834 N N . GLU A 1 243 ? -2.166 10.676 4.676 1.00 83.06 243 GLU A N 1
ATOM 1835 C CA . GLU A 1 243 ? -3.155 11.512 5.389 1.00 83.06 243 GLU A CA 1
ATOM 1836 C C . GLU A 1 243 ? -4.615 11.222 5.017 1.00 83.06 243 GLU A C 1
ATOM 1838 O O . GLU A 1 243 ? -5.509 11.334 5.847 1.00 83.06 243 GLU A O 1
ATOM 1843 N N . ASN A 1 244 ? -4.894 10.828 3.774 1.00 85.25 244 ASN A N 1
ATOM 1844 C CA . ASN A 1 244 ? -6.259 10.464 3.393 1.00 85.25 244 ASN A CA 1
ATOM 1845 C C . ASN A 1 244 ? -6.686 9.108 3.955 1.00 85.25 244 ASN A C 1
ATOM 1847 O O . ASN A 1 244 ? -7.875 8.899 4.176 1.00 85.25 244 ASN A O 1
ATOM 1851 N N . ALA A 1 245 ? -5.739 8.202 4.202 1.00 88.06 245 ALA A N 1
ATOM 1852 C CA . ALA A 1 245 ? -6.042 6.885 4.733 1.00 88.06 245 ALA A CA 1
ATOM 1853 C C . ALA A 1 245 ? -6.344 6.904 6.228 1.00 88.06 245 ALA A C 1
ATOM 1855 O O . ALA A 1 245 ? -7.138 6.096 6.700 1.00 88.06 245 ALA A O 1
ATOM 1856 N N . THR A 1 246 ? -5.792 7.868 6.966 1.00 90.81 246 THR A N 1
ATOM 1857 C CA . THR A 1 246 ? -6.064 8.018 8.402 1.00 90.81 246 THR A CA 1
ATOM 1858 C C . THR A 1 246 ? -7.532 8.326 8.696 1.00 90.81 246 THR A C 1
ATOM 1860 O O . THR A 1 246 ? -8.031 7.945 9.752 1.00 90.81 246 THR A O 1
ATOM 1863 N N . LYS A 1 247 ? -8.249 8.928 7.737 1.00 91.50 247 LYS A N 1
ATOM 1864 C CA . LYS A 1 247 ? -9.677 9.259 7.842 1.00 91.50 247 LYS A CA 1
ATOM 1865 C C . LYS A 1 247 ? -10.566 8.031 8.025 1.00 91.50 247 LYS A C 1
ATOM 1867 O O . LYS A 1 247 ? -11.660 8.155 8.542 1.00 91.50 247 LYS A O 1
ATOM 1872 N N . VAL A 1 248 ? -10.130 6.823 7.665 1.00 92.44 248 VAL A N 1
ATOM 1873 C CA . VAL A 1 248 ? -10.954 5.619 7.887 1.00 92.44 248 VAL A CA 1
ATOM 1874 C C . VAL A 1 248 ? -11.053 5.233 9.374 1.00 92.44 248 VAL A C 1
ATOM 1876 O O . VAL A 1 248 ? -11.946 4.475 9.761 1.00 92.44 248 VAL A O 1
ATOM 1879 N N . CYS A 1 249 ? -10.162 5.762 10.221 1.00 95.00 249 CYS A N 1
ATOM 1880 C CA . CYS A 1 249 ? -10.055 5.402 11.629 1.00 95.00 249 CYS A CA 1
ATOM 1881 C C . CYS A 1 249 ? -10.731 6.418 12.546 1.00 95.00 249 CYS A C 1
ATOM 1883 O O . CYS A 1 249 ? -10.388 7.597 12.579 1.00 95.00 249 CYS A O 1
ATOM 1885 N N . ALA A 1 250 ? -11.682 5.932 13.343 1.00 94.31 250 ALA A N 1
ATOM 1886 C CA . ALA A 1 250 ? -12.338 6.746 14.351 1.00 94.31 250 ALA A CA 1
ATOM 1887 C C . ALA A 1 250 ? -11.426 6.949 15.571 1.00 94.31 250 ALA A C 1
ATOM 1889 O O . ALA A 1 250 ? -10.894 5.966 16.090 1.00 94.31 250 ALA A O 1
ATOM 1890 N N . PRO A 1 251 ? -11.300 8.175 16.107 1.00 93.81 251 PRO A N 1
ATOM 1891 C CA . PRO A 1 251 ? -10.530 8.417 17.327 1.00 93.81 251 PRO A CA 1
ATOM 1892 C C . PRO A 1 251 ? -11.052 7.575 18.508 1.00 93.81 251 PRO A C 1
ATOM 1894 O O . PRO A 1 251 ? -12.267 7.448 18.645 1.00 93.81 251 PRO A O 1
ATOM 1897 N N . PRO A 1 252 ? -10.212 7.028 19.404 1.00 95.56 252 PRO A N 1
ATOM 1898 C CA . PRO A 1 252 ? -8.758 7.178 19.477 1.00 95.56 252 PRO A CA 1
ATOM 1899 C C . PRO A 1 252 ? -7.970 6.128 18.670 1.00 95.56 252 PRO A C 1
ATOM 1901 O O . PRO A 1 252 ? -6.764 6.029 18.859 1.00 95.56 252 PRO A O 1
ATOM 1904 N N . LEU A 1 253 ? -8.616 5.344 17.795 1.00 96.56 253 LEU A N 1
ATOM 1905 C CA . LEU A 1 253 ? -7.928 4.292 17.042 1.00 96.56 253 LEU A CA 1
ATOM 1906 C C . LEU A 1 253 ? -6.783 4.880 16.207 1.00 96.56 253 LEU A C 1
ATOM 1908 O O . LEU A 1 253 ? -6.972 5.851 15.471 1.00 96.56 253 LEU A O 1
ATOM 1912 N N . VAL A 1 254 ? -5.618 4.245 16.278 1.00 96.12 254 VAL A N 1
ATOM 1913 C CA . VAL A 1 254 ? -4.424 4.631 15.529 1.00 96.12 254 VAL A CA 1
ATOM 1914 C C . VAL A 1 254 ? -4.474 4.014 14.133 1.00 96.12 254 VAL A C 1
ATOM 1916 O O . VAL A 1 254 ? -4.552 2.786 14.022 1.00 96.12 254 VAL A O 1
ATOM 1919 N N . PRO A 1 255 ? -4.415 4.825 13.064 1.00 96.31 255 PRO A N 1
ATOM 1920 C CA . PRO A 1 255 ? -4.322 4.326 11.702 1.00 96.31 255 PRO A CA 1
ATOM 1921 C C . PRO A 1 255 ? -2.922 3.781 11.427 1.00 96.31 255 PRO A C 1
ATOM 1923 O O . PRO A 1 255 ? -1.929 4.503 11.512 1.00 96.31 255 PRO A O 1
ATOM 1926 N N . ILE A 1 256 ? -2.853 2.513 11.046 1.00 95.00 256 ILE A N 1
ATOM 1927 C CA . ILE A 1 256 ? -1.627 1.822 10.663 1.00 95.00 256 ILE A CA 1
ATOM 1928 C C . ILE A 1 256 ? -1.816 1.201 9.295 1.00 95.00 256 ILE A C 1
ATOM 1930 O O . ILE A 1 256 ? -2.815 0.530 9.048 1.00 95.00 256 ILE A O 1
ATOM 1934 N N . CYS A 1 257 ? -0.846 1.411 8.413 1.00 92.94 257 CYS A N 1
ATOM 1935 C CA . CYS A 1 257 ? -0.887 0.855 7.077 1.00 92.94 257 CYS A CA 1
ATOM 1936 C C . CYS A 1 257 ? 0.068 -0.330 6.982 1.00 92.94 257 CYS A C 1
ATOM 1938 O O . CYS A 1 257 ? 1.075 -0.380 7.688 1.00 92.94 257 CYS A O 1
ATOM 1940 N N . THR A 1 258 ? -0.251 -1.299 6.129 1.00 88.12 258 THR A N 1
ATOM 1941 C CA . THR A 1 258 ? 0.635 -2.442 5.877 1.00 88.12 258 THR A CA 1
ATOM 1942 C C . THR A 1 258 ? 1.402 -2.276 4.571 1.00 88.12 258 THR A C 1
ATOM 1944 O O . THR A 1 258 ? 1.011 -1.503 3.692 1.00 88.12 258 THR A O 1
ATOM 1947 N N . ALA A 1 259 ? 2.466 -3.059 4.389 1.00 79.31 259 ALA A N 1
ATOM 1948 C CA . ALA A 1 259 ? 3.151 -3.190 3.099 1.00 79.31 259 ALA A CA 1
ATOM 1949 C C . ALA A 1 259 ? 2.213 -3.632 1.951 1.00 79.31 259 ALA A C 1
ATOM 1951 O O . ALA A 1 259 ? 2.505 -3.381 0.782 1.00 79.31 259 ALA A O 1
ATOM 1952 N N . TYR A 1 260 ? 1.059 -4.228 2.275 1.00 80.12 260 TYR A N 1
ATOM 1953 C CA . TYR A 1 260 ? 0.016 -4.624 1.324 1.00 80.12 260 TYR A CA 1
ATOM 1954 C C . TYR A 1 260 ? -1.026 -3.524 1.065 1.00 80.12 260 TYR A C 1
ATOM 1956 O O . TYR A 1 260 ? -2.064 -3.788 0.463 1.00 80.12 260 TYR A O 1
ATOM 1964 N N . LYS A 1 261 ? -0.749 -2.281 1.488 1.00 85.19 261 LYS A N 1
ATOM 1965 C CA . LYS A 1 261 ? -1.634 -1.109 1.352 1.00 85.19 261 LYS A CA 1
ATOM 1966 C C . LYS A 1 261 ? -2.968 -1.251 2.105 1.00 85.19 261 LYS A C 1
ATOM 1968 O O . LYS A 1 261 ? -3.917 -0.528 1.801 1.00 85.19 261 LYS A O 1
ATOM 1973 N N . GLU A 1 262 ? -3.055 -2.161 3.072 1.00 90.19 262 GLU A N 1
ATOM 1974 C CA . GLU A 1 262 ? -4.209 -2.288 3.969 1.00 90.19 262 GLU A CA 1
ATOM 1975 C C . GLU A 1 262 ? -4.148 -1.193 5.033 1.00 90.19 262 GLU A C 1
ATOM 1977 O O . GLU A 1 262 ? -3.059 -0.761 5.406 1.00 90.19 262 GLU A O 1
ATOM 1982 N N . VAL A 1 263 ? -5.302 -0.770 5.547 1.00 94.75 263 VAL A N 1
ATOM 1983 C CA . VAL A 1 263 ? -5.408 0.199 6.644 1.00 94.75 263 VAL A CA 1
ATOM 1984 C C . VAL A 1 263 ? -6.065 -0.477 7.838 1.00 94.75 263 VAL A C 1
ATOM 1986 O O . VAL A 1 263 ? -7.191 -0.959 7.746 1.00 94.75 263 VAL A O 1
ATOM 1989 N N . MET A 1 264 ? -5.380 -0.501 8.971 1.00 95.31 264 MET A N 1
ATOM 1990 C CA . MET A 1 264 ? -5.867 -1.038 10.237 1.00 95.31 264 MET A CA 1
ATOM 1991 C C . MET A 1 264 ? -6.033 0.090 11.246 1.00 95.31 264 MET A C 1
ATOM 1993 O O . MET A 1 264 ? -5.130 0.898 11.436 1.00 95.31 264 MET A O 1
ATOM 1997 N N . CYS A 1 265 ? -7.170 0.111 11.930 1.00 97.12 265 CYS A N 1
ATOM 1998 C CA . CYS A 1 265 ? -7.450 1.056 13.002 1.00 97.12 265 CYS A CA 1
ATOM 1999 C C . CYS A 1 265 ? -7.301 0.336 14.340 1.00 97.12 265 CYS A C 1
ATOM 2001 O O . CYS A 1 265 ? -8.159 -0.475 14.711 1.00 97.12 265 CYS A O 1
ATOM 2003 N N . LEU A 1 266 ? -6.188 0.599 15.021 1.00 96.56 266 LEU A N 1
ATOM 2004 C CA . LEU A 1 266 ? -5.711 -0.191 16.151 1.00 96.56 266 LEU A CA 1
ATOM 2005 C C . LEU A 1 266 ? -5.828 0.557 17.479 1.00 96.56 266 LEU A C 1
ATOM 2007 O O . LEU A 1 266 ? -5.633 1.765 17.543 1.00 96.56 266 LEU A O 1
ATOM 2011 N N . GLU A 1 267 ? -6.067 -0.179 18.557 1.00 97.25 267 GLU A N 1
ATOM 2012 C CA . GLU A 1 267 ? -5.891 0.306 19.930 1.00 97.25 267 GLU A CA 1
ATOM 2013 C C . GLU A 1 267 ? -5.227 -0.772 20.779 1.00 97.25 267 GLU A C 1
ATOM 2015 O O . GLU A 1 267 ? -5.422 -1.967 20.561 1.00 97.25 267 GLU A O 1
ATOM 2020 N N . THR A 1 268 ? -4.436 -0.370 21.764 1.00 96.44 268 THR A N 1
ATOM 2021 C CA . THR A 1 268 ? -3.825 -1.301 22.715 1.00 96.44 268 THR A CA 1
ATOM 2022 C C . THR A 1 268 ? -4.899 -2.047 23.511 1.00 96.44 268 THR A C 1
ATOM 2024 O O . THR A 1 268 ? -5.852 -1.451 24.012 1.00 96.44 268 THR A O 1
ATOM 2027 N N . LEU A 1 269 ? -4.759 -3.369 23.675 1.00 95.31 269 LEU A N 1
ATOM 2028 C CA . LEU A 1 269 ? -5.759 -4.144 24.427 1.00 95.31 269 LEU A CA 1
ATOM 2029 C C . LEU A 1 269 ? -5.912 -3.674 25.883 1.00 95.31 269 LEU A C 1
ATOM 2031 O O . LEU A 1 269 ? -6.994 -3.808 26.450 1.00 95.31 269 LEU A O 1
ATOM 2035 N N . THR A 1 270 ? -4.866 -3.096 26.476 1.00 95.12 270 THR A N 1
ATOM 2036 C CA . THR A 1 270 ? -4.890 -2.530 27.834 1.00 95.12 270 THR A CA 1
ATOM 2037 C C . THR A 1 270 ? -5.813 -1.322 27.977 1.00 95.12 270 THR A C 1
ATOM 2039 O O . THR A 1 270 ? -6.336 -1.100 29.064 1.00 95.12 270 THR A O 1
ATOM 2042 N N . GLU A 1 271 ? -6.046 -0.576 26.895 1.00 95.94 271 GLU A N 1
ATOM 2043 C CA . GLU A 1 271 ? -6.939 0.593 26.867 1.00 95.94 271 GLU A CA 1
ATOM 2044 C C . GLU A 1 271 ? -8.380 0.226 26.464 1.00 95.94 271 GLU A C 1
ATOM 2046 O O . GLU A 1 271 ? -9.290 1.059 26.487 1.00 95.94 271 GLU A O 1
ATOM 2051 N N . THR A 1 272 ? -8.627 -1.043 26.124 1.00 96.25 272 THR A N 1
ATOM 2052 C CA . THR A 1 272 ? -9.967 -1.534 25.782 1.00 96.25 272 THR A CA 1
ATOM 2053 C C . THR A 1 272 ? -10.765 -1.920 27.029 1.00 96.25 272 THR A C 1
ATOM 2055 O O . THR A 1 272 ? -10.219 -2.247 28.083 1.00 96.25 272 THR A O 1
ATOM 2058 N N . LYS A 1 273 ? -12.097 -1.902 26.922 1.00 97.38 273 LYS A N 1
ATOM 2059 C CA . LYS A 1 273 ? -13.016 -2.349 27.983 1.00 97.38 273 LYS A CA 1
ATOM 2060 C C . LYS A 1 273 ? -13.996 -3.370 27.442 1.00 97.38 273 LYS A C 1
ATOM 2062 O O . LYS A 1 273 ? -14.407 -3.277 26.294 1.00 97.38 273 LYS A O 1
ATOM 2067 N N . TYR A 1 274 ? -14.402 -4.326 28.270 1.00 96.94 274 TYR A N 1
ATOM 2068 C CA . TYR A 1 274 ? -15.430 -5.284 27.875 1.00 96.94 274 TYR A CA 1
ATOM 2069 C C . TYR A 1 274 ? -16.781 -4.586 27.650 1.00 96.94 274 TYR A C 1
ATOM 2071 O O . TYR A 1 274 ? -17.212 -3.767 28.464 1.00 96.94 274 TYR A O 1
ATOM 2079 N N . CYS A 1 275 ? -17.438 -4.924 26.546 1.00 96.31 275 CYS A N 1
ATOM 2080 C CA . CYS A 1 275 ? -18.758 -4.451 26.164 1.00 96.31 275 CYS A CA 1
ATOM 2081 C C . CYS A 1 275 ? -19.747 -5.605 26.149 1.00 96.31 275 CYS A C 1
ATOM 2083 O O . CYS A 1 275 ? -19.763 -6.410 25.218 1.00 96.31 275 CYS A O 1
ATOM 2085 N N . GLU A 1 276 ? -20.652 -5.616 27.122 1.00 96.31 276 GLU A N 1
ATOM 2086 C CA . GLU A 1 276 ? -21.710 -6.626 27.208 1.00 96.31 276 GLU A CA 1
ATOM 2087 C C . GLU A 1 276 ? -22.587 -6.657 25.952 1.00 96.31 276 GLU A C 1
ATOM 2089 O O . GLU A 1 276 ? -22.907 -7.730 25.451 1.00 96.31 276 GLU A O 1
ATOM 2094 N N . ARG A 1 277 ? -22.904 -5.484 25.381 1.00 94.38 277 ARG A N 1
ATOM 2095 C CA . ARG A 1 277 ? -23.753 -5.363 24.183 1.00 94.38 277 ARG A CA 1
ATOM 2096 C C . ARG A 1 277 ? -23.242 -6.180 22.994 1.00 94.38 277 ARG A C 1
ATOM 2098 O O . ARG A 1 277 ? -24.048 -6.720 22.244 1.00 94.38 277 ARG A O 1
ATOM 2105 N N . PHE A 1 278 ? -21.927 -6.225 22.809 1.00 93.38 278 PHE A N 1
ATOM 2106 C CA . PHE A 1 278 ? -21.288 -6.906 21.684 1.00 93.38 278 PHE A CA 1
ATOM 2107 C C . PHE A 1 278 ? -20.613 -8.215 22.107 1.00 93.38 278 PHE A C 1
ATOM 2109 O O . PHE A 1 278 ? -20.079 -8.920 21.264 1.00 93.38 278 PHE A O 1
ATOM 2116 N N . ASN A 1 279 ? -20.615 -8.546 23.402 1.00 94.50 279 ASN A N 1
ATOM 2117 C CA . ASN A 1 279 ? -19.892 -9.691 23.950 1.00 94.50 279 ASN A CA 1
ATOM 2118 C C . ASN A 1 279 ? -18.405 -9.742 23.513 1.00 94.50 279 ASN A C 1
ATOM 2120 O O . ASN A 1 279 ? -17.858 -10.804 23.227 1.00 94.50 279 ASN A O 1
ATOM 2124 N N . THR A 1 280 ? -17.750 -8.583 23.435 1.00 94.19 280 THR A N 1
ATOM 2125 C CA . THR A 1 280 ? -16.334 -8.435 23.054 1.00 94.19 280 THR A CA 1
ATOM 2126 C C . THR A 1 280 ? -15.723 -7.228 23.771 1.00 94.19 280 THR A C 1
ATOM 2128 O O . THR A 1 280 ? -16.422 -6.495 24.474 1.00 94.19 280 THR A O 1
ATOM 2131 N N . THR A 1 281 ? -14.418 -7.010 23.642 1.00 95.69 281 THR A N 1
ATOM 2132 C CA . THR A 1 281 ? -13.785 -5.753 24.053 1.00 95.69 281 THR A CA 1
ATOM 2133 C C . THR A 1 281 ? -14.151 -4.631 23.082 1.00 95.69 281 THR A C 1
ATOM 2135 O O . THR A 1 281 ? -14.398 -4.865 21.904 1.00 95.69 281 THR A O 1
ATOM 2138 N N . CYS A 1 282 ? -14.200 -3.394 23.563 1.00 97.12 282 CYS A N 1
ATOM 2139 C CA . CYS A 1 282 ? -14.360 -2.211 22.734 1.00 97.12 282 CYS A CA 1
ATOM 2140 C C . CYS A 1 282 ? -13.394 -1.112 23.133 1.00 97.12 282 CYS A C 1
ATOM 2142 O O . CYS A 1 282 ? -12.944 -1.009 24.278 1.00 97.12 282 CYS A O 1
ATOM 2144 N N . VAL A 1 283 ? -13.231 -0.198 22.191 1.00 96.81 283 VAL A N 1
ATOM 2145 C CA . VAL A 1 283 ? -12.628 1.109 22.395 1.00 96.81 283 VAL A CA 1
ATOM 2146 C C . VAL A 1 283 ? -13.739 2.136 22.593 1.00 96.81 283 VAL A C 1
ATOM 2148 O O . VAL A 1 283 ? -14.729 2.155 21.857 1.00 96.81 283 VAL A O 1
ATOM 2151 N N . ARG A 1 284 ? -13.601 2.999 23.606 1.00 95.94 284 ARG A N 1
ATOM 2152 C CA . ARG A 1 284 ? -14.508 4.137 23.790 1.00 95.94 284 ARG A CA 1
ATOM 2153 C C . ARG A 1 284 ? -14.028 5.294 22.921 1.00 95.94 284 ARG A C 1
ATOM 2155 O O . ARG A 1 284 ? -13.012 5.913 23.213 1.00 95.94 284 ARG A O 1
ATOM 2162 N N . SER A 1 285 ? -14.803 5.602 21.896 1.00 94.69 285 SER A N 1
ATOM 2163 C CA . SER A 1 285 ? -14.598 6.722 20.990 1.00 94.69 285 SER A CA 1
ATOM 2164 C C . SER A 1 285 ? -15.445 7.923 21.410 1.00 94.69 285 SER A C 1
ATOM 2166 O O . SER A 1 285 ? -16.568 7.760 21.891 1.00 94.69 285 SER A O 1
ATOM 2168 N N . VAL A 1 286 ? -14.908 9.133 21.254 1.00 93.19 286 VAL A N 1
ATOM 2169 C CA . VAL A 1 286 ? -15.632 10.394 21.465 1.00 93.19 286 VAL A CA 1
ATOM 2170 C C . VAL A 1 286 ? -15.699 11.115 20.129 1.00 93.19 286 VAL A C 1
ATOM 2172 O O . VAL A 1 286 ? -14.679 11.591 19.636 1.00 93.19 286 VAL A O 1
ATOM 2175 N N . LEU A 1 287 ? -16.895 11.178 19.550 1.00 91.00 287 LEU A N 1
ATOM 2176 C CA . LEU A 1 287 ? -17.106 11.688 18.200 1.00 91.00 287 LEU A CA 1
ATOM 2177 C C . LEU A 1 287 ? -17.833 13.037 18.237 1.00 91.00 287 LEU A C 1
ATOM 2179 O O . LEU A 1 287 ? -18.835 13.151 18.948 1.00 91.00 287 LEU A O 1
ATOM 2183 N N . PRO A 1 288 ? -17.365 14.055 17.495 1.00 90.56 288 PRO A N 1
ATOM 2184 C CA . PRO A 1 288 ? -18.057 15.334 17.399 1.00 90.56 288 PRO A CA 1
ATOM 2185 C C . PRO A 1 288 ? -19.317 15.214 16.530 1.00 90.56 288 PRO A C 1
ATOM 2187 O O . PRO A 1 288 ? -19.293 14.615 15.454 1.00 90.56 288 PRO A O 1
ATOM 2190 N N . CYS A 1 289 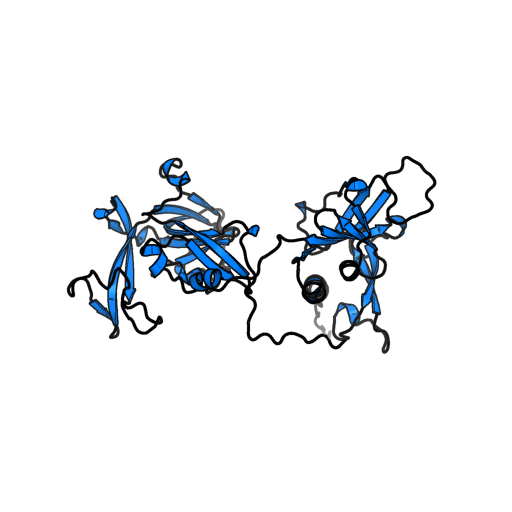? -20.405 15.835 16.981 1.00 85.81 289 CYS A N 1
ATOM 2191 C CA . CYS A 1 289 ? -21.704 15.882 16.306 1.00 85.81 289 CYS A CA 1
ATOM 2192 C C . CYS A 1 289 ? -21.920 17.143 15.450 1.00 85.81 289 CYS A C 1
ATOM 2194 O O . CYS A 1 289 ? -23.033 17.378 14.984 1.00 85.81 289 CYS A O 1
ATOM 2196 N N . ASP A 1 290 ? -20.888 17.962 15.236 1.00 76.62 290 ASP A N 1
ATOM 2197 C CA . ASP A 1 290 ? -21.034 19.222 14.505 1.00 76.62 290 ASP A CA 1
ATOM 2198 C C . ASP A 1 290 ? -21.439 19.024 13.038 1.00 76.62 290 ASP A C 1
ATOM 2200 O O . ASP A 1 290 ? -20.809 18.273 12.289 1.00 76.62 290 ASP A O 1
ATOM 2204 N N . ALA A 1 291 ? -22.451 19.794 12.627 1.00 57.22 291 ALA A N 1
ATOM 2205 C CA . ALA A 1 291 ? -22.968 19.873 11.261 1.00 57.22 291 ALA A CA 1
ATOM 2206 C C . ALA A 1 291 ? -22.176 20.833 10.346 1.00 57.22 291 ALA A C 1
ATOM 2208 O O . ALA A 1 291 ? -22.491 20.947 9.165 1.00 57.22 291 ALA A O 1
ATOM 2209 N N . ALA A 1 292 ? -21.194 21.569 10.882 1.00 56.03 292 ALA A N 1
ATOM 2210 C CA . ALA A 1 292 ? -20.575 22.699 10.182 1.00 56.03 292 ALA A CA 1
ATOM 2211 C C . ALA A 1 292 ? -19.374 22.325 9.291 1.00 56.03 292 ALA A C 1
ATOM 2213 O O . ALA A 1 292 ? -19.138 23.007 8.298 1.00 56.03 292 ALA A O 1
ATOM 2214 N N . ASP A 1 293 ? -18.644 21.250 9.607 1.00 52.22 293 ASP A N 1
ATOM 2215 C CA . ASP A 1 293 ? -17.372 20.935 8.929 1.00 52.22 293 ASP A CA 1
ATOM 2216 C C . ASP A 1 293 ? -17.522 20.017 7.701 1.00 52.22 293 ASP A C 1
ATOM 2218 O O . ASP A 1 293 ? -16.584 19.869 6.919 1.00 52.22 293 ASP A O 1
ATOM 2222 N N . HIS A 1 294 ? -18.709 19.454 7.459 1.00 51.22 294 HIS A N 1
ATOM 2223 C CA . HIS A 1 294 ? -18.995 18.710 6.233 1.00 51.22 294 HIS A CA 1
ATOM 2224 C C . HIS A 1 294 ? -20.312 19.177 5.625 1.00 51.22 294 HIS A C 1
ATOM 2226 O O . HIS A 1 294 ? -21.365 19.116 6.256 1.00 51.22 294 HIS A O 1
ATOM 2232 N N . LEU A 1 295 ? -20.225 19.662 4.384 1.00 46.44 295 LEU A N 1
ATOM 2233 C CA . LEU A 1 295 ? -21.348 20.097 3.562 1.00 46.44 295 LEU A CA 1
ATOM 2234 C C . LEU A 1 295 ? -22.539 19.127 3.686 1.00 46.44 295 LEU A C 1
ATOM 2236 O O . LEU A 1 295 ? -22.502 18.011 3.184 1.00 46.44 295 LEU A O 1
ATOM 2240 N N . GLN A 1 296 ? -23.607 19.614 4.321 1.00 46.66 296 GLN A N 1
ATOM 2241 C CA . GLN A 1 296 ? -24.990 19.126 4.239 1.00 46.66 296 GLN A CA 1
ATOM 2242 C C . GLN A 1 296 ? -25.384 17.816 4.935 1.00 46.66 296 GLN A C 1
ATOM 2244 O O . GLN A 1 296 ? -26.572 17.490 4.888 1.00 46.66 296 GLN A O 1
ATOM 2249 N N . ASP A 1 297 ? -24.511 17.116 5.660 1.00 51.62 297 ASP A N 1
ATOM 2250 C CA . ASP A 1 297 ? -24.938 15.880 6.336 1.00 51.62 297 ASP A CA 1
ATOM 2251 C C . ASP A 1 297 ? -25.526 16.141 7.737 1.00 51.62 297 ASP A C 1
ATOM 2253 O O . ASP A 1 297 ? -24.998 15.758 8.780 1.00 51.62 297 ASP A O 1
ATOM 2257 N N . THR A 1 298 ? -26.670 16.830 7.758 1.00 51.66 298 THR A N 1
ATOM 2258 C CA . THR A 1 298 ? -27.503 17.030 8.965 1.00 51.66 298 THR A CA 1
ATOM 2259 C C . THR A 1 298 ? -28.070 15.720 9.533 1.00 51.66 298 THR A C 1
ATOM 2261 O O . THR A 1 298 ? -28.680 15.730 10.600 1.00 51.66 298 THR A O 1
ATOM 2264 N N . ASN A 1 299 ? -27.816 14.586 8.873 1.00 60.75 299 ASN A N 1
ATOM 2265 C CA . ASN A 1 299 ? -28.333 13.268 9.218 1.00 60.75 299 ASN A CA 1
ATOM 2266 C C . ASN A 1 299 ? -27.240 12.274 9.625 1.00 60.75 299 ASN A C 1
ATOM 2268 O O . ASN A 1 299 ? -27.409 11.076 9.421 1.00 60.75 299 ASN A O 1
ATOM 2272 N N . SER A 1 300 ? -26.152 12.738 10.249 1.00 69.75 300 SER A N 1
ATOM 2273 C CA . SER A 1 300 ? -25.169 11.845 10.874 1.00 69.75 300 SER A CA 1
ATOM 2274 C C . SER A 1 300 ? -25.892 10.848 11.814 1.00 69.75 300 SER A C 1
ATOM 2276 O O . SER A 1 300 ? -26.407 11.266 12.860 1.00 69.75 300 SER A O 1
ATOM 2278 N N . PRO A 1 301 ? -25.987 9.548 11.464 1.00 71.50 301 PRO A N 1
ATOM 2279 C CA . PRO A 1 301 ? -27.007 8.633 12.006 1.00 71.50 301 PRO A CA 1
ATOM 2280 C C . PRO A 1 301 ? -26.881 8.334 13.512 1.00 71.50 301 PRO A C 1
ATOM 2282 O O . PRO A 1 301 ? -27.825 7.878 14.155 1.00 71.50 301 PRO A O 1
ATOM 2285 N N . TRP A 1 302 ? -25.723 8.615 14.101 1.00 77.00 302 TRP A N 1
ATOM 2286 C CA . TRP A 1 302 ? -25.439 8.527 15.544 1.00 77.00 302 TRP A CA 1
ATOM 2287 C C . TRP A 1 302 ? -25.711 9.792 16.326 1.00 77.00 302 TRP A C 1
ATOM 2289 O O . TRP A 1 302 ? -25.756 9.702 17.543 1.00 77.00 302 TRP A O 1
ATOM 2299 N N . CYS A 1 303 ? -25.836 10.949 15.688 1.00 82.00 303 CYS A N 1
ATOM 2300 C CA . CYS A 1 303 ? -26.172 12.177 16.403 1.00 82.00 303 CYS A CA 1
ATOM 2301 C C . CYS A 1 303 ? -27.682 12.420 16.358 1.00 82.00 303 CYS A C 1
ATOM 2303 O O . CYS A 1 303 ? -28.251 12.900 17.331 1.00 82.00 303 CYS A O 1
ATOM 2305 N N . SER A 1 304 ? -28.352 12.021 15.271 1.00 81.38 304 SER A N 1
ATOM 2306 C CA . SER A 1 304 ? -29.796 12.212 15.092 1.00 81.38 304 SER A CA 1
ATOM 2307 C C . SER A 1 304 ? -30.667 11.358 16.022 1.00 81.38 304 SER A C 1
ATOM 2309 O O . SER A 1 304 ? -31.763 11.779 16.377 1.00 81.38 304 SER A O 1
ATOM 2311 N N . ASN A 1 305 ? -30.183 10.187 16.448 1.00 81.94 305 ASN A N 1
ATOM 2312 C CA . ASN A 1 305 ? -30.948 9.232 17.262 1.00 81.94 305 ASN A CA 1
ATOM 2313 C C . ASN A 1 305 ? -30.587 9.230 18.758 1.00 81.94 305 ASN A C 1
ATOM 2315 O O . ASN A 1 305 ? -31.043 8.346 19.484 1.00 81.94 305 ASN A O 1
ATOM 2319 N N . ARG A 1 306 ? -29.746 10.161 19.224 1.00 84.94 306 ARG A N 1
ATOM 2320 C CA . ARG A 1 306 ? -29.272 10.189 20.616 1.00 84.94 306 ARG A CA 1
ATOM 2321 C C . ARG A 1 306 ? -30.021 11.212 21.444 1.00 84.94 306 ARG A C 1
ATOM 2323 O O . ARG A 1 306 ? -30.331 12.305 20.970 1.00 84.94 306 ARG A O 1
ATOM 2330 N N . THR A 1 307 ? -30.304 10.856 22.691 1.00 87.94 307 THR A N 1
ATOM 2331 C CA . THR A 1 307 ? -30.925 11.787 23.638 1.00 87.94 307 THR A CA 1
ATOM 2332 C C . THR A 1 307 ? -29.916 12.849 24.079 1.00 87.94 307 THR A C 1
ATOM 2334 O O . THR A 1 307 ? -28.702 12.659 23.973 1.00 87.94 307 THR A O 1
ATOM 2337 N N . GLU A 1 308 ? -30.399 13.983 24.599 1.00 82.88 308 GLU A N 1
ATOM 2338 C CA . GLU A 1 308 ? -29.517 15.024 25.153 1.00 82.88 308 GLU A CA 1
ATOM 2339 C C . GLU A 1 308 ? -28.633 14.507 26.295 1.00 82.88 308 GLU A C 1
ATOM 2341 O O . GLU A 1 308 ? -27.542 15.025 26.489 1.00 82.88 308 GLU A O 1
ATOM 2346 N N . GLU A 1 309 ? -29.064 13.457 26.999 1.00 85.81 309 GLU A N 1
ATOM 2347 C CA . GLU A 1 309 ? -28.309 12.819 28.085 1.00 85.81 309 GLU A CA 1
ATOM 2348 C C . GLU A 1 309 ? -27.151 11.938 27.582 1.00 85.81 309 GLU A C 1
ATOM 2350 O O . GLU A 1 309 ? -26.165 11.735 28.289 1.00 85.81 309 GLU A O 1
ATOM 2355 N N . GLU A 1 310 ? -27.254 11.403 26.363 1.00 87.44 310 GLU A N 1
ATOM 2356 C CA . GLU A 1 310 ? -26.192 10.610 25.730 1.00 87.44 310 GLU A CA 1
ATOM 2357 C C . GLU A 1 310 ? -25.133 11.487 25.049 1.00 87.44 310 GLU A C 1
ATOM 2359 O O . GLU A 1 310 ? -24.034 11.018 24.725 1.00 87.44 310 GLU A O 1
ATOM 2364 N N . MET A 1 311 ? -25.465 12.759 24.828 1.00 91.75 311 MET A N 1
ATOM 2365 C CA . MET A 1 311 ? -24.562 13.766 24.297 1.00 91.75 311 MET A CA 1
ATOM 2366 C C . MET A 1 311 ? -23.926 14.566 25.431 1.00 91.75 311 MET A C 1
ATOM 2368 O O . MET A 1 311 ? -24.518 14.798 26.479 1.00 91.75 311 MET A O 1
ATOM 2372 N N . PHE A 1 312 ? -22.703 15.033 25.213 1.00 93.75 312 PHE A N 1
ATOM 2373 C CA . PHE A 1 312 ? -22.042 15.946 26.138 1.00 93.75 312 PHE A CA 1
ATOM 2374 C C . PHE A 1 312 ? -21.302 17.035 25.376 1.00 93.75 312 PHE A C 1
ATOM 2376 O O . PHE A 1 312 ? -20.860 16.841 24.244 1.00 93.75 312 PHE A O 1
ATOM 2383 N N . GLU A 1 313 ? -21.179 18.202 25.994 1.00 93.12 313 GLU A N 1
ATOM 2384 C CA . GLU A 1 313 ? -20.474 19.330 25.403 1.00 93.12 313 GLU A CA 1
ATOM 2385 C C . GLU A 1 313 ? -19.000 19.298 25.810 1.00 93.12 313 GLU A C 1
ATOM 2387 O O . GLU A 1 313 ? -18.661 19.127 26.983 1.00 93.12 313 GLU A O 1
ATOM 2392 N N . LYS A 1 314 ? -18.114 19.445 24.828 1.00 92.19 314 LYS A N 1
ATOM 2393 C CA . LYS A 1 314 ? -16.671 19.582 25.029 1.00 92.19 314 LYS A CA 1
ATOM 2394 C C . LYS A 1 314 ? -16.167 20.627 24.042 1.00 92.19 314 LYS A C 1
ATOM 2396 O O . LYS A 1 314 ? -16.452 20.526 22.853 1.00 92.19 314 LYS A O 1
ATOM 2401 N N . ASP A 1 315 ? -15.473 21.642 24.546 1.00 92.19 315 ASP A N 1
ATOM 2402 C CA . ASP A 1 315 ? -14.926 22.743 23.741 1.00 92.19 315 ASP A CA 1
ATOM 2403 C C . ASP A 1 315 ? -15.988 23.478 22.889 1.00 92.19 315 ASP A C 1
ATOM 2405 O O . ASP A 1 315 ? -15.730 23.879 21.757 1.00 92.19 315 ASP A O 1
ATOM 2409 N N . GLY A 1 316 ? -17.209 23.631 23.422 1.00 89.50 316 GLY A N 1
ATOM 2410 C CA . GLY A 1 316 ? -18.327 24.294 22.733 1.00 89.50 316 GLY A CA 1
ATOM 2411 C C . GLY A 1 316 ? -18.995 23.459 21.633 1.00 89.50 316 GLY A C 1
ATOM 2412 O O . GLY A 1 316 ? -19.842 23.969 20.902 1.00 89.50 316 GLY A O 1
ATOM 2413 N N . LYS A 1 317 ? -18.605 22.187 21.486 1.00 89.81 317 LYS A N 1
ATOM 2414 C CA . LYS A 1 317 ? -19.111 21.263 20.465 1.00 89.81 317 LYS A CA 1
ATOM 2415 C C . LYS A 1 317 ? -19.822 20.086 21.126 1.00 89.81 317 LYS A C 1
ATOM 2417 O O . LYS A 1 317 ? -19.347 19.539 22.130 1.00 89.81 317 LYS A O 1
ATOM 2422 N N . LYS A 1 318 ? -20.958 19.662 20.563 1.00 91.38 318 LYS A N 1
ATOM 2423 C CA . LYS A 1 318 ? -21.670 18.462 21.035 1.00 91.38 318 LYS A CA 1
ATOM 2424 C C . LYS A 1 318 ? -20.903 17.220 20.604 1.00 91.38 318 LYS A C 1
ATOM 2426 O O . LYS A 1 318 ? -20.500 17.110 19.450 1.00 91.38 318 LYS A O 1
ATOM 2431 N N . HIS A 1 319 ? -20.730 16.281 21.517 1.00 92.75 319 HIS A N 1
ATOM 2432 C CA . HIS A 1 319 ? -20.057 15.015 21.279 1.00 92.75 319 HIS A CA 1
ATOM 2433 C C . HIS A 1 319 ? -20.928 13.850 21.731 1.00 92.75 319 HIS A C 1
ATOM 2435 O O . HIS A 1 319 ? -21.745 13.983 22.642 1.00 92.75 319 HIS A O 1
ATOM 2441 N N . VAL A 1 320 ? -20.705 12.689 21.124 1.00 93.19 320 VAL A N 1
ATOM 2442 C CA . VAL A 1 320 ? -21.310 11.419 21.522 1.00 93.19 320 VAL A CA 1
ATOM 2443 C C . VAL A 1 320 ? -20.213 10.408 21.837 1.00 93.19 320 VAL A C 1
ATOM 2445 O O . VAL A 1 320 ? -19.210 10.304 21.127 1.00 93.19 320 VAL A O 1
ATOM 2448 N N . ALA A 1 321 ? -20.390 9.656 22.924 1.00 92.88 321 ALA A N 1
ATOM 2449 C CA . ALA A 1 321 ? -19.527 8.523 23.227 1.00 92.88 321 ALA A CA 1
ATOM 2450 C C . ALA A 1 321 ? -20.032 7.277 22.485 1.00 92.88 321 ALA A C 1
ATOM 2452 O O . ALA A 1 321 ? -21.153 6.821 22.715 1.00 92.88 321 ALA A O 1
ATOM 2453 N N . VAL A 1 322 ? -19.197 6.704 21.623 1.00 92.44 322 VAL A N 1
ATOM 2454 C CA . VAL A 1 322 ? -19.502 5.487 20.863 1.00 92.44 322 VAL A CA 1
ATOM 2455 C C . VAL A 1 322 ? -18.573 4.366 21.315 1.00 92.44 322 VAL A C 1
ATOM 2457 O O . VAL A 1 322 ? -17.386 4.578 21.549 1.00 92.44 322 VAL A O 1
ATOM 2460 N N . GLN A 1 323 ? -19.118 3.163 21.474 1.00 95.19 323 GLN A N 1
ATOM 2461 C CA . GLN A 1 323 ? -18.322 1.961 21.706 1.00 95.19 323 GLN A CA 1
ATOM 2462 C C . GLN A 1 323 ? -18.014 1.324 20.355 1.00 95.19 323 GLN A C 1
ATOM 2464 O O . GLN A 1 323 ? -18.941 0.944 19.644 1.00 95.19 323 GLN A O 1
ATOM 2469 N N . ILE A 1 324 ? -16.731 1.225 20.012 1.00 95.69 324 ILE A N 1
ATOM 2470 C CA . ILE A 1 324 ? -16.264 0.556 18.799 1.00 95.69 324 ILE A CA 1
ATOM 2471 C C . ILE A 1 324 ? -15.795 -0.847 19.197 1.00 95.69 324 ILE A C 1
ATOM 2473 O O . ILE A 1 324 ? -14.732 -0.963 19.815 1.00 95.69 324 ILE A O 1
ATOM 2477 N N . PRO A 1 325 ? -16.590 -1.898 18.933 1.00 96.12 325 PRO A N 1
ATOM 2478 C CA . PRO A 1 325 ? -16.214 -3.267 19.265 1.00 96.12 325 PRO A CA 1
ATOM 2479 C C . PRO A 1 325 ? -14.991 -3.731 18.470 1.00 96.12 325 PRO A C 1
ATOM 2481 O O . PRO A 1 325 ? -14.882 -3.506 17.266 1.00 96.12 325 PRO A O 1
ATOM 2484 N N . CYS A 1 326 ? -14.091 -4.425 19.159 1.00 94.12 326 CYS A N 1
ATOM 2485 C CA . CYS A 1 326 ? -12.968 -5.132 18.568 1.00 94.12 326 CYS A CA 1
ATOM 2486 C C . CYS A 1 326 ? -13.508 -6.340 17.808 1.00 94.12 326 CYS A C 1
ATOM 2488 O O . CYS A 1 326 ? -14.144 -7.215 18.405 1.00 94.12 326 CYS A O 1
ATOM 2490 N N . PHE A 1 327 ? -13.266 -6.394 16.499 1.00 90.75 327 PHE A N 1
ATOM 2491 C CA . PHE A 1 327 ? -13.695 -7.537 15.688 1.00 90.75 327 PHE A CA 1
ATOM 2492 C C . PHE A 1 327 ? -12.586 -8.578 15.506 1.00 90.75 327 PHE A C 1
ATOM 2494 O O . PHE A 1 327 ? -12.876 -9.738 15.224 1.00 90.75 327 PHE A O 1
ATOM 2501 N N . ALA A 1 328 ? -11.327 -8.176 15.690 1.00 91.31 328 ALA A N 1
ATOM 2502 C CA . ALA A 1 328 ? -10.169 -9.058 15.686 1.00 91.31 328 ALA A CA 1
ATOM 2503 C C . ALA A 1 328 ? -9.105 -8.561 16.672 1.00 91.31 328 ALA A C 1
ATOM 2505 O O . ALA A 1 328 ? -9.050 -7.372 16.999 1.00 91.31 328 ALA A O 1
ATOM 2506 N N . ASN A 1 329 ? -8.239 -9.478 17.101 1.00 92.69 329 ASN A N 1
ATOM 2507 C CA . ASN A 1 329 ? -7.026 -9.165 17.844 1.00 92.69 329 ASN A CA 1
ATOM 2508 C C . ASN A 1 329 ? -5.813 -9.424 16.952 1.00 92.69 329 ASN A C 1
ATOM 2510 O O . ASN A 1 329 ? -5.743 -10.435 16.248 1.00 92.69 329 ASN A O 1
ATOM 2514 N N . ILE A 1 330 ? -4.848 -8.515 17.002 1.00 93.00 330 ILE A N 1
ATOM 2515 C CA . ILE A 1 330 ? -3.579 -8.640 16.291 1.00 93.00 330 ILE A CA 1
ATOM 2516 C C . ILE A 1 330 ? -2.427 -8.560 17.286 1.00 93.00 330 ILE A C 1
ATOM 2518 O O . ILE A 1 330 ? -2.429 -7.745 18.207 1.00 93.00 330 ILE A O 1
ATOM 2522 N N . THR A 1 331 ? -1.437 -9.422 17.103 1.00 94.12 331 THR A N 1
ATOM 2523 C CA . THR A 1 331 ? -0.168 -9.395 17.818 1.00 94.12 331 THR A CA 1
ATOM 2524 C C . THR A 1 331 ? 0.914 -8.902 16.869 1.00 94.12 331 THR A C 1
ATOM 2526 O O . THR A 1 331 ? 1.238 -9.578 15.894 1.00 94.12 331 THR A O 1
ATOM 2529 N N . VAL A 1 332 ? 1.494 -7.740 17.163 1.00 92.44 332 VAL A N 1
ATOM 2530 C CA . VAL A 1 332 ? 2.673 -7.233 16.460 1.00 92.44 332 VAL A CA 1
ATOM 2531 C C . VAL A 1 332 ? 3.922 -7.709 17.190 1.00 92.44 332 VAL A C 1
ATOM 2533 O O . VAL A 1 332 ? 4.124 -7.413 18.371 1.00 92.44 332 VAL A O 1
ATOM 2536 N N . ASN A 1 333 ? 4.761 -8.451 16.478 1.00 91.44 333 ASN A N 1
ATOM 2537 C CA . ASN A 1 333 ? 6.034 -8.942 16.982 1.00 91.44 333 ASN A CA 1
ATOM 2538 C C . ASN A 1 333 ? 7.133 -7.926 16.685 1.00 91.44 333 ASN A C 1
ATOM 2540 O O . ASN A 1 333 ? 7.351 -7.556 15.531 1.00 91.44 333 ASN A O 1
ATOM 2544 N N . SER A 1 334 ? 7.857 -7.512 17.720 1.00 91.50 334 SER A N 1
ATOM 2545 C CA . SER A 1 334 ? 8.940 -6.540 17.600 1.00 91.50 334 SER A CA 1
ATOM 2546 C C . SER A 1 334 ? 10.102 -6.897 18.514 1.00 91.50 334 SER A C 1
ATOM 2548 O O . SER A 1 334 ? 9.899 -7.410 19.607 1.00 91.50 334 SER A O 1
ATOM 2550 N N . ASN A 1 335 ? 11.327 -6.583 18.098 1.00 89.94 335 ASN A N 1
ATOM 2551 C CA . ASN A 1 335 ? 12.508 -6.718 18.956 1.00 89.94 335 ASN A CA 1
ATOM 2552 C C . ASN A 1 335 ? 12.787 -5.456 19.792 1.00 89.94 335 ASN A C 1
ATOM 2554 O O . ASN A 1 335 ? 13.779 -5.413 20.527 1.00 89.94 335 ASN A O 1
ATOM 2558 N N . LEU A 1 336 ? 11.918 -4.446 19.679 1.00 90.19 336 LEU A N 1
ATOM 2559 C CA . LEU A 1 336 ? 11.965 -3.197 20.429 1.00 90.19 336 LEU A CA 1
ATOM 2560 C C . LEU A 1 336 ? 11.148 -3.363 21.720 1.00 90.19 336 LEU A C 1
ATOM 2562 O O . LEU A 1 336 ? 9.971 -3.687 21.610 1.00 90.19 336 LEU A O 1
ATOM 2566 N N . PRO A 1 337 ? 11.719 -3.125 22.915 1.00 88.88 337 PRO A N 1
ATOM 2567 C CA . PRO A 1 337 ? 11.040 -3.326 24.204 1.00 88.88 337 PRO A CA 1
ATOM 2568 C C . PRO A 1 337 ? 9.955 -2.291 24.521 1.00 88.88 337 PRO A C 1
ATOM 2570 O O . PRO A 1 337 ? 9.073 -2.541 25.343 1.00 88.88 337 PRO A O 1
ATOM 2573 N N . SER A 1 338 ? 10.006 -1.123 23.887 1.00 87.94 338 SER A N 1
ATOM 2574 C CA . SER A 1 338 ? 9.133 0.017 24.176 1.00 87.94 338 SER A CA 1
ATOM 2575 C C . SER A 1 338 ? 8.411 0.514 22.926 1.00 87.94 338 SER A C 1
ATOM 2577 O O . SER A 1 338 ? 8.308 1.719 22.709 1.00 87.94 338 SER A O 1
ATOM 2579 N N . PHE A 1 339 ? 7.954 -0.400 22.065 1.00 90.50 339 PHE A N 1
ATOM 2580 C CA . PHE A 1 339 ? 7.178 -0.014 20.891 1.00 90.50 339 PHE A CA 1
ATOM 2581 C C . PHE A 1 339 ? 5.802 0.527 21.308 1.00 90.50 339 PHE A C 1
ATOM 2583 O O . PHE A 1 339 ? 4.973 -0.202 21.856 1.00 90.50 339 PHE A O 1
ATOM 2590 N N . GLN A 1 340 ? 5.565 1.812 21.040 1.00 92.06 340 GLN A N 1
ATOM 2591 C CA . GLN A 1 340 ? 4.287 2.481 21.263 1.00 92.06 340 GLN A CA 1
ATOM 2592 C C . GLN A 1 340 ? 3.663 2.842 19.918 1.00 92.06 340 GLN A C 1
ATOM 2594 O O . GLN A 1 340 ? 4.212 3.640 19.164 1.00 92.06 340 GLN A O 1
ATOM 2599 N N . ILE A 1 341 ? 2.494 2.271 19.623 1.00 92.56 341 ILE A N 1
ATOM 2600 C CA . ILE A 1 341 ? 1.852 2.454 18.315 1.00 92.56 341 ILE A CA 1
ATOM 2601 C C . ILE A 1 341 ? 1.372 3.894 18.093 1.00 92.56 341 ILE A C 1
ATOM 2603 O O . ILE A 1 341 ? 1.437 4.394 16.978 1.00 92.56 341 ILE A O 1
ATOM 2607 N N . HIS A 1 342 ? 0.981 4.581 19.171 1.00 92.94 342 HIS A N 1
ATOM 2608 C CA . HIS A 1 342 ? 0.577 5.993 19.170 1.00 92.94 342 HIS A CA 1
ATOM 2609 C C . HIS A 1 342 ? 1.725 6.953 18.815 1.00 92.94 342 HIS A C 1
ATOM 2611 O O . HIS A 1 342 ? 1.479 8.066 18.363 1.00 92.94 342 HIS A O 1
ATOM 2617 N N . GLU A 1 343 ? 2.977 6.527 19.002 1.00 92.81 343 GLU A N 1
ATOM 2618 C CA . GLU A 1 343 ? 4.180 7.313 18.691 1.00 92.81 343 GLU A CA 1
ATOM 2619 C C . GLU A 1 343 ? 4.807 6.909 17.343 1.00 92.81 343 GLU A C 1
ATOM 2621 O O . GLU A 1 343 ? 5.801 7.496 16.911 1.00 92.81 343 GLU A O 1
ATOM 2626 N N . PHE A 1 344 ? 4.251 5.900 16.662 1.00 90.50 344 PHE A N 1
ATOM 2627 C CA . PHE A 1 344 ? 4.820 5.372 15.429 1.00 90.50 344 PHE A CA 1
ATOM 2628 C C . PHE A 1 344 ? 4.575 6.316 14.247 1.00 90.50 344 PHE A C 1
ATOM 2630 O O . PHE A 1 344 ? 3.448 6.530 13.807 1.00 90.50 344 PHE A O 1
ATOM 2637 N N . ASN A 1 345 ? 5.660 6.843 13.683 1.00 88.00 345 ASN A N 1
ATOM 2638 C CA . ASN A 1 345 ? 5.637 7.786 12.562 1.00 88.00 345 ASN A CA 1
ATOM 2639 C C . ASN A 1 345 ? 6.025 7.147 11.213 1.00 88.00 345 ASN A C 1
ATOM 2641 O O . ASN A 1 345 ? 6.284 7.860 10.244 1.00 88.00 345 ASN A O 1
ATOM 2645 N N . GLY A 1 346 ? 6.101 5.814 11.142 1.00 83.38 346 GLY A N 1
ATOM 2646 C CA . GLY A 1 346 ? 6.563 5.088 9.955 1.00 83.38 346 GLY A CA 1
ATOM 2647 C C . GLY A 1 346 ? 8.061 4.788 9.929 1.00 83.38 346 GLY A C 1
ATOM 2648 O O . GLY A 1 346 ? 8.501 4.026 9.075 1.00 83.38 346 GLY A O 1
ATOM 2649 N N . THR A 1 347 ? 8.849 5.338 10.857 1.00 84.25 347 THR A N 1
ATOM 2650 C CA . THR A 1 347 ? 10.273 5.008 10.996 1.00 84.25 347 THR A CA 1
ATOM 2651 C C . THR A 1 347 ? 10.512 4.197 12.260 1.00 84.25 347 THR A C 1
ATOM 2653 O O . THR A 1 347 ? 10.047 4.553 13.343 1.00 84.25 347 THR A O 1
ATOM 2656 N N . LEU A 1 348 ? 11.223 3.077 12.123 1.00 82.62 348 LEU A N 1
ATOM 2657 C CA . LEU A 1 348 ? 11.645 2.287 13.275 1.00 82.62 348 LEU A CA 1
ATOM 2658 C C . LEU A 1 348 ? 12.761 3.037 14.012 1.00 82.62 348 LEU A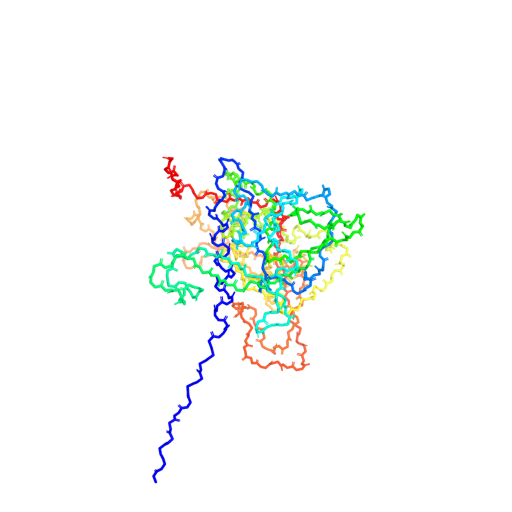 C 1
ATOM 2660 O O . LEU A 1 348 ? 13.688 3.518 13.358 1.00 82.62 348 LEU A O 1
ATOM 2664 N N . PRO A 1 349 ? 12.706 3.148 15.350 1.00 80.94 349 PRO A N 1
ATOM 2665 C CA . PRO A 1 349 ? 13.752 3.820 16.104 1.00 80.94 349 PRO A CA 1
ATOM 2666 C C . PRO A 1 349 ? 15.097 3.109 15.915 1.00 80.94 349 PRO A C 1
ATOM 2668 O O . PRO A 1 349 ? 15.219 1.898 16.112 1.00 80.94 349 PRO A O 1
ATOM 2671 N N . GLU A 1 350 ? 16.127 3.877 15.555 1.00 78.25 350 GLU A N 1
ATOM 2672 C CA . GLU A 1 350 ? 17.505 3.396 15.488 1.00 78.25 350 GLU A CA 1
ATOM 2673 C C . GLU A 1 350 ? 18.040 3.189 16.909 1.00 78.25 350 GLU A C 1
ATOM 2675 O O . GLU A 1 350 ? 18.572 4.099 17.542 1.00 78.25 350 GLU A O 1
ATOM 2680 N N . GLY A 1 351 ? 17.884 1.986 17.456 1.00 68.06 351 GLY A N 1
ATOM 2681 C CA . GLY A 1 351 ? 18.485 1.678 18.746 1.00 68.06 351 GLY A CA 1
ATOM 2682 C C . GLY A 1 351 ? 17.838 0.509 19.458 1.00 68.06 351 GLY A C 1
ATOM 2683 O O . GLY 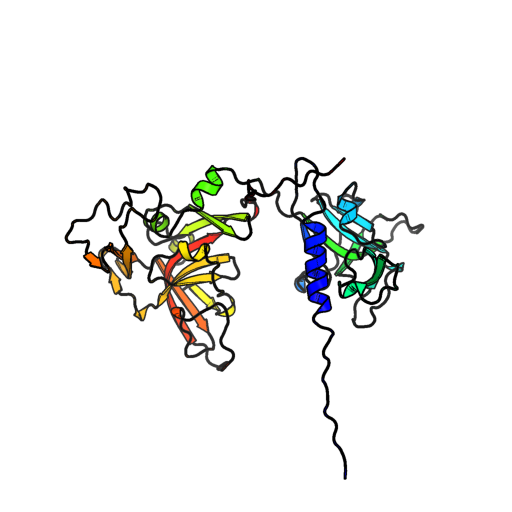A 1 351 ? 16.666 0.552 19.805 1.00 68.06 351 GLY A O 1
ATOM 2684 N N . GLN A 1 352 ? 18.672 -0.483 19.765 1.00 60.84 352 GLN A N 1
ATOM 2685 C CA . GLN A 1 352 ? 18.360 -1.659 20.581 1.00 60.84 352 GLN A CA 1
ATOM 2686 C C . GLN A 1 352 ? 17.504 -2.720 19.885 1.00 60.84 352 GLN A C 1
ATOM 2688 O O . GLN A 1 352 ? 16.425 -3.084 20.347 1.00 60.84 352 GLN A O 1
ATOM 2693 N N . ASN A 1 353 ? 18.070 -3.328 18.839 1.00 68.88 353 ASN A N 1
ATOM 2694 C CA . ASN A 1 353 ? 17.694 -4.699 18.508 1.00 68.88 353 ASN A CA 1
ATOM 2695 C C . ASN A 1 353 ? 18.040 -5.582 19.710 1.00 68.88 353 ASN A C 1
ATOM 2697 O O . ASN A 1 353 ? 19.210 -5.882 19.957 1.00 68.88 353 ASN A O 1
ATOM 2701 N N . SER A 1 354 ? 17.028 -5.957 20.485 1.00 79.50 354 SER A N 1
ATOM 2702 C CA . SER A 1 354 ? 17.192 -6.994 21.492 1.00 79.50 354 SER A CA 1
ATOM 2703 C C . SER A 1 354 ? 17.137 -8.374 20.829 1.00 79.50 354 SER A C 1
ATOM 2705 O O . SER A 1 354 ? 16.605 -8.535 19.731 1.00 79.50 354 SER A O 1
ATOM 2707 N N . SER A 1 355 ? 17.680 -9.391 21.495 1.00 86.75 355 SER A N 1
ATOM 2708 C CA . SER A 1 355 ? 17.500 -10.791 21.088 1.00 86.75 355 SER A CA 1
ATOM 2709 C C . SER A 1 355 ? 16.105 -11.336 21.421 1.00 86.75 355 SER A C 1
ATOM 2711 O O . SER A 1 355 ? 15.818 -12.490 21.115 1.00 86.75 355 SER A O 1
ATOM 2713 N N . TYR A 1 356 ? 15.277 -10.550 22.113 1.00 88.12 356 TYR A N 1
ATOM 2714 C CA . TYR A 1 356 ? 13.946 -10.941 22.556 1.00 88.12 356 TYR A CA 1
ATOM 2715 C C . TYR A 1 356 ? 12.898 -10.404 21.590 1.00 88.12 356 TYR A C 1
ATOM 2717 O O . TYR A 1 356 ? 12.967 -9.255 21.163 1.00 88.12 356 TYR A O 1
ATOM 2725 N N . THR A 1 357 ? 11.897 -11.226 21.300 1.00 91.31 357 THR A N 1
ATOM 2726 C CA . THR A 1 357 ? 10.703 -10.794 20.578 1.00 91.31 357 THR A CA 1
ATOM 2727 C C . THR A 1 357 ? 9.619 -10.446 21.590 1.00 91.31 357 THR A C 1
ATOM 2729 O O . THR A 1 357 ? 9.184 -11.289 22.372 1.00 91.31 357 THR A O 1
ATOM 2732 N N . TYR A 1 358 ? 9.204 -9.187 21.585 1.00 93.12 358 TYR A N 1
ATOM 2733 C CA . TYR A 1 358 ? 8.077 -8.666 22.342 1.00 93.12 358 TYR A CA 1
ATOM 2734 C C . TYR A 1 358 ? 6.795 -8.818 21.523 1.00 93.12 358 TYR A C 1
ATOM 2736 O O . TYR A 1 358 ? 6.793 -8.635 20.304 1.00 93.12 358 TYR A O 1
ATOM 2744 N N . HIS A 1 359 ? 5.706 -9.151 22.213 1.00 95.06 359 HIS A N 1
ATOM 2745 C CA . HIS A 1 359 ? 4.394 -9.396 21.625 1.00 95.06 359 HIS A CA 1
ATOM 2746 C C . HIS A 1 359 ? 3.430 -8.291 22.050 1.00 95.06 359 HIS A C 1
ATOM 2748 O O . HIS A 1 359 ? 2.919 -8.300 23.172 1.00 95.06 359 HIS A O 1
ATOM 2754 N N . TYR A 1 360 ? 3.177 -7.342 21.156 1.00 95.12 360 TYR A N 1
ATOM 2755 C CA . TYR A 1 360 ? 2.257 -6.239 21.403 1.00 95.12 360 TYR A CA 1
ATOM 2756 C C . TYR A 1 360 ? 0.877 -6.588 20.877 1.00 95.12 360 TYR A C 1
ATOM 2758 O O . TYR A 1 360 ? 0.722 -6.850 19.689 1.00 95.12 360 TYR A O 1
ATOM 2766 N N . ARG A 1 361 ? -0.127 -6.611 21.754 1.00 96.25 361 ARG A N 1
ATOM 2767 C CA . ARG A 1 361 ? -1.486 -7.005 21.382 1.00 96.25 361 ARG A CA 1
ATOM 2768 C C . ARG A 1 361 ? -2.390 -5.795 21.218 1.00 96.25 361 ARG A C 1
ATOM 2770 O O . ARG A 1 361 ? -2.512 -4.976 22.134 1.00 96.25 361 ARG A O 1
ATOM 2777 N N . TYR A 1 362 ? -3.071 -5.742 20.084 1.00 96.56 362 TYR A N 1
ATOM 2778 C CA . TYR A 1 362 ? -3.977 -4.667 19.722 1.00 96.56 362 TYR A CA 1
ATOM 2779 C C . TYR A 1 362 ? -5.356 -5.209 19.364 1.00 96.56 362 TYR A C 1
ATOM 2781 O O . TYR A 1 362 ? -5.502 -6.285 18.783 1.00 96.56 362 TYR A O 1
ATOM 2789 N N . CYS A 1 363 ? -6.361 -4.419 19.706 1.00 96.00 363 CYS A N 1
ATOM 2790 C CA . CYS A 1 363 ? -7.710 -4.500 19.186 1.00 96.00 363 CYS A CA 1
ATOM 2791 C C . CYS A 1 363 ? -7.750 -3.881 17.789 1.00 96.00 363 CYS A C 1
ATOM 2793 O O . CYS A 1 363 ? -7.288 -2.755 17.604 1.00 96.00 363 CYS A O 1
ATOM 2795 N N . VAL A 1 364 ? -8.343 -4.588 16.829 1.00 95.69 364 VAL A N 1
ATOM 2796 C CA . VAL A 1 364 ? -8.672 -4.044 15.509 1.00 95.69 364 VAL A CA 1
ATOM 2797 C C . VAL A 1 364 ? -10.133 -3.595 15.525 1.00 95.69 364 VAL A C 1
ATOM 2799 O O . VAL A 1 364 ? -11.043 -4.423 15.622 1.00 95.69 364 VAL A O 1
ATOM 2802 N N . GLY A 1 365 ? -10.363 -2.283 15.446 1.00 95.00 365 GLY A N 1
ATOM 2803 C CA . GLY A 1 365 ? -11.713 -1.712 15.360 1.00 95.00 365 GLY A CA 1
ATOM 2804 C C . GLY A 1 365 ? -12.256 -1.703 13.929 1.00 95.00 365 GLY A C 1
ATOM 2805 O O . GLY A 1 365 ? -13.413 -2.042 13.692 1.00 95.00 365 GLY A O 1
ATOM 2806 N N . THR A 1 366 ? -11.387 -1.377 12.971 1.00 95.44 366 THR A N 1
ATOM 2807 C CA . THR A 1 366 ? -11.702 -1.297 11.540 1.00 95.44 366 THR A CA 1
ATOM 2808 C C . THR A 1 366 ? -10.511 -1.803 10.731 1.00 95.44 366 THR A C 1
ATOM 2810 O O . THR A 1 366 ? -9.363 -1.527 11.079 1.00 95.44 366 THR A O 1
ATOM 2813 N N . LEU A 1 367 ? -10.785 -2.519 9.644 1.00 94.25 367 LEU A N 1
ATOM 2814 C CA . LEU A 1 367 ? -9.807 -2.939 8.643 1.00 94.25 367 LEU A CA 1
ATOM 2815 C C . LEU A 1 367 ? -10.315 -2.537 7.258 1.00 94.25 367 LEU A C 1
ATOM 2817 O O . LEU A 1 367 ? -11.419 -2.914 6.881 1.00 94.25 367 LEU A O 1
ATOM 2821 N N . ALA A 1 368 ? -9.515 -1.817 6.485 1.00 94.12 368 ALA A N 1
ATOM 2822 C CA . ALA A 1 368 ? -9.790 -1.519 5.089 1.00 94.12 368 ALA A CA 1
ATOM 2823 C C . ALA A 1 368 ? -8.757 -2.222 4.205 1.00 94.12 368 ALA A C 1
ATOM 2825 O O . ALA A 1 368 ? -7.556 -2.000 4.343 1.00 94.12 368 ALA A O 1
ATOM 2826 N N . ILE A 1 369 ? -9.228 -3.058 3.285 1.00 90.00 369 ILE A N 1
ATOM 2827 C CA . ILE A 1 369 ? -8.390 -3.813 2.349 1.00 90.00 369 ILE A CA 1
ATOM 2828 C C . ILE A 1 369 ? -8.566 -3.202 0.957 1.00 90.00 369 ILE A C 1
ATOM 2830 O O . ILE A 1 369 ? -9.714 -3.004 0.542 1.00 90.00 369 ILE A O 1
ATOM 2834 N N . PRO A 1 370 ? -7.478 -2.903 0.228 1.00 89.19 370 PRO A N 1
ATOM 2835 C CA . PRO A 1 370 ? -7.586 -2.408 -1.137 1.00 89.19 370 PRO A CA 1
ATOM 2836 C C . PRO A 1 370 ? -8.253 -3.452 -2.039 1.00 89.19 370 PRO A C 1
ATOM 2838 O O . PRO A 1 370 ? -7.995 -4.653 -1.943 1.00 89.19 370 PRO A O 1
ATOM 2841 N N . GLY A 1 371 ? -9.110 -2.983 -2.939 1.00 83.12 371 GLY A N 1
ATOM 2842 C CA . GLY A 1 371 ? -9.620 -3.762 -4.057 1.00 83.12 371 GLY A CA 1
ATOM 2843 C C . GLY A 1 371 ? -8.518 -4.089 -5.072 1.00 83.12 371 GLY A C 1
ATOM 2844 O O . GLY A 1 371 ? -7.379 -3.623 -4.948 1.00 83.12 371 GLY A O 1
ATOM 2845 N N . PRO A 1 372 ? -8.831 -4.899 -6.094 1.00 77.38 372 PRO A N 1
ATOM 2846 C CA . PRO A 1 372 ? -7.861 -5.249 -7.122 1.00 77.38 372 PRO A CA 1
ATOM 2847 C C . PRO A 1 372 ? -7.377 -3.993 -7.855 1.00 77.38 372 PRO A C 1
ATOM 2849 O O . PRO A 1 372 ? -8.158 -3.093 -8.162 1.00 77.38 372 PRO A O 1
ATOM 2852 N N . GLU A 1 373 ? -6.086 -3.943 -8.195 1.00 73.31 373 GLU A N 1
ATOM 2853 C CA . GLU A 1 373 ? -5.496 -2.767 -8.854 1.00 73.31 373 GLU A CA 1
ATOM 2854 C C . GLU A 1 373 ? -6.182 -2.437 -10.189 1.00 73.31 373 GLU A C 1
ATOM 2856 O O . GLU A 1 373 ? -6.253 -1.276 -10.573 1.00 73.31 373 GLU A O 1
ATOM 2861 N N . SER A 1 374 ? -6.779 -3.426 -10.860 1.00 72.19 374 SER A N 1
ATOM 2862 C CA . SER A 1 374 ? -7.568 -3.229 -12.081 1.00 72.19 374 SER A CA 1
ATOM 2863 C C . SER A 1 374 ? -8.820 -2.362 -11.910 1.00 72.19 374 SER A C 1
ATOM 2865 O O . SER A 1 374 ? -9.369 -1.898 -12.905 1.00 72.19 374 SER A O 1
ATOM 2867 N N . GLU A 1 375 ? -9.311 -2.171 -10.684 1.00 80.88 375 GLU A N 1
ATOM 2868 C CA . GLU A 1 375 ? -10.470 -1.315 -10.403 1.00 80.88 375 GLU A CA 1
ATOM 2869 C C . GLU A 1 375 ? -10.086 0.132 -10.080 1.00 80.88 375 GLU A C 1
ATOM 2871 O O . GLU A 1 375 ? -10.968 0.995 -10.017 1.00 80.88 375 GLU A O 1
ATOM 2876 N N . ALA A 1 376 ? -8.791 0.414 -9.907 1.00 82.44 376 ALA A N 1
ATOM 2877 C CA . ALA A 1 376 ? -8.318 1.769 -9.692 1.00 82.44 376 ALA A CA 1
ATOM 2878 C C . ALA A 1 376 ? -8.638 2.654 -10.906 1.00 82.44 376 ALA A C 1
ATOM 2880 O O . ALA A 1 376 ? -8.628 2.210 -12.059 1.00 82.44 376 ALA A O 1
ATOM 2881 N N . CYS A 1 377 ? -8.935 3.923 -10.648 1.00 81.69 377 CYS A N 1
ATOM 2882 C CA . CYS A 1 377 ? -9.201 4.899 -11.696 1.00 81.69 377 CYS A CA 1
ATOM 2883 C C . CYS A 1 377 ? -8.327 6.142 -11.536 1.00 81.69 377 CYS A C 1
ATOM 2885 O O . CYS A 1 377 ? -7.884 6.478 -10.438 1.00 81.69 377 CYS A O 1
ATOM 2887 N N . LEU A 1 378 ? -8.073 6.829 -12.648 1.00 80.56 378 LEU A N 1
ATOM 2888 C CA . LEU A 1 378 ? -7.309 8.073 -12.660 1.00 80.56 378 LEU A CA 1
ATOM 2889 C C . LEU A 1 378 ? -8.234 9.254 -12.366 1.00 80.56 378 LEU A C 1
ATOM 2891 O O . LEU A 1 378 ? -9.215 9.485 -13.080 1.00 80.56 378 LEU A O 1
ATOM 2895 N N . GLN A 1 379 ? -7.904 10.022 -11.333 1.00 81.69 379 GLN A N 1
ATOM 2896 C CA . GLN A 1 379 ? -8.517 11.314 -11.081 1.00 81.69 379 GLN A CA 1
ATOM 2897 C C . GLN A 1 379 ? -7.868 12.336 -12.013 1.00 81.69 379 GLN A C 1
ATOM 2899 O O . GLN A 1 379 ? -6.734 12.763 -11.809 1.00 81.69 379 GLN A O 1
ATOM 2904 N N . VAL A 1 380 ? -8.594 12.719 -13.060 1.00 75.56 380 VAL A N 1
ATOM 2905 C CA . VAL A 1 380 ? -8.175 13.811 -13.939 1.00 75.56 380 VAL A CA 1
ATOM 2906 C C . VAL A 1 380 ? -8.472 15.113 -13.209 1.00 75.56 380 VAL A C 1
ATOM 2908 O O . VAL A 1 380 ? -9.635 15.400 -12.929 1.00 75.56 380 VAL A O 1
ATOM 2911 N N . ASP A 1 381 ? -7.435 15.876 -12.869 1.00 69.06 381 ASP A N 1
ATOM 2912 C CA . ASP A 1 381 ? -7.619 17.214 -12.316 1.00 69.06 381 ASP A CA 1
ATOM 2913 C C . ASP A 1 381 ? -8.265 18.105 -13.394 1.00 69.06 381 ASP A C 1
ATOM 2915 O O . ASP A 1 381 ? -7.634 18.359 -14.425 1.00 69.06 381 ASP A O 1
ATOM 2919 N N . PRO A 1 382 ? -9.513 18.576 -13.205 1.00 62.59 382 PRO A N 1
ATOM 2920 C CA . PRO A 1 382 ? -10.176 19.426 -14.187 1.00 62.59 382 PRO A CA 1
ATOM 2921 C C . PRO A 1 382 ? -9.474 20.781 -14.368 1.00 62.59 382 PRO A C 1
ATOM 2923 O O . PRO A 1 382 ? -9.735 21.464 -15.357 1.00 62.59 382 PRO A O 1
ATOM 2926 N N . ALA A 1 383 ? -8.600 21.180 -13.436 1.00 63.09 383 ALA A N 1
ATOM 2927 C CA . ALA A 1 383 ? -7.841 22.424 -13.500 1.00 63.09 383 ALA A CA 1
ATOM 2928 C C . ALA A 1 383 ? -6.461 22.273 -14.161 1.00 63.09 383 ALA A C 1
ATOM 2930 O O . ALA A 1 383 ? -5.821 23.289 -14.446 1.00 63.09 383 ALA A O 1
ATOM 2931 N N . ALA A 1 384 ? -5.992 21.048 -14.432 1.00 56.91 384 ALA A N 1
ATOM 2932 C CA . ALA A 1 384 ? -4.731 20.859 -15.134 1.00 56.91 384 ALA A CA 1
ATOM 2933 C C . ALA A 1 384 ? -4.876 21.389 -16.575 1.00 56.91 384 ALA A C 1
ATOM 2935 O O . ALA A 1 384 ? -5.736 20.906 -17.319 1.00 56.91 384 ALA A O 1
ATOM 2936 N N . PRO A 1 385 ? -4.078 22.391 -16.995 1.00 47.06 385 PRO A N 1
ATOM 2937 C CA . PRO A 1 385 ? -4.167 22.922 -18.343 1.00 47.06 385 PRO A CA 1
ATOM 2938 C C . PRO A 1 385 ? -3.883 21.789 -19.323 1.00 47.06 385 PRO A C 1
ATOM 2940 O O . PRO A 1 385 ? -2.811 21.183 -19.294 1.00 47.06 385 PRO A O 1
ATOM 2943 N N . VAL A 1 386 ? -4.857 21.500 -20.189 1.00 45.59 386 VAL A N 1
ATOM 2944 C CA . VAL A 1 386 ? -4.656 20.608 -21.329 1.00 45.59 386 VAL A CA 1
ATOM 2945 C C . VAL A 1 386 ? -3.482 21.188 -22.106 1.00 45.59 386 VAL A C 1
ATOM 2947 O O . VAL A 1 386 ? -3.603 22.273 -22.678 1.00 45.59 386 VAL A O 1
ATOM 2950 N N . LEU A 1 387 ? -2.333 20.507 -22.070 1.00 38.16 387 LEU A N 1
ATOM 2951 C CA . LEU A 1 387 ? -1.171 20.844 -22.884 1.00 38.16 387 LEU A CA 1
ATOM 2952 C C . LEU A 1 387 ? -1.633 20.790 -24.339 1.00 38.16 387 LEU A C 1
ATOM 2954 O O . LEU A 1 387 ? -1.734 19.718 -24.933 1.00 38.16 387 LEU A O 1
ATOM 2958 N N . GLN A 1 388 ? -1.993 21.953 -24.884 1.00 31.86 388 GLN A N 1
ATOM 2959 C CA . GLN A 1 388 ? -2.287 22.112 -26.295 1.00 31.86 388 GLN A CA 1
ATOM 2960 C C . GLN A 1 388 ? -0.988 21.807 -27.026 1.00 31.86 388 GLN A C 1
ATOM 2962 O O . GLN A 1 388 ? -0.077 22.631 -27.080 1.00 31.86 388 GLN A O 1
ATOM 2967 N N . THR A 1 389 ? -0.875 20.586 -27.536 1.00 34.31 389 THR A N 1
ATOM 2968 C CA . THR A 1 389 ? 0.186 20.210 -28.457 1.00 34.31 389 THR A CA 1
ATOM 2969 C C . THR A 1 389 ? 0.007 21.081 -29.693 1.00 34.31 389 THR A C 1
ATOM 2971 O O . THR A 1 389 ? -0.944 20.886 -30.451 1.00 34.31 389 THR A O 1
ATOM 2974 N N . SER A 1 390 ? 0.863 22.088 -29.856 1.00 35.00 390 SER A N 1
ATOM 2975 C CA . SER A 1 390 ? 0.914 22.881 -31.079 1.00 35.00 390 SER A CA 1
ATOM 2976 C C . SER A 1 390 ? 1.284 21.950 -32.229 1.00 35.00 390 SER A C 1
ATOM 2978 O O . SER A 1 390 ? 2.382 21.392 -32.235 1.00 35.00 390 SER A O 1
ATOM 2980 N N . SER A 1 391 ? 0.325 21.750 -33.129 1.00 40.19 391 SER A N 1
ATOM 2981 C CA . SER A 1 391 ? 0.463 21.039 -34.401 1.00 40.19 391 SER A CA 1
ATOM 2982 C C . SER A 1 391 ? 1.418 21.736 -35.355 1.00 40.19 391 SER A C 1
ATOM 2984 O O . SER A 1 391 ? 1.303 22.984 -35.433 1.00 40.19 391 SER A O 1
#

Solvent-accessible surface area (backbone atoms only — not comparable to full-atom values): 22917 Å² total; per-residue (Å²): 140,84,87,86,78,80,87,79,89,80,89,78,79,71,67,62,62,59,50,54,56,51,49,56,52,55,62,61,76,71,60,62,85,57,101,84,70,64,63,52,61,52,75,35,35,56,86,76,46,60,80,87,68,52,54,73,44,76,49,63,49,92,46,54,41,76,42,64,76,64,61,40,72,80,30,49,46,74,40,45,35,36,23,34,80,81,58,27,37,36,18,29,31,55,48,89,65,44,40,78,38,96,90,50,100,44,42,14,33,64,28,41,41,80,37,90,52,66,82,40,80,86,32,60,85,53,58,98,88,57,54,62,39,77,43,78,42,48,42,38,32,43,36,40,24,73,53,76,88,79,72,69,94,69,94,57,99,83,57,73,39,56,25,32,25,37,35,37,32,39,48,45,62,72,50,46,72,53,48,72,74,61,52,69,34,58,79,60,37,23,66,43,48,81,73,69,45,42,68,41,30,50,68,54,98,52,31,35,34,45,25,46,45,30,30,58,95,47,60,57,78,63,55,78,73,45,71,86,58,68,44,78,41,58,52,88,44,56,35,54,51,56,80,70,62,39,38,61,29,53,55,81,31,41,52,38,16,36,81,80,65,26,41,35,14,34,40,52,51,87,75,40,45,80,32,78,93,74,73,36,43,20,40,78,21,72,44,77,57,70,58,82,88,47,93,82,57,80,66,48,75,76,58,71,76,51,56,77,84,61,39,47,77,54,95,93,37,52,26,36,75,43,78,43,44,38,58,45,47,36,30,39,38,33,39,48,93,78,78,50,76,91,75,58,75,53,65,82,77,92,72,62,84,48,99,52,77,39,78,46,54,26,30,30,40,35,40,34,38,59,49,65,77,70,68,24,19,37,54,77,62,89,80,60,77,77,79,77,76,84,126